Protein 4ES8 (pdb70)

Structure (mmCIF, N/CA/C/O backbone):
data_4ES8
#
_entry.id   4ES8
#
_cell.length_a   60.270
_cell.length_b   117.780
_cell.length_c   85.620
_cell.angle_alpha   90.00
_cell.angle_beta   90.00
_cell.angle_gamma   90.00
#
_symmetry.space_group_name_H-M   'P 21 21 21'
#
loop_
_entity.id
_entity.type
_entity.pdbx_description
1 polymer Epf
2 non-polymer GLYCEROL
3 non-polymer 'ACETATE ION'
4 non-polymer 'SODIUM ION'
5 non-polymer 'POTASSIUM ION'
6 water water
#
loop_
_atom_site.group_PDB
_atom_site.id
_atom_site.type_symbol
_atom_site.label_atom_id
_atom_site.label_alt_id
_atom_site.label_comp_id
_atom_site.label_asym_id
_atom_site.label_entity_id
_atom_site.label_seq_id
_atom_site.pdbx_PDB_ins_code
_atom_site.Cartn_x
_atom_site.Cartn_y
_atom_site.Cartn_z
_atom_site.occupancy
_atom_site.B_iso_or_equiv
_atom_site.auth_seq_id
_atom_site.auth_comp_id
_atom_site.auth_asym_id
_atom_site.auth_atom_id
_atom_site.pdbx_PDB_model_num
ATOM 1 N N . GLU A 1 19 ? -20.509 1.141 -20.960 1.00 46.23 56 GLU A N 1
ATOM 2 C CA . GLU A 1 19 ? -21.545 2.171 -20.957 1.00 45.76 56 GLU A CA 1
ATOM 3 C C . GLU A 1 19 ? -21.117 3.380 -20.116 1.00 47.09 56 GLU A C 1
ATOM 4 O O . GLU A 1 19 ? -20.502 3.213 -19.056 1.00 47.52 56 GLU A O 1
ATOM 6 N N . GLU A 1 20 ? -21.457 4.596 -20.591 1.00 39.73 57 GLU A N 1
ATOM 7 C CA . GLU A 1 20 ? -21.106 5.858 -19.933 1.00 36.94 57 GLU A CA 1
ATOM 8 C C . GLU A 1 20 ? -22.008 6.131 -18.732 1.00 34.16 57 GLU A C 1
ATOM 9 O O . GLU A 1 20 ? -23.240 6.132 -18.865 1.00 32.30 57 GLU A O 1
ATOM 15 N N . LEU A 1 21 ? -21.389 6.357 -17.558 1.00 25.77 58 LEU A N 1
ATOM 16 C CA . LEU A 1 21 ? -22.128 6.636 -16.325 1.00 24.02 58 LEU A CA 1
ATOM 17 C C . LEU A 1 21 ? -22.095 8.120 -16.002 1.00 21.07 58 LEU A C 1
ATOM 18 O O . LEU A 1 21 ? -21.071 8.770 -16.208 1.00 19.12 58 LEU A O 1
ATOM 23 N N . PRO A 1 22 ? -23.173 8.699 -15.445 1.00 13.69 59 PRO A N 1
ATOM 24 C CA . PRO A 1 22 ? -23.095 10.127 -15.100 1.00 11.71 59 PRO A CA 1
ATOM 25 C C . PRO A 1 22 ? -22.142 10.361 -13.938 1.00 12.78 59 PRO A C 1
ATOM 26 O O . PRO A 1 22 ? -22.000 9.499 -13.068 1.00 12.91 59 PRO A O 1
ATOM 30 N N . ASP A 1 23 ? -21.492 11.530 -13.940 1.00 11.07 60 ASP A N 1
ATOM 31 C CA . ASP A 1 23 ? -20.571 11.893 -12.856 1.00 10.22 60 ASP A CA 1
ATOM 32 C C . ASP A 1 23 ? -21.288 12.077 -11.530 1.00 13.28 60 ASP A C 1
ATOM 33 O O . ASP A 1 23 ? -22.425 12.596 -11.489 1.00 12.00 60 ASP A O 1
ATOM 38 N N . ASP A 1 24 ? -20.623 11.691 -10.433 1.00 11.06 61 ASP A N 1
ATOM 39 C CA A ASP A 1 24 ? -21.178 11.977 -9.102 0.50 10.36 61 ASP A CA 1
ATOM 40 C CA B ASP A 1 24 ? -21.164 11.978 -9.120 0.50 9.95 61 ASP A CA 1
ATOM 41 C C . ASP A 1 24 ? -20.881 13.448 -8.859 1.00 13.26 61 ASP A C 1
ATOM 42 O O . ASP A 1 24 ? -19.724 13.875 -9.039 1.00 14.22 61 ASP A O 1
ATOM 51 N N . LEU A 1 25 ? -21.889 14.219 -8.458 1.00 7.78 62 LEU A N 1
ATOM 52 C CA . LEU A 1 25 ? -21.684 15.652 -8.272 1.00 6.81 62 LEU A CA 1
ATOM 53 C C . LEU A 1 25 ? -21.683 16.105 -6.824 1.00 9.84 62 LEU A C 1
ATOM 54 O O . LEU A 1 25 ? -21.841 17.316 -6.560 1.00 9.69 62 LEU A O 1
ATOM 59 N N . MET A 1 26 ? -21.463 15.174 -5.873 1.00 7.68 63 MET A N 1
ATOM 60 C CA A MET A 1 26 ? -21.316 15.538 -4.467 0.50 7.11 63 MET A CA 1
ATOM 61 C CA B MET A 1 26 ? -21.425 15.640 -4.492 0.50 8.06 63 MET A CA 1
ATOM 62 C C . MET A 1 26 ? -20.033 16.282 -4.245 1.00 10.54 63 MET A C 1
ATOM 63 O O . MET A 1 26 ? -19.059 16.028 -4.983 1.00 10.52 63 MET A O 1
ATOM 72 N N . ASN A 1 27 ? -19.975 17.153 -3.246 1.00 7.22 64 ASN A N 1
ATOM 73 C CA . ASN A 1 27 ? -18.724 17.795 -2.863 1.00 6.68 64 ASN A CA 1
ATOM 74 C C . ASN A 1 27 ? -18.603 17.596 -1.355 1.00 9.55 64 ASN A C 1
ATOM 75 O O . ASN A 1 27 ? -18.846 18.533 -0.566 1.00 8.82 64 ASN A O 1
ATOM 80 N N . PHE A 1 28 ? -18.288 16.347 -0.948 1.00 8.77 65 PHE A N 1
ATOM 81 C CA . PHE A 1 28 ? -18.228 15.967 0.458 1.00 8.55 65 PHE A CA 1
ATOM 82 C C . PHE A 1 28 ? -16.845 15.396 0.773 1.00 10.98 65 PHE A C 1
ATOM 83 O O . PHE A 1 28 ? -16.587 14.228 0.453 1.00 9.99 65 PHE A O 1
ATOM 91 N N . LYS A 1 29 ? -15.953 16.226 1.362 1.00 8.83 66 LYS A N 1
ATOM 92 C CA . LYS A 1 29 ? -14.599 15.749 1.679 1.00 9.11 66 LYS A CA 1
ATOM 93 C C . LYS A 1 29 ? -14.448 15.304 3.145 1.00 12.19 66 LYS A C 1
ATOM 94 O O . LYS A 1 29 ? -13.353 14.921 3.558 1.00 14.42 66 LYS A O 1
ATOM 100 N N . GLY A 1 30 ? -15.532 15.350 3.927 1.00 7.56 67 GLY A N 1
ATOM 101 C CA . GLY A 1 30 ? -15.524 14.884 5.304 1.00 7.54 67 GLY A CA 1
ATOM 102 C C . GLY A 1 30 ? -14.762 15.789 6.245 1.00 9.98 67 GLY A C 1
ATOM 103 O O . GLY A 1 30 ? -13.938 15.324 7.044 1.00 11.31 67 GLY A O 1
ATOM 104 N N . THR A 1 31 ? -15.066 17.095 6.189 1.00 7.68 68 THR A N 1
ATOM 105 C CA . THR A 1 31 ? -14.378 18.029 7.072 1.00 8.41 68 THR A CA 1
ATOM 106 C C . THR A 1 31 ? -15.269 19.194 7.478 1.00 10.49 68 THR A C 1
ATOM 107 O O . THR A 1 31 ? -16.102 19.686 6.677 1.00 8.94 68 THR A O 1
ATOM 111 N N . TRP A 1 32 ? -15.012 19.687 8.706 1.00 8.92 69 TRP A N 1
ATOM 112 C CA . TRP A 1 32 ? -15.637 20.899 9.237 1.00 8.19 69 TRP A CA 1
ATOM 113 C C . TRP A 1 32 ? -14.821 22.181 8.914 1.00 12.00 69 TRP A C 1
ATOM 114 O O . TRP A 1 32 ? -15.332 23.282 9.132 1.00 9.46 69 TRP A O 1
ATOM 125 N N . GLU A 1 33 ? -13.550 22.026 8.488 1.00 10.83 70 GLU A N 1
ATOM 126 C CA . GLU A 1 33 ? -12.672 23.165 8.181 1.00 10.19 70 GLU A CA 1
ATOM 127 C C . GLU A 1 33 ? -13.391 24.052 7.165 1.00 12.66 70 GLU A C 1
ATOM 128 O O . GLU A 1 33 ? -13.604 23.657 6.025 1.00 10.79 70 GLU A O 1
ATOM 134 N N . VAL A 1 34 ? -13.827 25.215 7.619 1.00 11.17 71 VAL A N 1
ATOM 135 C CA . VAL A 1 34 ? -14.751 26.075 6.883 1.00 11.41 71 VAL A CA 1
ATOM 136 C C . VAL A 1 34 ? -14.253 26.398 5.456 1.00 15.16 71 VAL A C 1
ATOM 137 O O . VAL A 1 34 ? -15.028 26.245 4.517 1.00 14.92 71 VAL A O 1
ATOM 141 N N . SER A 1 35 ? -12.972 26.790 5.303 1.00 12.41 72 SER A N 1
ATOM 142 C CA A SER A 1 35 ? -12.349 27.177 4.028 0.50 12.49 72 SER A CA 1
ATOM 143 C CA B SER A 1 35 ? -12.454 27.176 3.987 0.50 13.23 72 SER A CA 1
ATOM 144 C C . SER A 1 35 ? -11.987 25.993 3.143 1.00 17.12 72 SER A C 1
ATOM 145 O O . SER A 1 35 ? -11.674 26.180 1.957 1.00 16.79 72 SER A O 1
ATOM 150 N N . ALA A 1 36 ? -11.962 24.784 3.712 1.00 14.62 73 ALA A N 1
ATOM 151 C CA . ALA A 1 36 ? -11.533 23.613 2.961 1.00 15.11 73 ALA A CA 1
ATOM 152 C C . ALA A 1 36 ? -12.513 23.244 1.860 1.00 17.25 73 ALA A C 1
ATOM 153 O O . ALA A 1 36 ? -13.738 23.308 2.049 1.00 15.13 73 ALA A O 1
ATOM 155 N N . ASP A 1 37 ? -11.968 22.840 0.706 1.00 16.29 74 ASP A N 1
ATOM 156 C CA A ASP A 1 37 ? -12.836 22.432 -0.388 0.50 15.04 74 ASP A CA 1
ATOM 157 C CA B ASP A 1 37 ? -12.771 22.367 -0.415 0.50 15.74 74 ASP A CA 1
ATOM 158 C C . ASP A 1 37 ? -13.598 21.180 0.066 1.00 15.67 74 ASP A C 1
ATOM 159 O O . ASP A 1 37 ? -13.060 20.313 0.765 1.00 15.29 74 ASP A O 1
ATOM 168 N N . GLY A 1 38 ? -14.881 21.170 -0.244 1.00 13.54 75 GLY A N 1
ATOM 169 C CA . GLY A 1 38 ? -15.726 20.047 0.147 1.00 12.19 75 GLY A CA 1
ATOM 170 C C . GLY A 1 38 ? -16.100 20.017 1.617 1.00 12.79 75 GLY A C 1
ATOM 171 O O . GLY A 1 38 ? -16.585 18.981 2.090 1.00 11.89 75 GLY A O 1
ATOM 172 N N . SER A 1 39 ? -15.883 21.124 2.364 1.00 9.47 76 SER A N 1
ATOM 173 C CA . SER A 1 39 ? -16.343 21.138 3.763 1.00 8.33 76 SER A CA 1
ATOM 174 C C . SER A 1 39 ? -17.882 21.143 3.809 1.00 9.81 76 SER A C 1
ATOM 175 O O . SER A 1 39 ? -18.529 21.500 2.814 1.00 8.38 76 SER A O 1
ATOM 178 N N . SER A 1 40 ? -18.446 20.719 4.957 1.00 7.87 77 SER A N 1
ATOM 179 C CA . SER A 1 40 ? -19.896 20.680 5.090 1.00 6.50 77 SER A CA 1
ATOM 180 C C . SER A 1 40 ? -20.366 21.715 6.099 1.00 7.20 77 SER A C 1
ATOM 181 O O . SER A 1 40 ? -19.624 22.035 7.030 1.00 7.43 77 SER A O 1
ATOM 184 N N . GLY A 1 41 ? -21.587 22.228 5.896 1.00 6.63 78 GLY A N 1
ATOM 185 C CA . GLY A 1 41 ? -22.203 23.184 6.810 1.00 6.08 78 GLY A CA 1
ATOM 186 C C . GLY A 1 41 ? -22.787 22.482 8.021 1.00 8.82 78 GLY A C 1
ATOM 187 O O . GLY A 1 41 ? -23.168 21.301 7.966 1.00 7.79 78 GLY A O 1
ATOM 188 N N . ARG A 1 42 ? -22.900 23.226 9.113 1.00 6.62 79 ARG A N 1
ATOM 189 C CA . ARG A 1 42 ? -23.361 22.708 10.391 1.00 5.30 79 ARG A CA 1
ATOM 190 C C . ARG A 1 42 ? -24.145 23.846 11.043 1.00 8.63 79 ARG A C 1
ATOM 191 O O . ARG A 1 42 ? -23.652 24.972 11.125 1.00 7.10 79 ARG A O 1
ATOM 199 N N . PHE A 1 43 ? -25.400 23.572 11.406 1.00 5.11 80 PHE A N 1
ATOM 200 C CA . PHE A 1 43 ? -26.296 24.632 11.879 1.00 4.20 80 PHE A CA 1
ATOM 201 C C . PHE A 1 43 ? -27.183 24.150 12.995 1.00 7.22 80 PHE A C 1
ATOM 202 O O . PHE A 1 43 ? -27.330 22.938 13.179 1.00 7.30 80 PHE A O 1
ATOM 210 N N . PHE A 1 44 ? -27.865 25.090 13.686 1.00 6.10 81 PHE A N 1
ATOM 211 C CA . PHE A 1 44 ? -28.814 24.678 14.699 1.00 5.34 81 PHE A CA 1
ATOM 212 C C . PHE A 1 44 ? -29.934 25.675 14.780 1.00 8.47 81 PHE A C 1
ATOM 213 O O . PHE A 1 44 ? -29.827 26.801 14.272 1.00 6.83 81 PHE A O 1
ATOM 221 N N . SER A 1 45 ? -31.008 25.259 15.445 1.00 5.97 82 SER A N 1
ATOM 222 C CA . SER A 1 45 ? -32.166 26.108 15.675 1.00 5.63 82 SER A CA 1
ATOM 223 C C . SER A 1 45 ? -32.757 25.843 17.043 1.00 9.12 82 SER A C 1
ATOM 224 O O . SER A 1 45 ? -33.368 24.791 17.259 1.00 7.80 82 SER A O 1
ATOM 227 N N . LYS A 1 46 ? -32.552 26.764 17.991 1.00 6.61 83 LYS A N 1
ATOM 228 C CA . LYS A 1 46 ? -33.170 26.587 19.309 1.00 6.42 83 LYS A CA 1
ATOM 229 C C . LYS A 1 46 ? -34.673 26.773 19.157 1.00 10.96 83 LYS A C 1
ATOM 230 O O . LYS A 1 46 ? -35.137 27.697 18.460 1.00 11.80 83 LYS A O 1
ATOM 236 N N . GLY A 1 47 ? -35.439 25.872 19.771 1.00 8.64 84 GLY A N 1
ATOM 237 C CA . GLY A 1 47 ? -36.893 25.886 19.607 1.00 8.64 84 GLY A CA 1
ATOM 238 C C . GLY A 1 47 ? -37.368 25.202 18.330 1.00 12.62 84 GLY A C 1
ATOM 239 O O . GLY A 1 47 ? -38.575 25.155 18.071 1.00 11.94 84 GLY A O 1
ATOM 240 N N . ALA A 1 48 ? -36.420 24.685 17.493 1.00 8.36 85 ALA A N 1
ATOM 241 C CA . ALA A 1 48 ? -36.682 24.029 16.205 1.00 8.52 85 ALA A CA 1
ATOM 242 C C . ALA A 1 48 ? -37.664 24.885 15.359 1.00 10.63 85 ALA A C 1
ATOM 243 O O . ALA A 1 48 ? -38.807 24.496 15.077 1.00 10.47 85 ALA A O 1
ATOM 245 N N . THR A 1 49 ? -37.204 26.098 15.007 1.00 7.31 86 THR A N 1
ATOM 246 C CA . THR A 1 49 ? -38.003 27.008 14.194 1.00 8.29 86 THR A CA 1
ATOM 247 C C . THR A 1 49 ? -37.630 26.803 12.699 1.00 11.22 86 THR A C 1
ATOM 248 O O . THR A 1 49 ? -36.869 25.904 12.342 1.00 10.91 86 THR A O 1
ATOM 252 N N . ASP A 1 50 ? -38.134 27.672 11.843 1.00 9.21 87 ASP A N 1
ATOM 253 C CA . ASP A 1 50 ? -37.776 27.589 10.430 1.00 8.28 87 ASP A CA 1
ATOM 254 C C . ASP A 1 50 ? -36.331 28.087 10.197 1.00 10.34 87 ASP A C 1
ATOM 255 O O . ASP A 1 50 ? -35.737 27.739 9.185 1.00 10.01 87 ASP A O 1
ATOM 260 N N . SER A 1 51 ? -35.782 28.898 11.140 1.00 8.69 88 SER A N 1
ATOM 261 C CA A SER A 1 51 ? -34.499 29.569 10.977 0.50 7.70 88 SER A CA 1
ATOM 262 C CA B SER A 1 51 ? -34.503 29.593 10.995 0.50 8.00 88 SER A CA 1
ATOM 263 C C . SER A 1 51 ? -33.337 28.892 11.680 1.00 8.63 88 SER A C 1
ATOM 264 O O . SER A 1 51 ? -33.430 28.528 12.860 1.00 9.81 88 SER A O 1
ATOM 269 N N . TYR A 1 52 ? -32.223 28.775 10.945 1.00 6.76 89 TYR A N 1
ATOM 270 C CA . TYR A 1 52 ? -31.005 28.123 11.434 1.00 5.79 89 TYR A CA 1
ATOM 271 C C . TYR A 1 52 ? -29.805 29.038 11.313 1.00 8.53 89 TYR A C 1
ATOM 272 O O . TYR A 1 52 ? -29.653 29.753 10.320 1.00 8.60 89 TYR A O 1
ATOM 281 N N . VAL A 1 53 ? -28.904 28.939 12.296 1.00 7.32 90 VAL A N 1
ATOM 282 C CA . VAL A 1 53 ? -27.650 29.666 12.289 1.00 6.02 90 VAL A CA 1
ATOM 283 C C . VAL A 1 53 ? -26.489 28.683 12.441 1.00 9.26 90 VAL A C 1
ATOM 284 O O . VAL A 1 53 ? -26.700 27.515 12.769 1.00 8.16 90 VAL A O 1
ATOM 288 N N . PHE A 1 54 ? -25.271 29.152 12.194 1.00 6.95 91 PHE A N 1
ATOM 289 C CA . PHE A 1 54 ? -24.097 28.292 12.159 1.00 6.64 91 PHE A CA 1
ATOM 290 C C . PHE A 1 54 ? -23.763 27.727 13.540 1.00 9.04 91 PHE A C 1
ATOM 291 O O . PHE A 1 54 ? -23.814 28.444 14.543 1.00 8.89 91 PHE A O 1
ATOM 299 N N . HIS A 1 55 ? -23.433 26.417 13.584 1.00 6.81 92 HIS A N 1
ATOM 300 C CA . HIS A 1 55 ? -23.146 25.660 14.798 1.00 6.71 92 HIS A CA 1
ATOM 301 C C . HIS A 1 55 ? -21.651 25.686 15.067 1.00 9.25 92 HIS A C 1
ATOM 302 O O . HIS A 1 55 ? -20.886 24.833 14.593 1.00 8.30 92 HIS A O 1
ATOM 309 N N . LEU A 1 56 ? -21.221 26.690 15.847 1.00 7.26 93 LEU A N 1
ATOM 310 C CA A LEU A 1 56 ? -19.798 26.838 16.156 0.50 6.31 93 LEU A CA 1
ATOM 311 C CA B LEU A 1 56 ? -19.798 26.843 16.146 0.50 7.80 93 LEU A CA 1
ATOM 312 C C . LEU A 1 56 ? -19.269 25.688 17.000 1.00 8.78 93 LEU A C 1
ATOM 313 O O . LEU A 1 56 ? -20.012 25.097 17.788 1.00 8.90 93 LEU A O 1
ATOM 322 N N . ILE A 1 57 ? -17.996 25.345 16.793 1.00 7.78 94 ILE A N 1
ATOM 323 C CA . ILE A 1 57 ? -17.315 24.323 17.578 1.00 7.72 94 ILE A CA 1
ATOM 324 C C . ILE A 1 57 ? -15.999 24.995 18.044 1.00 9.84 94 ILE A C 1
ATOM 325 O O . ILE A 1 57 ? -15.659 26.055 17.495 1.00 11.19 94 ILE A O 1
ATOM 330 N N . PRO A 1 58 ? -15.265 24.433 19.025 1.00 9.49 95 PRO A N 1
ATOM 331 C CA . PRO A 1 58 ? -14.044 25.122 19.495 1.00 9.77 95 PRO A CA 1
ATOM 332 C C . PRO A 1 58 ? -13.065 25.313 18.343 1.00 12.91 95 PRO A C 1
ATOM 333 O O . PRO A 1 58 ? -12.773 24.374 17.604 1.00 13.42 95 PRO A O 1
ATOM 337 N N . ALA A 1 59 ? -12.598 26.570 18.138 1.00 11.32 96 ALA A N 1
ATOM 338 C CA . ALA A 1 59 ? -11.762 26.875 16.978 1.00 11.53 96 ALA A CA 1
ATOM 339 C C . ALA A 1 59 ? -10.520 25.990 16.866 1.00 15.96 96 ALA A C 1
ATOM 340 O O . ALA A 1 59 ? -10.160 25.629 15.752 1.00 16.48 96 ALA A O 1
ATOM 342 N N . LYS A 1 60 ? -9.899 25.614 18.001 1.00 13.94 97 LYS A N 1
ATOM 343 C CA . LYS A 1 60 ? -8.681 24.789 17.976 1.00 14.15 97 LYS A CA 1
ATOM 344 C C . LYS A 1 60 ? -8.932 23.337 17.544 1.00 17.16 97 LYS A C 1
ATOM 345 O O . LYS A 1 60 ? -7.979 22.627 17.190 1.00 16.31 97 LYS A O 1
ATOM 351 N N . ASP A 1 61 ? -10.209 22.908 17.563 1.00 12.95 98 ASP A N 1
ATOM 352 C CA . ASP A 1 61 ? -10.558 21.514 17.311 1.00 11.84 98 ASP A CA 1
ATOM 353 C C . ASP A 1 61 ? -11.257 21.243 15.981 1.00 13.23 98 ASP A C 1
ATOM 354 O O . ASP A 1 61 ? -11.606 20.083 15.718 1.00 13.33 98 ASP A O 1
ATOM 359 N N . VAL A 1 62 ? -11.439 22.276 15.141 1.00 11.27 99 VAL A N 1
ATOM 360 C CA A VAL A 1 62 ? -12.197 22.163 13.888 0.50 11.22 99 VAL A CA 1
ATOM 361 C CA B VAL A 1 62 ? -12.153 22.175 13.854 0.50 12.05 99 VAL A CA 1
ATOM 362 C C . VAL A 1 62 ? -11.692 20.996 12.971 1.00 16.05 99 VAL A C 1
ATOM 363 O O . VAL A 1 62 ? -12.526 20.380 12.294 1.00 14.82 99 VAL A O 1
ATOM 370 N N . LYS A 1 63 ? -10.373 20.668 12.961 1.00 13.30 100 LYS A N 1
ATOM 371 C CA . LYS A 1 63 ? -9.875 19.589 12.095 1.00 13.06 100 LYS A CA 1
ATOM 372 C C . LYS A 1 63 ? -9.755 18.234 12.823 1.00 15.21 100 LYS A C 1
ATOM 373 O O . LYS A 1 63 ? -9.363 17.237 12.199 1.00 16.97 100 LYS A O 1
ATOM 379 N N . LYS A 1 64 ? -10.097 18.178 14.112 1.00 12.95 101 LYS A N 1
ATOM 380 C CA . LYS A 1 64 ? -9.919 16.957 14.899 1.00 13.16 101 LYS A CA 1
ATOM 381 C C . LYS A 1 64 ? -10.995 15.948 14.625 1.00 15.91 101 LYS A C 1
ATOM 382 O O . LYS A 1 64 ? -12.179 16.292 14.657 1.00 13.08 101 LYS A O 1
ATOM 388 N N . PRO A 1 65 ? -10.589 14.679 14.393 1.00 15.22 102 PRO A N 1
ATOM 389 C CA . PRO A 1 65 ? -11.589 13.618 14.212 1.00 14.54 102 PRO A CA 1
ATOM 390 C C . PRO A 1 65 ? -12.361 13.359 15.498 1.00 15.61 102 PRO A C 1
ATOM 391 O O . PRO A 1 65 ? -11.866 13.601 16.611 1.00 15.67 102 PRO A O 1
ATOM 395 N N . GLY A 1 66 ? -13.574 12.859 15.334 1.00 11.52 103 GLY A N 1
ATOM 396 C CA . GLY A 1 66 ? -14.442 12.521 16.458 1.00 10.64 103 GLY A CA 1
ATOM 397 C C . GLY A 1 66 ? -15.531 13.540 16.748 1.00 12.71 103 GLY A C 1
ATOM 398 O O . GLY A 1 66 ? -15.731 14.488 15.983 1.00 10.96 103 GLY A O 1
ATOM 399 N N . TRP A 1 67 ? -16.237 13.338 17.853 1.00 9.87 104 TRP A N 1
ATOM 400 C CA . TRP A 1 67 ? -17.339 14.202 18.266 1.00 9.06 104 TRP A CA 1
ATOM 401 C C . TRP A 1 67 ? -16.837 15.574 18.692 1.00 13.60 104 TRP A C 1
ATOM 402 O O . TRP A 1 67 ? -15.940 15.669 19.533 1.00 14.21 104 TRP A O 1
ATOM 413 N N . ARG A 1 68 ? -17.433 16.612 18.118 1.00 9.00 105 ARG A N 1
ATOM 414 C CA . ARG A 1 68 ? -17.074 18.015 18.383 1.00 7.95 105 ARG A CA 1
ATOM 415 C C . ARG A 1 68 ? -18.224 18.737 19.078 1.00 10.73 105 ARG A C 1
ATOM 416 O O . ARG A 1 68 ? -19.344 18.784 18.541 1.00 10.06 105 ARG A O 1
ATOM 424 N N . GLU A 1 69 ? -17.954 19.324 20.237 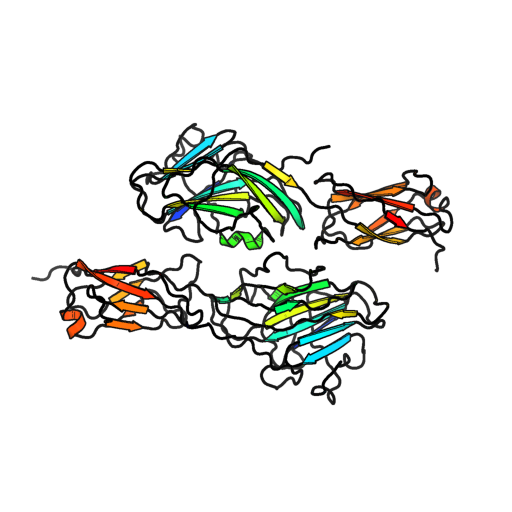1.00 8.61 106 GLU A N 1
ATOM 425 C CA . GLU A 1 69 ? -18.996 20.007 21.009 1.00 7.31 106 GLU A CA 1
ATOM 426 C C . GLU A 1 69 ? -19.471 21.311 20.365 1.00 10.64 106 GLU A C 1
ATOM 427 O O . GLU A 1 69 ? -18.669 22.055 19.769 1.00 10.03 106 GLU A O 1
ATOM 433 N N . HIS A 1 70 ? -20.767 21.608 20.548 1.00 8.34 107 HIS A N 1
ATOM 434 C CA . HIS A 1 70 ? -21.305 22.939 20.224 1.00 7.40 107 HIS A CA 1
ATOM 435 C C . HIS A 1 70 ? -20.558 23.912 21.156 1.00 10.02 107 HIS A C 1
ATOM 436 O O . HIS A 1 70 ? -20.576 23.710 22.385 1.00 10.57 107 HIS A O 1
ATOM 443 N N . ASN A 1 71 ? -19.827 24.891 20.587 1.00 8.04 108 ASN A N 1
ATOM 444 C CA . ASN A 1 71 ? -18.960 25.765 21.378 1.00 8.82 108 ASN A CA 1
ATOM 445 C C . ASN A 1 71 ? -19.678 26.326 22.602 1.00 12.50 108 ASN A C 1
ATOM 446 O O . ASN A 1 71 ? -20.774 26.857 22.473 1.00 12.04 108 ASN A O 1
ATOM 451 N N . GLU A 1 72 ? -19.028 26.199 23.790 1.00 12.13 109 GLU A N 1
ATOM 452 C CA . GLU A 1 72 ? -19.478 26.706 25.101 1.00 13.51 109 GLU A CA 1
ATOM 453 C C . GLU A 1 72 ? -20.690 25.948 25.693 1.00 16.71 109 GLU A C 1
ATOM 454 O O . GLU A 1 72 ? -20.598 25.411 26.802 1.00 16.53 109 GLU A O 1
ATOM 460 N N . VAL A 1 73 ? -21.794 25.871 24.939 1.00 12.64 110 VAL A N 1
ATOM 461 C CA A VAL A 1 73 ? -23.050 25.302 25.423 0.50 11.80 110 VAL A CA 1
ATOM 462 C CA B VAL A 1 73 ? -23.070 25.293 25.374 0.50 12.94 110 VAL A CA 1
ATOM 463 C C . VAL A 1 73 ? -23.000 23.754 25.500 1.00 15.02 110 VAL A C 1
ATOM 464 O O . VAL A 1 73 ? -23.569 23.204 26.449 1.00 14.37 110 VAL A O 1
ATOM 471 N N . LYS A 1 74 ? -22.327 23.060 24.547 1.00 11.21 111 LYS A N 1
ATOM 472 C CA . LYS A 1 74 ? -22.163 21.592 24.612 1.00 10.93 111 LYS A CA 1
ATOM 473 C C . LYS A 1 74 ? -23.515 20.825 24.715 1.00 14.26 111 LYS A C 1
ATOM 474 O O . LYS A 1 74 ? -23.573 19.733 25.320 1.00 13.46 111 LYS A O 1
ATOM 480 N N . ASP A 1 75 ? -24.577 21.348 24.077 1.00 10.32 112 ASP A N 1
ATOM 481 C CA . ASP A 1 75 ? -25.885 20.679 24.040 1.00 9.98 112 ASP A CA 1
ATOM 482 C C . ASP A 1 75 ? -25.877 19.613 22.940 1.00 13.95 112 ASP A C 1
ATOM 483 O O . ASP A 1 75 ? -26.347 18.494 23.158 1.00 15.30 112 ASP A O 1
ATOM 488 N N . SER A 1 76 ? -25.283 19.933 21.789 1.00 8.91 113 SER A N 1
ATOM 489 C CA . SER A 1 76 ? -25.142 18.985 20.703 1.00 7.84 113 SER A CA 1
ATOM 490 C C . SER A 1 76 ? -23.670 18.809 20.394 1.00 11.40 113 SER A C 1
ATOM 491 O O . SER A 1 76 ? -22.857 19.714 20.656 1.00 11.10 113 SER A O 1
ATOM 494 N N . TYR A 1 77 ? -23.311 17.616 19.912 1.00 6.83 114 TYR A N 1
ATOM 495 C CA . TYR A 1 77 ? -21.998 17.314 19.373 1.00 6.43 114 TYR A CA 1
ATOM 496 C C . TYR A 1 77 ? -22.213 16.877 17.954 1.00 9.98 114 TYR A C 1
ATOM 497 O O . TYR A 1 77 ? -23.280 16.340 17.635 1.00 9.24 114 TYR A O 1
ATOM 506 N N . ILE A 1 78 ? -21.208 17.064 17.104 1.00 7.60 115 ILE A N 1
ATOM 507 C CA . ILE A 1 78 ? -21.299 16.689 15.688 1.00 6.57 115 ILE A CA 1
ATOM 508 C C . ILE A 1 78 ? -20.049 15.913 15.291 1.00 10.03 115 ILE A C 1
ATOM 509 O O . ILE A 1 78 ? -18.981 16.108 15.890 1.00 9.98 115 ILE A O 1
ATOM 514 N N . LYS A 1 79 ? -20.167 15.050 14.272 1.00 6.97 116 LYS A N 1
ATOM 515 C CA . LYS A 1 79 ? -19.024 14.216 13.869 1.00 6.53 116 LYS A CA 1
ATOM 516 C C . LYS A 1 79 ? -19.066 13.972 12.388 1.00 9.31 116 LYS A C 1
ATOM 517 O O . LYS A 1 79 ? -20.134 13.662 11.833 1.00 8.62 116 LYS A O 1
ATOM 523 N N . ILE A 1 80 ? -17.908 14.132 11.741 1.00 6.94 117 ILE A N 1
ATOM 524 C CA . ILE A 1 80 ? -17.828 13.915 10.306 1.00 6.36 117 ILE A CA 1
ATOM 525 C C . ILE A 1 80 ? -16.602 13.087 9.981 1.00 10.89 117 ILE A C 1
ATOM 526 O O . ILE A 1 80 ? -15.572 13.132 10.701 1.00 9.87 117 ILE A O 1
ATOM 531 N N . ASP A 1 81 ? -16.732 12.294 8.934 1.00 7.80 118 ASP A N 1
ATOM 532 C CA . ASP A 1 81 ? -15.587 11.564 8.414 1.00 8.01 118 ASP A CA 1
ATOM 533 C C . ASP A 1 81 ? -15.782 11.407 6.907 1.00 11.46 118 ASP A C 1
ATOM 534 O O . ASP A 1 81 ? -16.710 11.998 6.324 1.00 11.85 118 ASP A O 1
ATOM 539 N N . LYS A 1 82 ? -14.909 10.626 6.254 1.00 10.21 119 LYS A N 1
ATOM 540 C CA . LYS A 1 82 ? -14.902 10.506 4.808 1.00 11.20 119 LYS A CA 1
ATOM 541 C C . LYS A 1 82 ? -16.240 10.059 4.213 1.00 11.81 119 LYS A C 1
ATOM 542 O O . LYS A 1 82 ? -16.513 10.381 3.065 1.00 12.12 119 LYS A O 1
ATOM 548 N N . GLN A 1 83 ? -17.055 9.308 4.979 1.00 9.89 120 GLN A N 1
ATOM 549 C CA . GLN A 1 83 ? -18.296 8.780 4.435 1.00 10.28 120 GLN A CA 1
ATOM 550 C C . GLN A 1 83 ? -19.534 9.204 5.177 1.00 11.60 120 GLN A C 1
ATOM 551 O O . GLN A 1 83 ? -20.616 8.975 4.638 1.00 11.95 120 GLN A O 1
ATOM 557 N N . SER A 1 84 ? -19.422 9.773 6.386 1.00 6.88 121 SER A N 1
ATOM 558 C CA . SER A 1 84 ? -20.624 9.997 7.193 1.00 7.29 121 SER A CA 1
ATOM 559 C C . SER A 1 84 ? -20.650 11.315 7.917 1.00 8.99 121 SER A C 1
ATOM 560 O O . SER A 1 84 ? -19.612 11.981 8.079 1.00 9.32 121 SER A O 1
ATOM 563 N N . ILE A 1 85 ? -21.843 11.690 8.386 1.00 5.90 122 ILE A N 1
ATOM 564 C CA . ILE A 1 85 ? -22.029 12.928 9.129 1.00 5.96 122 ILE A CA 1
ATOM 565 C C . ILE A 1 85 ? -23.102 12.644 10.175 1.00 8.32 122 ILE A C 1
ATOM 566 O O . ILE A 1 85 ? -24.080 11.944 9.879 1.00 6.47 122 ILE A O 1
ATOM 571 N N . ALA A 1 86 ? -22.857 13.064 11.421 1.00 6.69 123 ALA A N 1
ATOM 572 C CA . ALA A 1 86 ? -23.742 12.681 12.513 1.00 6.45 123 ALA A CA 1
ATOM 573 C C . ALA A 1 86 ? -23.899 13.758 13.561 1.00 8.57 123 ALA A C 1
ATOM 574 O O . ALA A 1 86 ? -22.994 14.584 13.748 1.00 7.15 123 ALA A O 1
ATOM 576 N N . ALA A 1 87 ? -25.053 13.708 14.263 1.00 6.82 124 ALA A N 1
ATOM 577 C CA . ALA A 1 87 ? -25.346 14.599 15.386 1.00 6.44 124 ALA A CA 1
ATOM 578 C C . ALA A 1 87 ? -25.640 13.788 16.624 1.00 10.09 124 ALA A C 1
ATOM 579 O O . ALA A 1 87 ? -26.195 12.679 16.528 1.00 8.35 124 ALA A O 1
ATOM 581 N N . ARG A 1 88 ? -25.282 14.347 17.781 1.00 6.47 125 ARG A N 1
ATOM 582 C CA . ARG A 1 88 ? -25.534 13.759 19.093 1.00 6.56 125 ARG A CA 1
ATOM 583 C C . ARG A 1 88 ? -26.204 14.814 19.933 1.00 10.94 125 ARG A C 1
ATOM 584 O O . ARG A 1 88 ? -25.683 15.934 20.030 1.00 10.08 125 ARG A O 1
ATOM 592 N N . TYR A 1 89 ? -27.360 14.489 20.504 1.00 7.27 126 TYR A N 1
ATOM 593 C CA . TYR A 1 89 ? -28.086 15.394 21.421 1.00 6.17 126 TYR A CA 1
ATOM 594 C C . TYR A 1 89 ? -27.817 14.946 22.864 1.00 11.41 126 TYR A C 1
ATOM 595 O O . TYR A 1 89 ? -27.984 13.760 23.191 1.00 9.26 126 TYR A O 1
ATOM 604 N N . LYS A 1 90 ? -27.335 15.866 23.703 1.00 9.79 127 LYS A N 1
ATOM 605 C CA . LYS A 1 90 ? -27.008 15.558 25.095 1.00 8.96 127 LYS A CA 1
ATOM 606 C C . LYS A 1 90 ? -28.183 15.840 26.006 1.00 11.30 127 LYS A C 1
ATOM 607 O O . LYS A 1 90 ? -29.082 16.590 25.649 1.00 10.63 127 LYS A O 1
ATOM 613 N N . THR A 1 91 ? -28.136 15.314 27.247 1.00 8.34 128 THR A N 1
ATOM 614 C CA . THR A 1 91 ? -29.206 15.544 28.209 1.00 7.33 128 THR A CA 1
ATOM 615 C C . THR A 1 91 ? -29.355 17.038 28.566 1.00 13.45 128 THR A C 1
ATOM 616 O O . THR A 1 91 ? -30.427 17.428 29.019 1.00 15.98 128 THR A O 1
ATOM 620 N N . SER A 1 92 ? -28.287 17.846 28.402 1.00 11.87 129 SER A N 1
ATOM 621 C CA . SER A 1 92 ? -28.362 19.278 28.737 1.00 12.40 129 SER A CA 1
ATOM 622 C C . SER A 1 92 ? -29.094 20.092 27.650 1.00 15.35 129 SER A C 1
ATOM 623 O O . SER A 1 92 ? -29.369 21.277 27.863 1.00 15.03 129 SER A O 1
ATOM 626 N N . THR A 1 93 ? -29.416 19.467 26.485 1.00 10.24 130 THR A N 1
ATOM 627 C CA . THR A 1 93 ? -30.155 20.130 25.402 1.00 9.32 130 THR A CA 1
ATOM 628 C C . THR A 1 93 ? -31.457 20.714 25.921 1.00 14.47 130 THR A C 1
ATOM 629 O O . THR A 1 93 ? -32.168 20.038 26.665 1.00 13.52 130 THR A O 1
ATOM 633 N N . THR A 1 94 ? -31.792 21.950 25.507 1.00 10.07 131 THR A N 1
ATOM 634 C CA . THR A 1 94 ? -33.088 22.540 25.801 1.00 10.39 131 THR A CA 1
ATOM 635 C C . THR A 1 94 ? -33.981 22.231 24.627 1.00 14.67 131 THR A C 1
ATOM 636 O O . THR A 1 94 ? -33.739 22.730 23.527 1.00 15.27 131 THR A O 1
ATOM 640 N N . ALA A 1 95 ? -35.010 21.430 24.848 1.00 12.42 132 ALA A N 1
ATOM 641 C CA . ALA A 1 95 ? -35.884 21.021 23.770 1.00 11.63 132 ALA A CA 1
ATOM 642 C C . ALA A 1 95 ? -37.115 21.912 23.649 1.00 14.49 132 ALA A C 1
ATOM 643 O O . ALA A 1 95 ? -37.554 22.463 24.668 1.00 16.65 132 ALA A O 1
ATOM 645 N N . PRO A 1 96 ? -37.722 22.036 22.444 1.00 10.80 133 PRO A N 1
ATOM 646 C CA . PRO A 1 96 ? -37.270 21.456 21.160 1.00 9.32 133 PRO A CA 1
ATOM 647 C C . PRO A 1 96 ? -35.989 22.120 20.655 1.00 10.15 133 PRO A C 1
ATOM 648 O O . PRO A 1 96 ? -35.725 23.298 20.930 1.00 8.84 133 PRO A O 1
ATOM 652 N N . TYR A 1 97 ? -35.182 21.335 19.939 1.00 7.29 134 TYR A N 1
ATOM 653 C CA . TYR A 1 97 ? -33.891 21.794 19.435 1.00 6.21 134 TYR A CA 1
ATOM 654 C C . TYR A 1 97 ? -33.543 21.000 18.195 1.00 9.19 134 TYR A C 1
ATOM 655 O O . TYR A 1 97 ? -33.795 19.793 18.156 1.00 8.74 134 TYR A O 1
ATOM 664 N N . SER A 1 98 ? -32.951 21.662 17.198 1.00 6.52 135 SER A N 1
ATOM 665 C CA . SER A 1 98 ? -32.617 20.974 15.968 1.00 5.66 135 SER A CA 1
ATOM 666 C C . SER A 1 98 ? -31.210 21.269 15.492 1.00 7.15 135 SER A C 1
ATOM 667 O O . SER A 1 98 ? -30.780 22.425 15.546 1.00 7.89 135 SER A O 1
ATOM 670 N N . VAL A 1 99 ? -30.526 20.227 14.981 1.00 6.09 136 VAL A N 1
ATOM 671 C CA . VAL A 1 99 ? -29.218 20.361 14.317 1.00 6.44 136 VAL A CA 1
ATOM 672 C C . VAL A 1 99 ? -29.434 20.025 12.836 1.00 9.20 136 VAL A C 1
ATOM 673 O O . VAL A 1 99 ? -30.120 19.049 12.518 1.00 9.07 136 VAL A O 1
ATOM 677 N N . ALA A 1 100 ? -28.834 20.806 11.932 1.00 6.59 137 ALA A N 1
ATOM 678 C CA . ALA A 1 100 ? -28.926 20.520 10.504 1.00 6.69 137 ALA A CA 1
ATOM 679 C C . ALA A 1 100 ? -27.554 20.568 9.900 1.00 7.96 137 ALA A C 1
ATOM 680 O O . ALA A 1 100 ? -26.737 21.422 10.280 1.00 8.33 137 ALA A O 1
ATOM 682 N N . PHE A 1 101 ? -27.321 19.697 8.923 1.00 4.39 138 PHE A N 1
ATOM 683 C CA . PHE A 1 101 ? -26.098 19.720 8.134 1.00 3.47 138 PHE A CA 1
ATOM 684 C C . PHE A 1 101 ? -26.396 20.101 6.693 1.00 6.97 138 PHE A C 1
ATOM 685 O O . PHE A 1 101 ? -27.466 19.780 6.169 1.00 6.80 138 PHE A O 1
ATOM 693 N N . LYS A 1 102 ? -25.439 20.750 6.026 1.00 5.36 139 LYS A N 1
ATOM 694 C CA . LYS A 1 102 ? -25.543 20.978 4.597 1.00 4.80 139 LYS A CA 1
ATOM 695 C C . LYS A 1 102 ? -24.383 20.273 3.945 1.00 7.79 139 LYS A C 1
ATOM 696 O O . LYS A 1 102 ? -23.216 20.571 4.255 1.00 8.01 139 LYS A O 1
ATOM 702 N N . VAL A 1 103 ? -24.686 19.315 3.075 1.00 6.40 140 VAL A N 1
ATOM 703 C CA . VAL A 1 103 ? -23.657 18.620 2.290 1.00 5.88 140 VAL A CA 1
ATOM 704 C C . VAL A 1 103 ? -23.756 19.171 0.884 1.00 8.42 140 VAL A C 1
ATOM 705 O O . VAL A 1 103 ? -24.807 19.084 0.222 1.00 7.29 140 VAL A O 1
ATOM 709 N N . ASN A 1 104 ? -22.690 19.861 0.469 1.00 6.77 141 ASN A N 1
ATOM 710 C CA . ASN A 1 104 ? -22.698 20.583 -0.788 1.00 5.93 141 ASN A CA 1
ATOM 711 C C . ASN A 1 104 ? -22.557 19.710 -2.027 1.00 8.24 141 ASN A C 1
ATOM 712 O O . ASN A 1 104 ? -21.981 18.620 -1.970 1.00 8.16 141 ASN A O 1
ATOM 717 N N . THR A 1 105 ? -23.121 20.191 -3.122 1.00 5.53 142 THR A N 1
ATOM 718 C CA . THR A 1 105 ? -22.914 19.617 -4.443 1.00 6.13 142 THR A CA 1
ATOM 719 C C . THR A 1 105 ? -21.900 20.468 -5.198 1.00 9.37 142 THR A C 1
ATOM 720 O O . THR A 1 105 ? -21.610 21.616 -4.806 1.00 10.48 142 THR A O 1
ATOM 724 N N . LYS A 1 106 ? -21.437 19.953 -6.336 1.00 7.27 143 LYS A N 1
ATOM 725 C CA . LYS A 1 106 ? -20.695 20.770 -7.274 1.00 7.76 143 LYS A CA 1
ATOM 726 C C . LYS A 1 106 ? -21.706 21.697 -7.982 1.00 10.28 143 LYS A C 1
ATOM 727 O O . LYS A 1 106 ? -22.928 21.631 -7.718 1.00 9.25 143 LYS A O 1
ATOM 733 N N . SER A 1 107 ? -21.222 22.533 -8.908 1.00 9.17 144 SER A N 1
ATOM 734 C CA A SER A 1 107 ? -22.099 23.455 -9.622 0.50 9.02 144 SER A CA 1
ATOM 735 C CA B SER A 1 107 ? -22.085 23.453 -9.643 0.50 9.64 144 SER A CA 1
ATOM 736 C C . SER A 1 107 ? -23.105 22.698 -10.479 1.00 11.35 144 SER A C 1
ATOM 737 O O . SER A 1 107 ? -22.717 21.882 -11.342 1.00 13.04 144 SER A O 1
ATOM 742 N N . LEU A 1 108 ? -24.404 22.971 -10.235 1.00 8.07 145 LEU A N 1
ATOM 743 C CA . LEU A 1 108 ? -25.465 22.309 -10.989 1.00 7.58 145 LEU A CA 1
ATOM 744 C C . LEU A 1 108 ? -25.930 23.210 -12.135 1.00 9.76 145 LEU A C 1
ATOM 745 O O . LEU A 1 108 ? -25.670 24.421 -12.118 1.00 10.72 145 LEU A O 1
ATOM 750 N N . ILE A 1 109 ? -26.586 22.616 -13.130 1.00 7.31 146 ILE A N 1
ATOM 751 C CA . ILE A 1 109 ? -27.127 23.354 -14.271 1.00 7.41 146 ILE A CA 1
ATOM 752 C C . ILE A 1 109 ? -28.559 23.740 -13.958 1.00 9.55 146 ILE A C 1
ATOM 753 O O . ILE A 1 109 ? -29.320 22.936 -13.419 1.00 9.50 146 ILE A O 1
ATOM 758 N N . LYS A 1 110 ? -28.938 24.976 -14.327 1.00 9.71 147 LYS A N 1
ATOM 759 C CA . LYS A 1 110 ? -30.310 25.452 -14.118 1.00 8.79 147 LYS A CA 1
ATOM 760 C C . LYS A 1 110 ? -31.284 24.594 -14.918 1.00 10.73 147 LYS A C 1
ATOM 761 O O . LYS A 1 110 ? -31.025 24.294 -16.090 1.00 9.95 147 LYS A O 1
ATOM 767 N N . ASP A 1 111 ? -32.398 24.198 -14.280 1.00 7.85 148 ASP A N 1
ATOM 768 C CA . ASP A 1 111 ? -33.495 23.491 -14.924 1.00 8.93 148 ASP A CA 1
ATOM 769 C C . ASP A 1 111 ? -33.122 22.059 -15.366 1.00 14.17 148 ASP A C 1
ATOM 770 O O . ASP A 1 111 ? -33.744 21.512 -16.262 1.00 17.02 148 ASP A O 1
ATOM 775 N N . HIS A 1 112 ? -32.130 21.446 -14.701 1.00 9.50 149 HIS A N 1
ATOM 776 C CA . HIS A 1 112 ? -31.795 20.043 -14.904 1.00 7.85 149 HIS A CA 1
ATOM 777 C C . HIS A 1 112 ? -32.411 19.262 -13.736 1.00 9.77 149 HIS A C 1
ATOM 778 O O . HIS A 1 112 ? -32.737 19.859 -12.696 1.00 10.26 149 HIS A O 1
ATOM 785 N N . ASP A 1 113 ? -32.580 17.950 -13.916 1.00 6.91 150 ASP A N 1
ATOM 786 C CA . ASP A 1 113 ? -33.137 17.045 -12.919 1.00 6.63 150 ASP A CA 1
ATOM 787 C C . ASP A 1 113 ? -32.017 16.258 -12.273 1.00 8.89 150 ASP A C 1
ATOM 788 O O . ASP A 1 113 ? -31.103 15.794 -12.984 1.00 9.51 150 ASP A O 1
ATOM 793 N N . TYR A 1 114 ? -32.081 16.099 -10.930 1.00 7.41 151 TYR A N 1
ATOM 794 C CA . TYR A 1 114 ? -31.035 15.402 -10.193 1.00 7.47 151 TYR A CA 1
ATOM 795 C C . TYR A 1 114 ? -31.621 14.342 -9.286 1.00 10.46 151 TYR A C 1
ATOM 796 O O . TYR A 1 114 ? -32.795 14.429 -8.885 1.00 9.12 151 TYR A O 1
ATOM 805 N N . LYS A 1 115 ? -30.797 13.331 -8.992 1.00 6.65 152 LYS A N 1
ATOM 806 C CA A LYS A 1 115 ? -31.159 12.222 -8.115 0.50 6.55 152 LYS A CA 1
ATOM 807 C CA B LYS A 1 115 ? -31.179 12.255 -8.100 0.50 6.62 152 LYS A CA 1
ATOM 808 C C . LYS A 1 115 ? -30.111 12.095 -7.029 1.00 8.58 152 LYS A C 1
ATOM 809 O O . LYS A 1 115 ? -28.959 11.780 -7.338 1.00 7.09 152 LYS A O 1
ATOM 820 N N . ILE A 1 116 ? -30.505 12.346 -5.785 1.00 7.33 153 ILE A N 1
ATOM 821 C CA . ILE A 1 116 ? -29.640 12.198 -4.618 1.00 6.48 153 ILE A CA 1
ATOM 822 C C . ILE A 1 116 ? -29.941 10.854 -3.992 1.00 9.89 153 ILE A C 1
ATOM 823 O O . ILE A 1 116 ? -31.119 10.477 -3.851 1.00 9.37 153 ILE A O 1
ATOM 828 N N . THR A 1 117 ? -28.884 10.131 -3.575 1.00 6.96 154 THR A N 1
ATOM 829 C CA . THR A 1 117 ? -29.052 8.878 -2.847 1.00 6.19 154 THR A CA 1
ATOM 830 C C . THR A 1 117 ? -28.147 8.926 -1.645 1.00 8.82 154 THR A C 1
ATOM 831 O O . THR A 1 117 ? -27.076 9.526 -1.699 1.00 8.02 154 THR A O 1
ATOM 835 N N . PHE A 1 118 ? -28.573 8.309 -0.543 1.00 6.18 155 PHE A N 1
ATOM 836 C CA . PHE A 1 118 ? -27.740 8.212 0.656 1.00 5.86 155 PHE A CA 1
ATOM 837 C C . PHE A 1 118 ? -28.309 7.159 1.542 1.00 9.59 155 PHE A C 1
ATOM 838 O O . PHE A 1 118 ? -29.395 6.654 1.261 1.00 8.48 155 PHE A O 1
ATOM 846 N N . GLU A 1 119 ? -27.595 6.845 2.623 1.00 8.26 156 GLU A N 1
ATOM 847 C CA . GLU A 1 119 ? -28.118 5.899 3.592 1.00 6.98 156 GLU A CA 1
ATOM 848 C C . GLU A 1 119 ? -28.510 6.646 4.844 1.00 8.78 156 GLU A C 1
ATOM 849 O O . GLU A 1 119 ? -27.696 7.396 5.394 1.00 7.25 156 GLU A O 1
ATOM 855 N N . GLN A 1 120 ? -29.730 6.432 5.305 1.00 6.32 157 GLN A N 1
ATOM 856 C CA . GLN A 1 120 ? -30.153 6.915 6.605 1.00 6.13 157 GLN A CA 1
ATOM 857 C C . GLN A 1 120 ? -29.644 5.883 7.593 1.00 8.52 157 GLN A C 1
ATOM 858 O O . GLN A 1 120 ? -30.112 4.726 7.572 1.00 8.38 157 GLN A O 1
ATOM 864 N N . GLY A 1 121 ? -28.641 6.259 8.375 1.00 6.60 158 GLY A N 1
ATOM 865 C CA . GLY A 1 121 ? -28.091 5.401 9.421 1.00 7.26 158 GLY A CA 1
ATOM 866 C C . GLY A 1 121 ? -28.960 5.481 10.667 1.00 8.78 158 GLY A C 1
ATOM 867 O O . GLY A 1 121 ? -30.139 5.884 10.610 1.00 8.60 158 GLY A O 1
ATOM 868 N N . GLN A 1 122 ? -28.381 5.101 11.814 1.00 7.55 159 GLN A N 1
ATOM 869 C CA . GLN A 1 122 ? -29.103 5.055 13.084 1.00 6.06 159 GLN A CA 1
ATOM 870 C C . GLN A 1 122 ? -29.867 6.334 13.371 1.00 8.45 159 GLN A C 1
ATOM 871 O O . GLN A 1 122 ? -29.372 7.427 13.106 1.00 7.69 159 GLN A O 1
ATOM 877 N N . ILE A 1 123 ? -31.080 6.177 13.887 1.00 6.46 160 ILE A N 1
ATOM 878 C CA . ILE A 1 123 ? -31.901 7.270 14.377 1.00 5.62 160 ILE A CA 1
ATOM 879 C C . ILE A 1 123 ? -32.261 6.915 15.801 1.00 8.00 160 ILE A C 1
ATOM 880 O O . ILE A 1 123 ? -33.086 6.007 16.027 1.00 7.73 160 ILE A O 1
ATOM 885 N N . ALA A 1 124 ? -31.708 7.645 16.768 1.00 6.08 161 ALA A N 1
ATOM 886 C CA . ALA A 1 124 ? -32.051 7.360 18.170 1.00 6.19 161 ALA A CA 1
ATOM 887 C C . ALA A 1 124 ? -33.545 7.560 18.451 1.00 8.49 161 ALA A C 1
ATOM 888 O O . ALA A 1 124 ? -34.206 8.393 17.814 1.00 8.70 161 ALA A O 1
ATOM 890 N N . SER A 1 125 ? -34.078 6.818 19.437 1.00 6.78 162 SER A N 1
ATOM 891 C CA A SER A 1 125 ? -35.437 7.046 19.877 0.50 6.43 162 SER A CA 1
ATOM 892 C CA B SER A 1 125 ? -35.449 7.064 19.884 0.50 7.30 162 SER A CA 1
ATOM 893 C C . SER A 1 125 ? -35.540 8.510 20.361 1.00 9.74 162 SER A C 1
ATOM 894 O O . SER A 1 125 ? -34.665 8.979 21.113 1.00 9.66 162 SER A O 1
ATOM 899 N N . GLY A 1 126 ? -36.553 9.222 19.883 1.00 8.51 163 GLY A N 1
ATOM 900 C CA . GLY A 1 126 ? -36.743 10.629 20.256 1.00 7.40 163 GLY A CA 1
ATOM 901 C C . GLY A 1 126 ? -36.284 11.590 19.180 1.00 10.70 163 GLY A C 1
ATOM 902 O O . GLY A 1 126 ? -36.581 12.780 19.256 1.00 9.88 163 GLY A O 1
ATOM 903 N N . ILE A 1 127 ? -35.529 11.097 18.186 1.00 7.05 164 ILE A N 1
ATOM 904 C CA . ILE A 1 127 ? -35.082 11.982 17.100 1.00 5.83 164 ILE A CA 1
ATOM 905 C C . ILE A 1 127 ? -36.018 11.846 15.902 1.00 8.40 164 ILE A C 1
ATOM 906 O O . ILE A 1 127 ? -36.390 10.721 15.503 1.00 8.84 164 ILE A O 1
ATOM 911 N N . THR A 1 128 ? -36.408 13.003 15.319 1.00 7.12 165 THR A N 1
ATOM 912 C CA . THR A 1 128 ? -37.182 13.009 14.080 1.00 6.18 165 THR A CA 1
ATOM 913 C C . THR A 1 128 ? -36.304 13.702 13.042 1.00 8.06 165 THR A C 1
ATOM 914 O O . THR A 1 128 ? -35.368 14.437 13.394 1.00 8.01 165 THR A O 1
ATOM 918 N N . VAL A 1 129 ? -36.514 13.360 1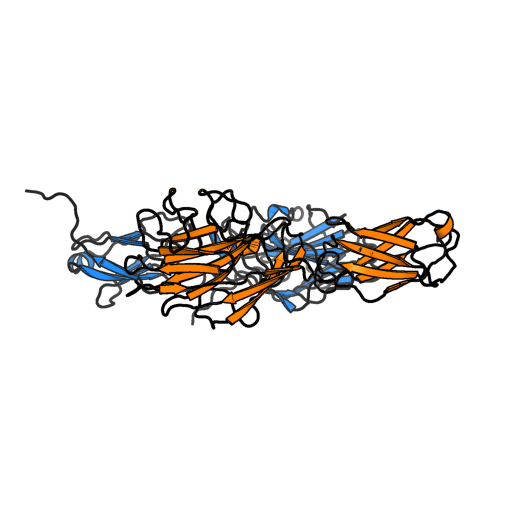1.776 1.00 6.27 166 VAL A N 1
ATOM 919 C CA . VAL A 1 129 ? -35.622 13.751 10.697 1.00 5.45 166 VAL A CA 1
ATOM 920 C C . VAL A 1 129 ? -36.385 14.353 9.532 1.00 7.52 166 VAL A C 1
ATOM 921 O O . VAL A 1 129 ? -37.500 13.919 9.203 1.00 7.38 166 VAL A O 1
ATOM 925 N N . ASP A 1 130 ? -35.731 15.306 8.859 1.00 5.21 167 ASP A N 1
ATOM 926 C CA . ASP A 1 130 ? -36.256 15.912 7.630 1.00 5.38 167 ASP A CA 1
ATOM 927 C C . ASP A 1 130 ? -35.119 15.985 6.615 1.00 8.79 167 ASP A C 1
ATOM 928 O O . ASP A 1 130 ? -33.943 16.043 7.007 1.00 7.42 167 ASP A O 1
ATOM 933 N N . TYR A 1 131 ? -35.470 15.965 5.334 1.00 6.20 168 TYR A N 1
ATOM 934 C CA . TYR A 1 131 ? -34.514 16.085 4.215 1.00 6.78 168 TYR A CA 1
ATOM 935 C C . TYR A 1 131 ? -34.989 17.215 3.323 1.00 9.83 168 TYR A C 1
ATOM 936 O O . TYR A 1 131 ? -36.142 17.203 2.887 1.00 9.50 168 TYR A O 1
ATOM 945 N N . ARG A 1 132 ? -34.118 18.176 3.054 1.00 6.32 169 ARG A N 1
ATOM 946 C CA . ARG A 1 132 ? -34.493 19.295 2.210 1.00 6.88 169 ARG A CA 1
ATOM 947 C C . ARG A 1 132 ? -33.415 19.613 1.222 1.00 10.32 169 ARG A C 1
ATOM 948 O O . ARG A 1 132 ? -32.286 19.172 1.398 1.00 9.14 169 ARG A O 1
ATOM 956 N N . ILE A 1 133 ? -33.750 20.423 0.208 1.00 7.50 170 ILE A N 1
ATOM 957 C CA . ILE A 1 133 ? -32.747 20.986 -0.696 1.00 6.01 170 ILE A CA 1
ATOM 958 C C . ILE A 1 133 ? -32.537 22.430 -0.249 1.00 8.39 170 ILE A C 1
ATOM 959 O O . ILE A 1 133 ? -33.498 23.101 0.155 1.00 8.83 170 ILE A O 1
ATOM 964 N N . GLY A 1 134 ? -31.304 22.912 -0.321 1.00 7.76 171 GLY A N 1
ATOM 965 C CA . GLY A 1 134 ? -31.068 24.297 0.039 1.00 7.23 171 GLY A CA 1
ATOM 966 C C . GLY A 1 134 ? -29.922 24.907 -0.741 1.00 10.09 171 GLY A C 1
ATOM 967 O O . GLY A 1 134 ? -29.318 24.260 -1.602 1.00 9.01 171 GLY A O 1
ATOM 968 N N . SER A 1 135 ? -29.611 26.172 -0.416 1.00 8.91 172 SER A N 1
ATOM 969 C CA . SER A 1 135 ? -28.422 26.797 -0.989 1.00 9.39 172 SER A CA 1
ATOM 970 C C . SER A 1 135 ? -27.172 26.052 -0.514 1.00 10.93 172 SER A C 1
ATOM 971 O O . SER A 1 135 ? -27.191 25.401 0.538 1.00 9.25 172 SER A O 1
ATOM 974 N N . ALA A 1 136 ? -26.057 26.167 -1.256 1.00 10.10 173 ALA A N 1
ATOM 975 C CA . ALA A 1 136 ? -24.830 25.562 -0.762 1.00 9.72 173 ALA A CA 1
ATOM 976 C C . ALA A 1 136 ? -24.370 26.263 0.496 1.00 11.03 173 ALA A C 1
ATOM 977 O O . ALA A 1 136 ? -24.606 27.468 0.652 1.00 10.62 173 ALA A O 1
ATOM 979 N N . PHE A 1 137 ? -23.711 25.522 1.389 1.00 7.38 174 PHE A N 1
ATOM 980 C CA . PHE A 1 137 ? -23.020 26.104 2.541 1.00 6.63 174 PHE A CA 1
ATOM 981 C C . PHE A 1 137 ? -21.978 27.046 1.933 1.00 9.28 174 PHE A C 1
ATOM 982 O O . PHE A 1 137 ? -21.250 26.649 1.012 1.00 9.19 174 PHE A O 1
ATOM 990 N N . ASN A 1 138 ? -21.987 28.301 2.374 1.00 9.47 175 ASN A N 1
ATOM 991 C CA . ASN A 1 138 ? -21.160 29.321 1.727 1.00 9.37 175 ASN A CA 1
ATOM 992 C C . ASN A 1 138 ? -19.745 29.481 2.333 1.00 11.52 175 ASN A C 1
ATOM 993 O O . ASN A 1 138 ? -19.070 30.450 1.997 1.00 10.84 175 ASN A O 1
ATOM 998 N N . LYS A 1 139 ? -19.270 28.513 3.155 1.00 8.63 176 LYS A N 1
ATOM 999 C CA . LYS A 1 139 ? -17.906 28.490 3.673 1.00 7.30 176 LYS A CA 1
ATOM 1000 C C . LYS A 1 139 ? -17.610 29.749 4.538 1.00 11.98 176 LYS A C 1
ATOM 1001 O O . LYS A 1 139 ? -16.511 30.332 4.473 1.00 13.14 176 LYS A O 1
ATOM 1007 N N . THR A 1 140 ? -18.593 30.128 5.372 1.00 9.02 177 THR A N 1
ATOM 1008 C CA . THR A 1 140 ? -18.433 31.197 6.355 1.00 7.97 177 THR A CA 1
ATOM 1009 C C . THR A 1 140 ? -19.016 30.737 7.678 1.00 11.59 177 THR A C 1
ATOM 1010 O O . THR A 1 140 ? -19.965 29.938 7.678 1.00 12.22 177 THR A O 1
ATOM 1014 N N . THR A 1 141 ? -18.506 31.283 8.800 1.00 9.62 178 THR A N 1
ATOM 1015 C CA . THR A 1 141 ? -19.011 30.902 10.120 1.00 9.50 178 THR A CA 1
ATOM 1016 C C . THR A 1 141 ? -20.267 31.696 10.506 1.00 12.36 178 THR A C 1
ATOM 1017 O O . THR A 1 141 ? -20.749 31.555 11.643 1.00 12.22 178 THR A O 1
ATOM 1021 N N . ASP A 1 142 ? -20.814 32.508 9.580 1.00 11.40 179 ASP A N 1
ATOM 1022 C CA . ASP A 1 142 ? -22.059 33.213 9.873 1.00 10.93 179 ASP A CA 1
ATOM 1023 C C . ASP A 1 142 ? -23.110 32.859 8.799 1.00 12.63 179 ASP A C 1
ATOM 1024 O O . ASP A 1 142 ? -24.141 33.531 8.652 1.00 11.58 179 ASP A O 1
ATOM 1029 N N . ASP A 1 143 ? -22.886 31.723 8.081 1.00 10.19 180 ASP A N 1
ATOM 1030 C CA . ASP A 1 143 ? -23.894 31.266 7.140 1.00 8.00 180 ASP A CA 1
ATOM 1031 C C . ASP A 1 143 ? -25.170 30.930 7.908 1.00 8.28 180 ASP A C 1
ATOM 1032 O O . ASP A 1 143 ? -25.127 30.629 9.108 1.00 8.88 180 ASP A O 1
ATOM 1037 N N . SER A 1 144 ? -26.297 31.036 7.226 1.00 7.12 181 SER A N 1
ATOM 1038 C CA A SER A 1 144 ? -27.598 30.793 7.837 0.50 5.94 181 SER A CA 1
ATOM 1039 C CA B SER A 1 144 ? -27.590 30.809 7.843 0.50 6.73 181 SER A CA 1
ATOM 1040 C C . SER A 1 144 ? -28.565 30.363 6.770 1.00 10.82 181 SER A C 1
ATOM 1041 O O . SER A 1 144 ? -28.262 30.502 5.572 1.00 11.46 181 SER A O 1
ATOM 1046 N N . PHE A 1 145 ? -29.705 29.811 7.182 1.00 7.87 182 PHE A N 1
ATOM 1047 C CA . PHE A 1 145 ? -30.722 29.427 6.217 1.00 7.77 182 PHE A CA 1
ATOM 1048 C C . PHE A 1 145 ? -32.046 29.218 6.909 1.00 9.90 182 PHE A C 1
ATOM 1049 O O . PHE A 1 145 ? -32.095 29.096 8.145 1.00 9.78 182 PHE A O 1
ATOM 1057 N N . LYS A 1 146 ? -33.107 29.163 6.081 1.00 9.68 183 LYS A N 1
ATOM 1058 C CA A LYS A 1 146 ? -34.469 28.879 6.521 0.25 8.94 183 LYS A CA 1
ATOM 1059 C CA B LYS A 1 146 ? -34.446 28.845 6.555 0.25 8.68 183 LYS A CA 1
ATOM 1060 C CA C LYS A 1 146 ? -34.472 28.864 6.520 0.50 9.06 183 LYS A CA 1
ATOM 1061 C C . LYS A 1 146 ? -34.945 27.638 5.777 1.00 11.46 183 LYS A C 1
ATOM 1062 O O . LYS A 1 146 ? -34.682 27.529 4.585 1.00 10.00 183 LYS A O 1
ATOM 1078 N N . ILE A 1 147 ? -35.623 26.701 6.459 1.00 8.23 184 ILE A N 1
ATOM 1079 C CA . ILE A 1 147 ? -36.097 25.500 5.756 1.00 7.29 184 ILE A CA 1
ATOM 1080 C C . ILE A 1 147 ? -36.957 25.930 4.561 1.00 10.61 184 ILE A C 1
ATOM 1081 O O . ILE A 1 147 ? -36.821 25.377 3.463 1.00 10.62 184 ILE A O 1
ATOM 1086 N N . SER A 1 148 ? -37.823 26.927 4.800 1.00 10.87 185 SER A N 1
ATOM 1087 C CA . SER A 1 148 ? -38.785 27.434 3.810 1.00 12.08 185 SER A CA 1
ATOM 1088 C C . SER A 1 148 ? -38.106 28.091 2.585 1.00 16.71 185 SER A C 1
ATOM 1089 O O . SER A 1 148 ? -38.809 28.375 1.611 1.00 19.16 185 SER A O 1
ATOM 1092 N N . ASP A 1 149 ? -36.761 28.279 2.586 1.00 12.14 186 ASP A N 1
ATOM 1093 C CA . ASP A 1 149 ? -36.048 28.811 1.403 1.00 11.40 186 ASP A CA 1
ATOM 1094 C C . ASP A 1 149 ? -35.946 27.732 0.293 1.00 11.85 186 ASP A C 1
ATOM 1095 O O . ASP A 1 149 ? -35.501 28.043 -0.809 1.00 11.98 186 ASP A O 1
ATOM 1100 N N . GLU A 1 150 ? -36.288 26.460 0.590 1.00 7.96 187 GLU A N 1
ATOM 1101 C CA . GLU A 1 150 ? -36.153 25.378 -0.394 1.00 7.74 187 GLU A CA 1
ATOM 1102 C C . GLU A 1 150 ? -36.758 25.738 -1.744 1.00 9.93 187 GLU A C 1
ATOM 1103 O O . GLU A 1 150 ? -36.147 25.445 -2.776 1.00 9.87 187 GLU A O 1
ATOM 1109 N N . SER A 1 151 ? -37.952 26.364 -1.745 1.00 9.83 188 SER A N 1
ATOM 1110 C CA . SER A 1 151 ? -38.637 26.647 -2.996 1.00 9.56 188 SER A CA 1
ATOM 1111 C C . SER A 1 151 ? -37.945 27.724 -3.848 1.00 12.71 188 SER A C 1
ATOM 1112 O O . SER A 1 151 ? -38.383 27.955 -4.977 1.00 12.80 188 SER A O 1
ATOM 1115 N N . LYS A 1 152 ? -36.893 28.370 -3.331 1.00 9.59 189 LYS A N 1
ATOM 1116 C CA . LYS A 1 152 ? -36.092 29.303 -4.125 1.00 10.76 189 LYS A CA 1
ATOM 1117 C C . LYS A 1 152 ? -35.052 28.555 -4.954 1.00 13.75 189 LYS A C 1
ATOM 1118 O O . LYS A 1 152 ? -34.558 29.103 -5.952 1.00 14.98 189 LYS A O 1
ATOM 1124 N N A TYR A 1 153 ? -34.744 27.306 -4.563 0.50 9.21 190 TYR A N 1
ATOM 1125 N N C TYR A 1 153 ? -34.696 27.305 -4.548 0.50 9.46 190 TYR A N 1
ATOM 1126 C CA A TYR A 1 153 ? -33.651 26.562 -5.171 0.38 9.25 190 TYR A CA 1
ATOM 1127 C CA C TYR A 1 153 ? -33.602 26.558 -5.193 0.62 9.47 190 TYR A CA 1
ATOM 1128 C C A TYR A 1 153 ? -34.066 25.347 -5.960 0.50 12.39 190 TYR A C 1
ATOM 1129 C C C TYR A 1 153 ? -34.042 25.324 -5.958 0.50 12.42 190 TYR A C 1
ATOM 1130 O O A TYR A 1 153 ? -33.401 25.003 -6.940 0.50 12.19 190 TYR A O 1
ATOM 1131 O O C TYR A 1 153 ? -33.363 24.935 -6.912 0.50 12.07 190 TYR A O 1
ATOM 1148 N N . ALA A 1 154 ? -35.140 24.685 -5.540 1.00 9.71 191 ALA A N 1
ATOM 1149 C CA . ALA A 1 154 ? -35.569 23.465 -6.168 1.00 9.65 191 ALA A CA 1
ATOM 1150 C C . ALA A 1 154 ? -37.060 23.405 -6.303 1.00 12.68 191 ALA A C 1
ATOM 1151 O O . ALA A 1 154 ? -37.801 23.926 -5.451 1.00 11.49 191 ALA A O 1
ATOM 1153 N N . SER A 1 155 ? -37.490 22.758 -7.384 1.00 9.29 192 SER A N 1
ATOM 1154 C CA . SER A 1 155 ? -38.882 22.413 -7.586 1.00 9.29 192 SER A CA 1
ATOM 1155 C C . SER A 1 155 ? -39.031 20.893 -7.666 1.00 11.47 192 SER A C 1
ATOM 1156 O O . SER A 1 155 ? -38.039 20.144 -7.844 1.00 9.46 192 SER A O 1
ATOM 1159 N N . ASN A 1 156 ? -40.284 20.421 -7.512 1.00 10.88 193 ASN A N 1
ATOM 1160 C CA . ASN A 1 156 ? -40.621 19.006 -7.697 1.00 9.87 193 ASN A CA 1
ATOM 1161 C C . ASN A 1 156 ? -39.806 18.087 -6.776 1.00 10.50 193 ASN A C 1
ATOM 1162 O O . ASN A 1 156 ? -39.429 16.978 -7.190 1.00 12.62 193 ASN A O 1
ATOM 1167 N N . VAL A 1 157 ? -39.535 18.525 -5.530 1.00 8.09 194 VAL A N 1
ATOM 1168 C CA . VAL A 1 157 ? -38.758 17.672 -4.603 1.00 8.29 194 VAL A CA 1
ATOM 1169 C C . VAL A 1 157 ? -39.587 16.467 -4.226 1.00 12.44 194 VAL A C 1
ATOM 1170 O O . VAL A 1 157 ? -40.777 16.607 -3.886 1.00 11.56 194 VAL A O 1
ATOM 1174 N N . LYS A 1 158 ? -38.977 15.274 -4.294 1.00 10.07 195 LYS A N 1
ATOM 1175 C CA . LYS A 1 158 ? -39.702 14.051 -3.973 1.00 9.48 195 LYS A CA 1
ATOM 1176 C C . LYS A 1 158 ? -38.779 13.045 -3.320 1.00 10.93 195 LYS A C 1
ATOM 1177 O O . LYS A 1 158 ? -37.746 12.692 -3.898 1.00 11.25 195 LYS A O 1
ATOM 1183 N N . ILE A 1 159 ? -39.181 12.544 -2.152 1.00 8.98 196 ILE A N 1
ATOM 1184 C CA . ILE A 1 159 ? -38.478 11.442 -1.494 1.00 8.70 196 ILE A CA 1
ATOM 1185 C C . ILE A 1 159 ? -39.227 10.178 -1.872 1.00 12.74 196 ILE A C 1
ATOM 1186 O O . ILE A 1 159 ? -40.449 10.109 -1.619 1.00 11.70 196 ILE A O 1
ATOM 1191 N N . GLU A 1 160 ? -38.540 9.174 -2.452 1.00 8.48 197 GLU A N 1
ATOM 1192 C CA . GLU A 1 160 ? -39.269 7.944 -2.772 1.00 8.34 197 GLU A CA 1
ATOM 1193 C C . GLU A 1 160 ? -39.829 7.335 -1.500 1.00 11.25 197 GLU A C 1
ATOM 1194 O O . GLU A 1 160 ? -39.091 7.125 -0.524 1.00 9.88 197 GLU A O 1
ATOM 1200 N N . GLY A 1 161 ? -41.144 7.069 -1.518 1.00 8.60 198 GLY A N 1
ATOM 1201 C CA . GLY A 1 161 ? -41.815 6.373 -0.418 1.00 8.84 198 GLY A CA 1
ATOM 1202 C C . GLY A 1 161 ? -42.043 7.122 0.880 1.00 11.18 198 GLY A C 1
ATOM 1203 O O . GLY A 1 161 ? -42.545 6.535 1.841 1.00 11.91 198 GLY A O 1
ATOM 1204 N N . GLU A 1 162 ? -41.623 8.395 0.955 1.00 10.61 199 GLU A N 1
ATOM 1205 C CA . GLU A 1 162 ? -41.736 9.187 2.197 1.00 11.47 199 GLU A CA 1
ATOM 1206 C C . GLU A 1 162 ? -42.125 10.616 1.950 1.00 11.85 199 GLU A C 1
ATOM 1207 O O . GLU A 1 162 ? -42.087 11.107 0.814 1.00 11.63 199 GLU A O 1
ATOM 1213 N N . GLU A 1 163 ? -42.414 11.307 3.052 1.00 8.88 200 GLU A N 1
ATOM 1214 C CA . GLU A 1 163 ? -42.778 12.721 3.044 1.00 8.82 200 GLU A CA 1
ATOM 1215 C C . GLU A 1 163 ? -41.707 13.577 3.650 1.00 8.90 200 GLU A C 1
ATOM 1216 O O . GLU A 1 163 ? -41.015 13.139 4.572 1.00 8.86 200 GLU A O 1
ATOM 1222 N N . GLN A 1 164 ? -41.664 14.852 3.232 1.00 8.52 201 GLN A N 1
ATOM 1223 C CA . GLN A 1 164 ? -40.794 15.828 3.887 1.00 7.69 201 GLN A CA 1
ATOM 1224 C C . GLN A 1 164 ? -41.502 16.310 5.173 1.00 10.80 201 GLN A C 1
ATOM 1225 O O . GLN A 1 164 ? -42.666 15.993 5.421 1.00 11.23 201 GLN A O 1
ATOM 1231 N N . GLY A 1 165 ? -40.770 17.046 5.988 1.00 8.37 202 GLY A N 1
ATOM 1232 C CA . GLY A 1 165 ? -41.215 17.444 7.312 1.00 7.81 202 GLY A CA 1
ATOM 1233 C C . GLY A 1 165 ? -40.584 16.490 8.310 1.00 9.86 202 GLY A C 1
ATOM 1234 O O . GLY A 1 165 ? -40.203 15.366 7.948 1.00 9.17 202 GLY A O 1
ATOM 1235 N N . PHE A 1 166 ? -40.454 16.925 9.562 1.00 7.38 203 PHE A N 1
ATOM 1236 C CA . PHE A 1 166 ? -39.829 16.077 10.576 1.00 6.70 203 PHE A CA 1
ATOM 1237 C C . PHE A 1 166 ? -40.711 14.901 10.919 1.00 8.74 203 PHE A C 1
ATOM 1238 O O . PHE A 1 166 ? -41.858 15.075 11.358 1.00 9.11 203 PHE A O 1
ATOM 1246 N N . LYS A 1 167 ? -40.154 13.705 10.761 1.00 8.59 204 LYS A N 1
ATOM 1247 C CA . LYS A 1 167 ? -40.866 12.451 11.004 1.00 9.10 204 LYS A CA 1
ATOM 1248 C C . LYS A 1 167 ? -39.913 11.387 11.478 1.00 11.58 204 LYS A C 1
ATOM 1249 O O . LYS A 1 167 ? -38.706 11.473 11.247 1.00 9.95 204 LYS A O 1
ATOM 1255 N N . GLN A 1 168 ? -40.460 10.322 12.083 1.00 9.09 205 GLN A N 1
ATOM 1256 C CA . GLN A 1 168 ? -39.677 9.118 12.291 1.00 8.72 205 GLN A CA 1
ATOM 1257 C C . GLN A 1 168 ? -39.531 8.457 10.906 1.00 11.63 205 GLN A C 1
ATOM 1258 O O . GLN A 1 168 ? -40.475 8.521 10.100 1.00 11.34 205 GLN A O 1
ATOM 1264 N N . ARG A 1 169 ? -38.370 7.880 10.591 1.00 8.87 206 ARG A N 1
ATOM 1265 C CA . ARG A 1 169 ? -38.164 7.255 9.293 1.00 7.55 206 ARG A CA 1
ATOM 1266 C C . ARG A 1 169 ? -37.536 5.890 9.443 1.00 10.12 206 ARG A C 1
ATOM 1267 O O . ARG A 1 169 ? -36.788 5.660 10.404 1.00 9.98 206 ARG A O 1
ATOM 1275 N N . GLU A 1 170 ? -37.765 5.021 8.468 1.00 9.11 207 GLU A N 1
ATOM 1276 C CA . GLU A 1 170 ? -37.029 3.765 8.427 1.00 9.81 207 GLU A CA 1
ATOM 1277 C C . GLU A 1 170 ? -35.556 4.069 8.174 1.00 10.76 207 GLU A C 1
ATOM 1278 O O . GLU A 1 170 ? -35.223 5.038 7.469 1.00 9.97 207 GLU A O 1
ATOM 1284 N N . GLN A 1 171 ? -34.685 3.228 8.684 1.00 7.28 208 GLN A N 1
ATOM 1285 C CA . GLN A 1 171 ? -33.264 3.313 8.362 1.00 6.86 208 GLN A CA 1
ATOM 1286 C C . GLN A 1 171 ? -33.028 2.522 7.083 1.00 12.82 208 GLN A C 1
ATOM 1287 O O . GLN A 1 171 ? -33.640 1.475 6.886 1.00 14.12 208 GLN A O 1
ATOM 1293 N N . GLY A 1 172 ? -32.163 3.023 6.230 1.00 8.66 209 GLY A N 1
ATOM 1294 C CA . GLY A 1 172 ? -31.868 2.362 4.969 1.00 9.14 209 GLY A CA 1
ATOM 1295 C C . GLY A 1 172 ? -31.626 3.352 3.855 1.00 9.43 209 GLY A C 1
ATOM 1296 O O . GLY A 1 172 ? -31.445 4.549 4.097 1.00 8.36 209 GLY A O 1
ATOM 1297 N N . ASP A 1 173 ? -31.601 2.843 2.627 1.00 6.89 210 ASP A N 1
ATOM 1298 C CA . ASP A 1 173 ? -31.330 3.662 1.456 1.00 6.62 210 ASP A CA 1
ATOM 1299 C C . ASP A 1 173 ? -32.457 4.646 1.190 1.00 9.39 210 ASP A C 1
ATOM 1300 O O . ASP A 1 173 ? -33.642 4.273 1.211 1.00 10.01 210 ASP A O 1
ATOM 1305 N N . LYS A 1 174 ? -32.081 5.888 0.879 1.00 6.28 211 LYS A N 1
ATOM 1306 C CA . LYS A 1 174 ? -33.027 6.933 0.518 1.00 6.12 211 LYS A CA 1
ATOM 1307 C C . LYS A 1 174 ? -32.738 7.458 -0.878 1.00 8.01 211 LYS A C 1
ATOM 1308 O O . LYS A 1 174 ? -31.569 7.495 -1.308 1.00 7.30 211 LYS A O 1
ATOM 1314 N N . THR A 1 175 ? -33.785 7.921 -1.556 1.00 6.73 212 THR A N 1
ATOM 1315 C CA . THR A 1 175 ? -33.671 8.536 -2.878 1.00 7.33 212 THR A CA 1
ATOM 1316 C C . THR A 1 175 ? -34.481 9.802 -2.878 1.00 10.61 212 THR A C 1
ATOM 1317 O O . THR A 1 175 ? -35.652 9.779 -2.476 1.00 10.51 212 THR A O 1
ATOM 1321 N N . ILE A 1 176 ? -33.865 10.922 -3.328 1.00 6.67 213 ILE A N 1
ATOM 1322 C CA A ILE A 1 176 ? -34.539 12.217 -3.418 0.50 5.43 213 ILE A CA 1
ATOM 1323 C CA B ILE A 1 176 ? -34.589 12.180 -3.417 0.50 7.89 213 ILE A CA 1
ATOM 1324 C C . ILE A 1 176 ? -34.298 12.772 -4.791 1.00 11.42 213 ILE A C 1
ATOM 1325 O O . ILE A 1 176 ? -33.144 12.829 -5.214 1.00 12.28 213 ILE A O 1
ATOM 1334 N N . SER A 1 177 ? -35.369 13.157 -5.504 1.00 9.21 214 SER A N 1
ATOM 1335 C CA A SER A 1 177 ? -35.186 13.741 -6.828 0.50 8.25 214 SER A CA 1
ATOM 1336 C CA B SER A 1 177 ? -35.232 13.741 -6.838 0.50 9.02 214 SER A CA 1
ATOM 1337 C C . SER A 1 177 ? -35.718 15.171 -6.800 1.00 11.65 214 SER A C 1
ATOM 1338 O O . SER A 1 177 ? -36.594 15.484 -5.990 1.00 11.29 214 SER A O 1
ATOM 1343 N N . PHE A 1 178 ? -35.155 16.042 -7.646 1.00 8.09 215 PHE A N 1
ATOM 1344 C CA . PHE A 1 178 ? -35.595 17.427 -7.701 1.00 7.86 215 PHE A CA 1
ATOM 1345 C C . PHE A 1 178 ? -35.118 18.044 -8.989 1.00 10.60 215 PHE A C 1
ATOM 1346 O O . PHE A 1 178 ? -34.211 17.518 -9.641 1.00 10.67 215 PHE A O 1
ATOM 1354 N N . ARG A 1 179 ? -35.697 19.190 -9.314 1.00 6.69 216 ARG A N 1
ATOM 1355 C CA . ARG A 1 179 ? -35.277 19.996 -10.466 1.00 6.55 216 ARG A CA 1
ATOM 1356 C C . ARG A 1 179 ? -34.706 21.312 -9.959 1.00 10.20 216 ARG A C 1
ATOM 1357 O O . ARG A 1 179 ? -35.306 21.947 -9.078 1.00 10.08 216 ARG A O 1
ATOM 1365 N N . THR A 1 180 ? -33.559 21.760 -10.509 1.00 6.93 217 THR A N 1
ATOM 1366 C CA . THR A 1 180 ? -33.012 23.044 -10.056 1.00 6.49 217 THR A CA 1
ATOM 1367 C C . THR A 1 180 ? -33.733 24.268 -10.656 1.00 9.59 217 THR A C 1
ATOM 1368 O O . THR A 1 180 ? -34.170 24.251 -11.825 1.00 8.94 217 THR A O 1
ATOM 1372 N N . LEU A 1 181 ? -33.794 25.344 -9.862 1.00 8.76 218 LEU A N 1
ATOM 1373 C CA . LEU A 1 181 ? -34.350 26.635 -10.301 1.00 9.64 218 LEU A CA 1
ATOM 1374 C C . LEU A 1 181 ? -33.226 27.618 -10.640 1.00 14.30 218 LEU A C 1
ATOM 1375 O O . LEU A 1 181 ? -33.484 28.681 -11.232 1.00 15.90 218 LEU A O 1
ATOM 1380 N N . LYS A 1 182 ? -31.992 27.308 -10.207 1.00 11.04 219 LYS A N 1
ATOM 1381 C CA . LYS A 1 182 ? -30.815 28.148 -10.418 1.00 11.69 219 LYS A CA 1
ATOM 1382 C C . LYS A 1 182 ? -29.635 27.328 -10.908 1.00 13.70 219 LYS A C 1
ATOM 1383 O O . LYS A 1 182 ? -29.647 26.110 -10.768 1.00 12.91 219 LYS A O 1
ATOM 1389 N N . GLU A 1 183 ? -28.610 28.011 -11.420 1.00 11.75 220 GLU A N 1
ATOM 1390 C CA . GLU A 1 183 ? -27.298 27.447 -11.734 1.00 11.78 220 GLU A CA 1
ATOM 1391 C C . GLU A 1 183 ? -26.417 27.609 -10.498 1.00 16.41 220 GLU A C 1
ATOM 1392 O O . GLU A 1 183 ? -26.486 28.650 -9.829 1.00 20.36 220 GLU A O 1
ATOM 1398 N N . GLY A 1 184 ? -25.533 26.657 -10.254 1.00 11.37 221 GLY A N 1
ATOM 1399 C CA . GLY A 1 184 ? -24.591 26.785 -9.152 1.00 10.01 221 GLY A CA 1
ATOM 1400 C C . GLY A 1 184 ? -24.699 25.673 -8.135 1.00 10.27 221 GLY A C 1
ATOM 1401 O O . GLY A 1 184 ? -25.628 24.853 -8.184 1.00 10.16 221 GLY A O 1
ATOM 1402 N N . PRO A 1 185 ? -23.751 25.651 -7.188 1.00 8.51 222 PRO A N 1
ATOM 1403 C CA . PRO A 1 185 ? -23.781 24.605 -6.151 1.00 8.32 222 PRO A CA 1
ATOM 1404 C C . PRO A 1 185 ? -24.991 24.762 -5.240 1.00 9.97 222 PRO A C 1
ATOM 1405 O O . PRO A 1 185 ? -25.449 25.885 -4.985 1.00 10.92 222 PRO A O 1
ATOM 1409 N N . MET A 1 186 ? -25.498 23.626 -4.774 1.00 6.91 223 MET A N 1
ATOM 1410 C CA A MET A 1 186 ? -26.601 23.575 -3.818 0.50 6.40 223 MET A CA 1
ATOM 1411 C CA B MET A 1 186 ? -26.621 23.542 -3.844 0.50 7.45 223 MET A CA 1
ATOM 1412 C C . MET A 1 186 ? -26.218 22.638 -2.690 1.00 9.28 223 MET A C 1
ATOM 1413 O O . MET A 1 186 ? -25.058 22.243 -2.601 1.00 8.17 223 MET A O 1
ATOM 1422 N N . SER A 1 187 ? -27.151 22.320 -1.802 1.00 6.77 224 SER A N 1
ATOM 1423 C CA . SER A 1 187 ? -26.842 21.371 -0.744 1.00 6.84 224 SER A CA 1
ATOM 1424 C C . SER A 1 187 ? -28.024 20.448 -0.503 1.00 8.85 224 SER A C 1
ATOM 1425 O O . SER A 1 187 ? -29.188 20.799 -0.754 1.00 7.51 224 SER A O 1
ATOM 1428 N N . LEU A 1 188 ? -27.699 19.265 -0.020 1.00 6.99 225 LEU A N 1
ATOM 1429 C CA . LEU A 1 188 ? -28.646 18.375 0.616 1.00 5.99 225 LEU A CA 1
ATOM 1430 C C . LEU A 1 188 ? -28.652 18.794 2.073 1.00 8.86 225 LEU A C 1
ATOM 1431 O O . LEU A 1 188 ? -27.579 18.824 2.700 1.00 7.96 225 LEU A O 1
ATOM 1436 N N . VAL A 1 189 ? -29.819 19.157 2.606 1.00 5.79 226 VAL A N 1
ATOM 1437 C CA . VAL A 1 189 ? -29.949 19.554 4.005 1.00 4.80 226 VAL A CA 1
ATOM 1438 C C . VAL A 1 189 ? -30.460 18.370 4.808 1.00 8.60 226 VAL A C 1
ATOM 1439 O O . VAL A 1 189 ? -31.538 17.839 4.521 1.00 7.53 226 VAL A O 1
ATOM 1443 N N . LEU A 1 190 ? -29.654 17.939 5.779 1.00 6.45 227 LEU A N 1
ATOM 1444 C CA . LEU A 1 190 ? -29.972 16.767 6.620 1.00 6.42 227 LEU A CA 1
ATOM 1445 C C . LEU A 1 190 ? -30.346 17.274 7.998 1.00 9.39 227 LEU A C 1
ATOM 1446 O O . LEU A 1 190 ? -29.463 17.720 8.751 1.00 8.03 227 LEU A O 1
ATOM 1451 N N . LEU A 1 191 ? -31.655 17.304 8.301 1.00 6.90 228 LEU A N 1
ATOM 1452 C CA . LEU A 1 191 ? -32.136 17.894 9.540 1.00 6.35 228 LEU A CA 1
ATOM 1453 C C . LEU A 1 191 ? -32.618 16.877 10.521 1.00 8.46 228 LEU A C 1
ATOM 1454 O O . LEU A 1 191 ? -33.245 15.886 10.145 1.00 8.16 228 LEU A O 1
ATOM 1459 N N . SER A 1 192 ? -32.356 17.144 11.808 1.00 5.89 229 SER A N 1
ATOM 1460 C CA . SER A 1 192 ? -32.901 16.283 12.864 1.00 5.44 229 SER A CA 1
ATOM 1461 C C . SER A 1 192 ? -33.318 17.145 14.029 1.00 7.95 229 SER A C 1
ATOM 1462 O O . SER A 1 192 ? -32.909 18.308 14.129 1.00 6.30 229 SER A O 1
ATOM 1465 N N . LYS A 1 193 ? -34.158 16.594 14.907 1.00 6.84 230 LYS A N 1
ATOM 1466 C CA . LYS A 1 193 ? -34.562 17.363 16.062 1.00 7.17 230 LYS A CA 1
ATOM 1467 C C . LYS A 1 193 ? -35.009 16.465 17.189 1.00 9.63 230 LYS A C 1
ATOM 1468 O O . LYS A 1 193 ? -35.344 15.296 16.966 1.00 9.04 230 LYS A O 1
ATOM 1474 N N . VAL A 1 194 ? -35.008 17.039 18.402 1.00 7.52 231 VAL A N 1
ATOM 1475 C CA . VAL A 1 194 ? -35.582 16.413 19.593 1.00 7.29 231 VAL A CA 1
ATOM 1476 C C . VAL A 1 194 ? -36.723 17.316 20.039 1.00 10.94 231 VAL A C 1
ATOM 1477 O O . VAL A 1 194 ? -36.582 18.543 19.997 1.00 9.31 231 VAL A O 1
ATOM 1481 N N . GLU A 1 195 ? -37.838 16.719 20.483 1.00 9.64 232 GLU A N 1
ATOM 1482 C CA . GLU A 1 195 ? -39.002 17.456 20.993 1.00 10.71 232 GLU A CA 1
ATOM 1483 C C . GLU A 1 195 ? -38.978 17.544 22.492 1.00 16.41 232 GLU A C 1
ATOM 1484 O O . GLU A 1 195 ? -39.621 18.429 23.054 1.00 16.30 232 GLU A O 1
ATOM 1490 N N . LYS A 1 196 ? -38.314 16.584 23.160 1.00 13.91 233 LYS A N 1
ATOM 1491 C CA . LYS A 1 196 ? -38.261 16.599 24.608 1.00 15.11 233 LYS A CA 1
ATOM 1492 C C . LYS A 1 196 ? -36.816 16.423 25.043 1.00 14.55 233 LYS A C 1
ATOM 1493 O O . LYS A 1 196 ? -35.974 15.986 24.259 1.00 12.75 233 LYS A O 1
ATOM 1499 N N . LYS A 1 197 ? -36.516 16.842 26.265 1.00 11.74 234 LYS A N 1
ATOM 1500 C CA . LYS A 1 197 ? -35.171 16.778 26.792 1.00 9.57 234 LYS A CA 1
ATOM 1501 C C . LYS A 1 197 ? -34.658 15.324 26.787 1.00 11.62 234 LYS A C 1
ATOM 1502 O O . LYS A 1 197 ? -35.318 14.440 27.339 1.00 11.35 234 LYS A O 1
ATOM 1508 N N . PRO A 1 198 ? -33.503 15.067 26.159 1.00 9.27 235 PRO A N 1
ATOM 1509 C CA . PRO A 1 198 ? -32.933 13.696 26.191 1.00 8.88 235 PRO A CA 1
ATOM 1510 C C . PRO A 1 198 ? -32.609 13.224 27.607 1.00 11.56 235 PRO A C 1
ATOM 1511 O O . PRO A 1 198 ? -32.245 14.017 28.490 1.00 10.57 235 PRO A O 1
ATOM 1515 N N . GLN A 1 199 ? -32.690 11.899 27.804 1.00 9.55 236 GLN A N 1
ATOM 1516 C CA . GLN A 1 199 ? -32.329 11.267 29.075 1.00 9.58 236 GLN A CA 1
ATOM 1517 C C . GLN A 1 199 ? -31.004 10.497 28.931 1.00 11.45 236 GLN A C 1
ATOM 1518 O O . GLN A 1 199 ? -30.476 9.937 29.904 1.00 10.90 236 GLN A O 1
ATOM 1524 N N . GLY A 1 200 ? -30.450 10.511 27.713 1.00 9.76 237 GLY A N 1
ATOM 1525 C CA . GLY A 1 200 ? -29.127 9.964 27.414 1.00 9.19 237 GLY A CA 1
ATOM 1526 C C . GLY A 1 200 ? -28.666 10.490 26.069 1.00 10.52 237 GLY A C 1
ATOM 1527 O O . GLY A 1 200 ? -29.422 11.203 25.407 1.00 10.98 237 GLY A O 1
ATOM 1528 N N . ASP A 1 201 ? -27.440 10.150 25.654 1.00 7.59 238 ASP A N 1
ATOM 1529 C CA . ASP A 1 201 ? -26.942 10.582 24.339 1.00 7.13 238 ASP A CA 1
ATOM 1530 C C . ASP A 1 201 ? -27.837 10.046 23.237 1.00 9.90 238 ASP A C 1
ATOM 1531 O O . ASP A 1 201 ? -28.089 8.836 23.191 1.00 10.30 238 ASP A O 1
ATOM 1536 N N . LEU A 1 202 ? -28.320 10.937 22.359 1.00 7.37 239 LEU A N 1
ATOM 1537 C CA . LEU A 1 202 ? -29.162 10.498 21.244 1.00 6.21 239 LEU A CA 1
ATOM 1538 C C . LEU A 1 202 ? -28.426 10.783 19.945 1.00 8.36 239 LEU A C 1
ATOM 1539 O O . LEU A 1 202 ? -28.211 11.958 19.617 1.00 7.69 239 LEU A O 1
ATOM 1544 N N . ASP A 1 203 ? -28.064 9.724 19.189 1.00 6.83 240 ASP A N 1
ATOM 1545 C CA . ASP A 1 203 ? -27.312 9.892 17.955 1.00 5.42 240 ASP A CA 1
ATOM 1546 C C . ASP A 1 203 ? -28.107 9.646 16.687 1.00 8.02 240 ASP A C 1
ATOM 1547 O O . ASP A 1 203 ? -28.962 8.780 16.648 1.00 7.82 240 ASP A O 1
ATOM 1552 N N . VAL A 1 204 ? -27.778 10.396 15.628 1.00 7.03 241 VAL A N 1
ATOM 1553 C CA . VAL A 1 204 ? -28.392 10.225 14.301 1.00 6.03 241 VAL A CA 1
ATOM 1554 C C . VAL A 1 204 ? -27.264 10.320 13.288 1.00 8.07 241 VAL A C 1
ATOM 1555 O O . VAL A 1 204 ? -26.428 11.222 13.408 1.00 6.63 241 VAL A O 1
ATOM 1559 N N . GLU A 1 205 ? -27.222 9.400 12.317 1.00 6.26 242 GLU A N 1
ATOM 1560 C CA A GLU A 1 205 ? -26.142 9.349 11.335 0.50 5.71 242 GLU A CA 1
ATOM 1561 C CA B GLU A 1 205 ? -26.142 9.348 11.333 0.50 6.01 242 GLU A CA 1
ATOM 1562 C C . GLU A 1 205 ? -26.676 9.246 9.914 1.00 8.53 242 GLU A C 1
ATOM 1563 O O . GLU A 1 205 ? -27.661 8.540 9.679 1.00 8.74 242 GLU A O 1
ATOM 1574 N N . PHE A 1 206 ? -25.986 9.913 8.975 1.00 5.62 243 PHE A N 1
ATOM 1575 C CA . PHE A 1 206 ? -26.284 9.882 7.551 1.00 5.49 243 PHE A CA 1
ATOM 1576 C C . PHE A 1 206 ? -25.012 9.533 6.820 1.00 8.31 243 PHE A C 1
ATOM 1577 O O . PHE A 1 206 ? -23.944 10.002 7.234 1.00 7.90 243 PHE A O 1
ATOM 1585 N N . LYS A 1 207 ? -25.076 8.723 5.768 1.00 6.97 244 LYS A N 1
ATOM 1586 C CA . LYS A 1 207 ? -23.803 8.383 5.127 1.00 6.54 244 LYS A CA 1
ATOM 1587 C C . LYS A 1 207 ? -23.926 8.032 3.663 1.00 9.04 244 LYS A C 1
ATOM 1588 O O . LYS A 1 207 ? -25.032 7.832 3.157 1.00 8.35 244 LYS A O 1
ATOM 1594 N N . ASN A 1 208 ? -22.770 7.981 2.984 1.00 8.11 245 ASN A N 1
ATOM 1595 C CA . ASN A 1 208 ? -22.619 7.527 1.582 1.00 7.85 245 ASN A CA 1
ATOM 1596 C C . ASN A 1 208 ? -23.540 8.317 0.640 1.00 11.12 245 ASN A C 1
ATOM 1597 O O . ASN A 1 208 ? -24.411 7.767 -0.050 1.00 10.66 245 ASN A O 1
ATOM 1602 N N . LEU A 1 209 ? -23.289 9.623 0.632 1.00 9.23 246 LEU A N 1
ATOM 1603 C CA A LEU A 1 209 ? -24.064 10.591 -0.141 0.50 9.87 246 LEU A CA 1
ATOM 1604 C CA B LEU A 1 209 ? -24.063 10.586 -0.147 0.50 9.71 246 LEU A CA 1
ATOM 1605 C C . LEU A 1 209 ? -23.591 10.637 -1.591 1.00 13.03 246 LEU A C 1
ATOM 1606 O O . LEU A 1 209 ? -22.383 10.666 -1.859 1.00 14.13 246 LEU A O 1
ATOM 1615 N N . LYS A 1 210 ? -24.540 10.624 -2.526 1.00 8.33 247 LYS A N 1
ATOM 1616 C CA . LYS A 1 210 ? -24.251 10.689 -3.970 1.00 7.68 247 LYS A CA 1
ATOM 1617 C C . LYS A 1 210 ? -25.301 11.549 -4.636 1.00 10.83 247 LYS A C 1
ATOM 1618 O O . LYS A 1 210 ? -26.429 11.610 -4.144 1.00 9.30 247 LYS A O 1
ATOM 1624 N N . ILE A 1 211 ? -24.959 12.185 -5.774 1.00 6.67 248 ILE A N 1
ATOM 1625 C CA . ILE A 1 211 ? -25.948 12.915 -6.567 1.00 6.23 248 ILE A CA 1
ATOM 1626 C C . ILE A 1 211 ? -25.552 12.789 -8.024 1.00 9.85 248 ILE A C 1
ATOM 1627 O O . ILE A 1 211 ? -24.379 12.971 -8.356 1.00 9.01 248 ILE A O 1
ATOM 1632 N N . ILE A 1 212 ? -26.518 12.529 -8.904 1.00 6.93 249 ILE A N 1
ATOM 1633 C CA . ILE A 1 212 ? -26.240 12.449 -10.340 1.00 6.55 249 ILE A CA 1
ATOM 1634 C C . ILE A 1 212 ? -27.283 13.218 -11.100 1.00 9.36 249 ILE A C 1
ATOM 1635 O O . ILE A 1 212 ? -28.421 13.376 -10.625 1.00 8.31 249 ILE A O 1
ATOM 1640 N N . ASP A 1 213 ? -26.893 13.706 -12.272 1.00 6.74 250 ASP A N 1
ATOM 1641 C CA . ASP A 1 213 ? -27.818 14.360 -13.181 1.00 5.83 250 ASP A CA 1
ATOM 1642 C C . ASP A 1 213 ? -28.655 13.268 -13.858 1.00 9.95 250 ASP A C 1
ATOM 1643 O O . ASP A 1 213 ? -28.090 12.288 -14.346 1.00 9.88 250 ASP A O 1
ATOM 1648 N N . VAL A 1 214 ? -29.999 13.409 -13.844 1.00 7.43 251 VAL A N 1
ATOM 1649 C CA . VAL A 1 214 ? -30.880 12.408 -14.484 1.00 7.67 251 VAL A CA 1
ATOM 1650 C C . VAL A 1 214 ? -31.795 13.085 -15.515 1.00 9.72 251 VAL A C 1
ATOM 1651 O O . VAL A 1 214 ? -32.843 12.539 -15.883 1.00 10.13 251 VAL A O 1
ATOM 1655 N N . THR A 1 215 ? -31.367 14.246 -16.026 1.00 7.24 252 THR A N 1
ATOM 1656 C CA . THR A 1 215 ? -32.139 14.992 -17.005 1.00 7.14 252 THR A CA 1
ATOM 1657 C C . THR A 1 215 ? -32.394 14.176 -18.275 1.00 10.20 252 THR A C 1
ATOM 1658 O O . THR A 1 215 ? -31.468 13.631 -18.857 1.00 9.46 252 THR A O 1
ATOM 1662 N N . ASN A 1 216 ? -33.642 14.177 -18.748 1.00 9.86 253 ASN A N 1
ATOM 1663 C CA . ASN A 1 216 ? -33.951 13.551 -20.029 1.00 10.24 253 ASN A CA 1
ATOM 1664 C C . ASN A 1 216 ? -33.534 14.471 -21.149 1.00 12.87 253 ASN A C 1
ATOM 1665 O O . ASN A 1 216 ? -33.762 15.685 -21.071 1.00 11.64 253 ASN A O 1
ATOM 1670 N N . PRO A 1 217 ? -32.968 13.918 -22.234 1.00 10.81 254 PRO A N 1
ATOM 1671 C CA . PRO A 1 217 ? -32.633 14.776 -23.374 1.00 10.40 254 PRO A CA 1
ATOM 1672 C C . PRO A 1 217 ? -33.896 15.373 -23.979 1.00 12.17 254 PRO A C 1
ATOM 1673 O O . PRO A 1 217 ? -34.978 14.770 -23.891 1.00 12.66 254 PRO A O 1
ATOM 1677 N N . SER A 1 218 ? -33.755 16.542 -24.596 1.00 9.75 255 SER A N 1
ATOM 1678 C CA . SER A 1 218 ? -34.845 17.184 -25.320 1.00 9.47 255 SER A CA 1
ATOM 1679 C C . SER A 1 218 ? -35.230 16.300 -26.535 1.00 13.03 255 SER A C 1
ATOM 1680 O O . SER A 1 218 ? -34.553 15.298 -26.859 1.00 11.25 255 SER A O 1
ATOM 1683 N N . GLN A 1 219 ? -36.304 16.702 -27.205 1.00 11.45 256 GLN A N 1
ATOM 1684 C CA A GLN A 1 219 ? -36.810 15.998 -28.380 0.50 11.63 256 GLN A CA 1
ATOM 1685 C CA B GLN A 1 219 ? -36.833 16.007 -28.374 0.50 11.80 256 GLN A CA 1
ATOM 1686 C C . GLN A 1 219 ? -36.884 16.932 -29.554 1.00 13.64 256 GLN A C 1
ATOM 1687 O O . GLN A 1 219 ? -37.007 18.139 -29.363 1.00 12.73 256 GLN A O 1
ATOM 1698 N N . LEU A 1 220 ? -36.839 16.376 -30.774 1.00 10.96 257 LEU A N 1
ATOM 1699 C CA . LEU A 1 220 ? -36.972 17.238 -31.944 1.00 12.19 257 LEU A CA 1
ATOM 1700 C C . LEU A 1 220 ? -38.469 17.514 -32.170 1.00 16.06 257 LEU A C 1
ATOM 1701 O O . LEU A 1 220 ? -39.248 16.574 -32.332 1.00 15.33 257 LEU A O 1
ATOM 1706 N N . ASP A 1 221 ? -38.852 18.792 -32.155 1.00 14.33 258 ASP A N 1
ATOM 1707 C CA . ASP A 1 221 ? -40.222 19.229 -32.420 1.00 15.14 258 ASP A CA 1
ATOM 1708 C C . ASP A 1 221 ? -40.396 19.323 -33.922 1.00 19.63 258 ASP A C 1
ATOM 1709 O O . ASP A 1 221 ? -41.351 18.775 -34.462 1.00 19.37 258 ASP A O 1
ATOM 1714 N N . LYS A 1 222 ? -39.443 19.989 -34.602 1.00 16.44 259 LYS A N 1
ATOM 1715 C CA . LYS A 1 222 ? -39.446 20.118 -36.063 1.00 16.52 259 LYS A CA 1
ATOM 1716 C C . LYS A 1 222 ? -38.062 20.461 -36.558 1.00 18.64 259 LYS A C 1
ATOM 1717 O O . LYS A 1 222 ? -37.257 21.067 -35.845 1.00 16.98 259 LYS A O 1
ATOM 1723 N N . GLY A 1 223 ? -37.773 20.032 -37.779 1.00 15.52 260 GLY A N 1
ATOM 1724 C CA . GLY A 1 223 ? -36.502 20.329 -38.408 1.00 15.86 260 GLY A CA 1
ATOM 1725 C C . GLY A 1 223 ? -36.754 21.015 -39.730 1.00 20.41 260 GLY A C 1
ATOM 1726 O O . GLY A 1 223 ? -37.718 20.667 -40.423 1.00 21.35 260 GLY A O 1
ATOM 1727 N N . VAL A 1 224 ? -35.926 22.019 -40.064 1.00 17.95 261 VAL A N 1
ATOM 1728 C CA . VAL A 1 224 ? -36.056 22.733 -41.341 1.00 18.64 261 VAL A CA 1
ATOM 1729 C C . VAL A 1 224 ? -34.716 22.676 -42.057 1.00 21.28 261 VAL A C 1
ATOM 1730 O O . VAL A 1 224 ? -33.700 23.145 -41.535 1.00 20.95 261 VAL A O 1
ATOM 1734 N N . ALA A 1 225 ? -34.713 22.051 -43.249 1.00 18.37 262 ALA A N 1
ATOM 1735 C CA . ALA A 1 225 ? -33.547 21.926 -44.101 1.00 18.04 262 ALA A CA 1
ATOM 1736 C C . ALA A 1 225 ? -33.993 22.032 -45.540 1.00 20.43 262 ALA A C 1
ATOM 1737 O O . ALA A 1 225 ? -35.006 21.432 -45.908 1.00 19.40 262 ALA A O 1
ATOM 1739 N N . TYR A 1 226 ? -33.242 22.787 -46.337 1.00 19.32 263 TYR A N 1
ATOM 1740 C CA . TYR A 1 226 ? -33.537 22.944 -47.762 1.00 19.30 263 TYR A CA 1
ATOM 1741 C C . TYR A 1 226 ? -32.324 22.550 -48.582 1.00 22.09 263 TYR A C 1
ATOM 1742 O O . TYR A 1 226 ? -31.188 22.814 -48.180 1.00 21.42 263 TYR A O 1
ATOM 1751 N N . VAL A 1 227 ? -32.557 21.910 -49.747 1.00 20.61 264 VAL A N 1
ATOM 1752 C CA . VAL A 1 227 ? -31.477 21.500 -50.667 1.00 21.67 264 VAL A CA 1
ATOM 1753 C C . VAL A 1 227 ? -30.561 22.710 -51.003 1.00 25.68 264 VAL A C 1
ATOM 1754 O O . VAL A 1 227 ? -31.062 23.816 -51.197 1.00 25.49 264 VAL A O 1
ATOM 1758 N N . GLY A 1 228 ? -29.247 22.496 -50.979 1.00 23.36 265 GLY A N 1
ATOM 1759 C CA . GLY A 1 228 ? -28.251 23.529 -51.266 1.00 24.21 265 GLY A CA 1
ATOM 1760 C C . GLY A 1 228 ? -28.082 24.634 -50.235 1.00 30.59 265 GLY A C 1
ATOM 1761 O O . GLY A 1 228 ? -27.288 25.558 -50.453 1.00 32.16 265 GLY A O 1
ATOM 1762 N N . ASN A 1 229 ? -28.797 24.536 -49.087 1.00 25.50 266 ASN A N 1
ATOM 1763 C CA . ASN A 1 229 ? -28.755 25.523 -48.011 1.00 24.24 266 ASN A CA 1
ATOM 1764 C C . ASN A 1 229 ? -27.964 24.972 -46.814 1.00 27.60 266 ASN A C 1
ATOM 1765 O O . ASN A 1 229 ? -28.269 23.885 -46.310 1.00 26.92 266 ASN A O 1
ATOM 1770 N N . LYS A 1 230 ? -26.927 25.709 -46.385 1.00 22.48 267 LYS A N 1
ATOM 1771 C CA . LYS A 1 230 ? -26.054 25.306 -45.276 1.00 21.68 267 LYS A CA 1
ATOM 1772 C C . LYS A 1 230 ? -26.731 25.405 -43.909 1.00 24.13 267 LYS A C 1
ATOM 1773 O O . LYS A 1 230 ? -26.306 24.710 -42.976 1.00 23.28 267 LYS A O 1
ATOM 1779 N N . ASN A 1 231 ? -27.749 26.283 -43.778 1.00 21.22 268 ASN A N 1
ATOM 1780 C CA A ASN A 1 231 ? -28.429 26.546 -42.517 0.50 20.76 268 ASN A CA 1
ATOM 1781 C CA B ASN A 1 231 ? -28.399 26.500 -42.485 0.50 20.68 268 ASN A CA 1
ATOM 1782 C C . ASN A 1 231 ? -29.560 25.547 -42.250 1.00 23.43 268 ASN A C 1
ATOM 1783 O O . ASN A 1 231 ? -30.551 25.533 -42.985 1.00 23.43 268 ASN A O 1
ATOM 1792 N N . VAL A 1 232 ? -29.423 24.744 -41.179 1.00 18.17 269 VAL A N 1
ATOM 1793 C CA . VAL A 1 232 ? -30.433 23.790 -40.747 1.00 17.47 269 VAL A CA 1
ATOM 1794 C C . VAL A 1 232 ? -30.985 24.344 -39.440 1.00 22.23 269 VAL A C 1
ATOM 1795 O O . VAL A 1 232 ? -30.195 24.747 -38.582 1.00 23.26 269 VAL A O 1
ATOM 1799 N N . GLN A 1 233 ? -32.307 24.393 -39.299 1.00 17.11 270 GLN A N 1
ATOM 1800 C CA . GLN A 1 233 ? -32.914 24.932 -38.082 1.00 17.13 270 GLN A CA 1
ATOM 1801 C C . GLN A 1 233 ? -33.658 23.830 -37.361 1.00 19.31 270 GLN A C 1
ATOM 1802 O O . GLN A 1 233 ? -34.592 23.245 -37.915 1.00 17.57 270 GLN A O 1
ATOM 1808 N N . LEU A 1 234 ? -33.261 23.549 -36.110 1.00 15.37 271 LEU A N 1
ATOM 1809 C CA . LEU A 1 234 ? -33.929 22.508 -35.332 1.00 14.40 271 LEU A CA 1
ATOM 1810 C C . LEU A 1 234 ? -34.674 23.104 -34.157 1.00 17.98 271 LEU A C 1
ATOM 1811 O O . LEU A 1 234 ? -34.063 23.798 -33.337 1.00 19.20 271 LEU A O 1
ATOM 1816 N N . THR A 1 235 ? -35.984 22.845 -34.078 1.00 13.43 272 THR A N 1
ATOM 1817 C CA . THR A 1 235 ? -36.794 23.316 -32.954 1.00 12.81 272 THR A CA 1
ATOM 1818 C C . THR A 1 235 ? -36.870 22.197 -31.918 1.00 15.90 272 THR A C 1
ATOM 1819 O O . THR A 1 235 ? -37.364 21.108 -32.213 1.00 15.63 272 THR A O 1
ATOM 1823 N N . LEU A 1 236 ? -36.393 22.468 -30.702 1.00 11.50 273 LEU A N 1
ATOM 1824 C CA . LEU A 1 236 ? -36.431 21.468 -29.636 1.00 11.51 273 LEU A CA 1
ATOM 1825 C C . LEU A 1 236 ? -37.643 21.643 -28.720 1.00 14.38 273 LEU A C 1
ATOM 1826 O O . LEU A 1 236 ? -38.158 22.762 -28.554 1.00 15.93 273 LEU A O 1
ATOM 1831 N N . LYS A 1 237 ? -38.070 20.535 -28.126 1.00 11.91 274 LYS A N 1
ATOM 1832 C CA A LYS A 1 237 ? -39.168 20.498 -27.156 0.50 11.63 274 LYS A CA 1
ATOM 1833 C CA B LYS A 1 237 ? -39.153 20.525 -27.142 0.50 12.07 274 LYS A CA 1
ATOM 1834 C C . LYS A 1 237 ? -38.799 19.530 -26.036 1.00 15.73 274 LYS A C 1
ATOM 1835 O O . LYS A 1 237 ? -37.870 18.732 -26.205 1.00 14.31 274 LYS A O 1
ATOM 1846 N N . SER A 1 238 ? -39.530 19.568 -24.911 1.00 12.76 275 SER A N 1
ATOM 1847 C CA A SER A 1 238 ? -39.313 18.640 -23.818 0.50 11.77 275 SER A CA 1
ATOM 1848 C CA B SER A 1 238 ? -39.307 18.643 -23.805 0.50 12.73 275 SER A CA 1
ATOM 1849 C C . SER A 1 238 ? -40.636 18.207 -23.236 1.00 17.19 275 SER A C 1
ATOM 1850 O O . SER A 1 238 ? -41.376 19.057 -22.707 1.00 18.61 275 SER A O 1
ATOM 1855 N N . ASP A 1 239 ? -40.928 16.905 -23.296 1.00 11.93 276 ASP A N 1
ATOM 1856 C CA A ASP A 1 239 ? -42.164 16.355 -22.743 0.50 11.26 276 ASP A CA 1
ATOM 1857 C CA B ASP A 1 239 ? -42.223 16.485 -22.780 0.50 12.76 276 ASP A CA 1
ATOM 1858 C C . ASP A 1 239 ? -42.288 16.623 -21.244 1.00 16.25 276 ASP A C 1
ATOM 1859 O O . ASP A 1 239 ? -43.393 16.779 -20.729 1.00 16.45 276 ASP A O 1
ATOM 1868 N N . ASP A 1 240 ? -41.133 16.682 -20.511 1.00 12.07 277 ASP A N 1
ATOM 1869 C CA . ASP A 1 240 ? -41.249 16.868 -19.051 1.00 11.75 277 ASP A CA 1
ATOM 1870 C C . ASP A 1 240 ? -41.056 18.348 -18.581 1.00 15.61 277 ASP A C 1
ATOM 1871 O O . ASP A 1 240 ? -40.819 18.606 -17.392 1.00 15.00 277 ASP A O 1
ATOM 1876 N N . GLY A 1 241 ? -41.236 19.293 -19.492 1.00 14.02 278 GLY A N 1
ATOM 1877 C CA . GLY A 1 241 ? -41.264 20.700 -19.120 1.00 13.43 278 GLY A CA 1
ATOM 1878 C C . GLY A 1 241 ? -39.951 21.440 -19.023 1.00 13.57 278 GLY A C 1
ATOM 1879 O O . GLY A 1 241 ? -39.962 22.609 -18.630 1.00 13.14 278 GLY A O 1
ATOM 1880 N N . ARG A 1 242 ? -38.820 20.792 -19.390 1.00 11.59 279 ARG A N 1
ATOM 1881 C CA A ARG A 1 242 ? -37.512 21.466 -19.445 0.50 11.49 279 ARG A CA 1
ATOM 1882 C CA B ARG A 1 242 ? -37.567 21.520 -19.329 0.50 10.36 279 ARG A CA 1
ATOM 1883 C C . ARG A 1 242 ? -37.576 22.633 -20.406 1.00 13.61 279 ARG A C 1
ATOM 1884 O O . ARG A 1 242 ? -38.124 22.461 -21.511 1.00 14.64 279 ARG A O 1
ATOM 1899 N N . THR A 1 243 ? -36.969 23.764 -20.078 1.00 12.34 280 THR A N 1
ATOM 1900 C CA . THR A 1 243 ? -36.892 24.904 -20.993 1.00 11.74 280 THR A CA 1
ATOM 1901 C C . THR A 1 243 ? -35.422 25.282 -21.207 1.00 14.53 280 THR A C 1
ATOM 1902 O O . THR A 1 243 ? -35.121 25.952 -22.206 1.00 16.71 280 THR A O 1
ATOM 1906 N N . ASN A 1 244 ? -34.505 24.847 -20.318 1.00 10.29 281 ASN A N 1
ATOM 1907 C CA . ASN A 1 244 ? -33.081 25.102 -20.546 1.00 10.24 281 ASN A CA 1
ATOM 1908 C C . ASN A 1 244 ? -32.492 23.854 -21.170 1.00 10.59 281 ASN A C 1
ATOM 1909 O O . ASN A 1 244 ? -32.281 22.867 -20.461 1.00 10.61 281 ASN A O 1
ATOM 1914 N N . PHE A 1 245 ? -32.217 23.890 -22.484 1.00 9.39 282 PHE A N 1
ATOM 1915 C CA . PHE A 1 245 ? -31.715 22.701 -23.162 1.00 9.53 282 PHE A CA 1
ATOM 1916 C C . PHE A 1 245 ? -30.198 22.571 -23.090 1.00 11.27 282 PHE A C 1
ATOM 1917 O O . PHE A 1 245 ? -29.637 21.672 -23.712 1.00 12.02 282 PHE A O 1
ATOM 1925 N N . GLU A 1 246 ? -29.554 23.421 -22.256 1.00 9.14 283 GLU A N 1
ATOM 1926 C CA . GLU A 1 246 ? -28.112 23.387 -22.015 1.00 9.09 283 GLU A CA 1
ATOM 1927 C C . GLU A 1 246 ? -27.601 21.969 -21.789 1.00 11.00 283 GLU A C 1
ATOM 1928 O O . GLU A 1 246 ? -28.174 21.211 -20.982 1.00 10.58 283 GLU A O 1
ATOM 1934 N N . GLY A 1 247 ? -26.508 21.637 -22.464 1.00 8.98 284 GLY A N 1
ATOM 1935 C CA . GLY A 1 247 ? -25.861 20.340 -22.276 1.00 8.65 284 GLY A CA 1
ATOM 1936 C C . GLY A 1 247 ? -26.307 19.255 -23.232 1.00 11.63 284 GLY A C 1
ATOM 1937 O O . GLY A 1 247 ? -25.683 18.193 -23.276 1.00 10.86 284 GLY A O 1
ATOM 1938 N N . ASP A 1 248 ? -27.400 19.472 -23.976 1.00 9.96 285 ASP A N 1
ATOM 1939 C CA . ASP A 1 248 ? -27.833 18.466 -24.941 1.00 9.97 285 ASP A CA 1
ATOM 1940 C C . ASP A 1 248 ? -26.934 18.519 -26.167 1.00 12.65 285 ASP A C 1
ATOM 1941 O O . ASP A 1 248 ? -26.670 19.600 -26.710 1.00 13.16 285 ASP A O 1
ATOM 1946 N N . GLU A 1 249 ? -26.469 17.344 -26.592 1.00 8.92 286 GLU A N 1
ATOM 1947 C CA A GLU A 1 249 ? -25.616 17.184 -27.759 0.50 8.81 286 GLU A CA 1
ATOM 1948 C CA B GLU A 1 249 ? -25.626 17.246 -27.768 0.50 8.94 286 GLU A CA 1
ATOM 1949 C C . GLU A 1 249 ? -26.473 16.716 -28.922 1.00 10.67 286 GLU A C 1
ATOM 1950 O O . GLU A 1 249 ? -27.000 15.599 -28.869 1.00 10.13 286 GLU A O 1
ATOM 1961 N N . ILE A 1 250 ? -26.634 17.560 -29.943 1.00 10.28 287 ILE A N 1
ATOM 1962 C CA . ILE A 1 250 ? -27.448 17.218 -31.116 1.00 10.44 287 ILE A CA 1
ATOM 1963 C C . ILE A 1 250 ? -26.559 16.670 -32.236 1.00 14.73 287 ILE A C 1
ATOM 1964 O O . ILE A 1 250 ? -25.659 17.381 -32.681 1.00 14.08 287 ILE A O 1
ATOM 1969 N N . SER A 1 251 ? -26.844 15.454 -32.719 1.00 11.87 288 SER A N 1
ATOM 1970 C CA . SER A 1 251 ? -26.133 14.875 -33.866 1.00 11.47 288 SER A CA 1
ATOM 1971 C C . SER A 1 251 ? -27.095 14.809 -35.039 1.00 13.56 288 SER A C 1
ATOM 1972 O O . SER A 1 251 ? -28.219 14.325 -34.875 1.00 13.31 288 SER A O 1
ATOM 1975 N N . LEU A 1 252 ? -26.688 15.362 -36.195 1.00 11.11 289 LEU A N 1
ATOM 1976 C CA . LEU A 1 252 ? -27.524 15.382 -37.413 1.00 11.48 289 LEU A CA 1
ATOM 1977 C C . LEU A 1 252 ? -26.895 14.482 -38.449 1.00 13.22 289 LEU A C 1
ATOM 1978 O O . LEU A 1 252 ? -25.699 14.606 -38.706 1.00 11.77 289 LEU A O 1
ATOM 1983 N N . PHE A 1 253 ? -27.688 13.570 -39.026 1.00 11.27 290 PHE A N 1
ATOM 1984 C CA . PHE A 1 253 ? -27.180 12.599 -40.014 1.00 10.48 290 PHE A CA 1
ATOM 1985 C C . PHE A 1 253 ? -27.984 12.658 -41.278 1.00 12.70 290 PHE A C 1
ATOM 1986 O O . PHE A 1 253 ? -29.171 12.992 -41.230 1.00 13.04 290 PHE A O 1
ATOM 1994 N N . ASN A 1 254 ? -27.377 12.258 -42.402 1.00 11.65 291 ASN A N 1
ATOM 1995 C CA . ASN A 1 254 ? -28.144 12.185 -43.649 1.00 11.16 291 ASN A CA 1
ATOM 1996 C C . ASN A 1 254 ? -28.882 10.835 -43.708 1.00 13.58 291 ASN A C 1
ATOM 1997 O O . ASN A 1 254 ? -28.749 10.017 -42.788 1.00 13.37 291 ASN A O 1
ATOM 2002 N N . SER A 1 255 ? -29.645 10.586 -44.789 1.00 11.47 292 SER A N 1
ATOM 2003 C CA . SER A 1 255 ? -30.446 9.338 -44.878 1.00 11.11 292 SER A CA 1
ATOM 2004 C C . SER A 1 255 ? -29.587 8.074 -44.982 1.00 15.77 292 SER A C 1
ATOM 2005 O O . SER A 1 255 ? -30.096 6.982 -44.723 1.00 15.37 292 SER A O 1
ATOM 2008 N N . ARG A 1 256 ? -28.300 8.215 -45.334 1.00 12.77 293 ARG A N 1
ATOM 2009 C CA . ARG A 1 256 ? -27.371 7.076 -45.400 1.00 13.02 293 ARG A CA 1
ATOM 2010 C C . ARG A 1 256 ? -26.744 6.794 -44.014 1.00 17.83 293 ARG A C 1
ATOM 2011 O O . ARG A 1 256 ? -25.891 5.907 -43.889 1.00 16.54 293 ARG A O 1
ATOM 2019 N N . GLY A 1 257 ? -27.149 7.571 -43.003 1.00 15.87 294 GLY A N 1
ATOM 2020 C CA . GLY A 1 257 ? -26.644 7.395 -41.645 1.00 16.06 294 GLY A CA 1
ATOM 2021 C C . GLY A 1 257 ? -25.284 8.009 -41.399 1.00 20.42 294 GLY A C 1
ATOM 2022 O O . GLY A 1 257 ? -24.664 7.741 -40.367 1.00 21.76 294 GLY A O 1
ATOM 2023 N N . GLU A 1 258 ? -24.819 8.859 -42.325 1.00 15.15 295 GLU A N 1
ATOM 2024 C CA . GLU A 1 258 ? -23.530 9.527 -42.223 1.00 14.20 295 GLU A CA 1
ATOM 2025 C C . GLU A 1 258 ? -23.670 10.771 -41.354 1.00 16.36 295 GLU A C 1
ATOM 2026 O O . GLU A 1 258 ? -24.578 11.578 -41.566 1.00 14.99 295 GLU A O 1
ATOM 2032 N N . LEU A 1 259 ? -22.779 10.910 -40.363 1.00 14.38 296 LEU A N 1
ATOM 2033 C CA . LEU A 1 259 ? -22.823 12.076 -39.488 1.00 13.70 296 LEU A CA 1
ATOM 2034 C C . LEU A 1 259 ? -22.458 13.327 -40.266 1.00 17.48 296 LEU A C 1
ATOM 2035 O O . LEU A 1 259 ? -21.392 13.374 -40.896 1.00 18.43 296 LEU A O 1
ATOM 2040 N N . LEU A 1 260 ? -23.328 14.342 -40.208 1.00 12.94 297 LEU A N 1
ATOM 2041 C CA . LEU A 1 260 ? -23.093 15.619 -40.872 1.00 13.25 297 LEU A CA 1
ATOM 2042 C C . LEU A 1 260 ? -22.466 16.623 -39.903 1.00 18.63 297 LEU A C 1
ATOM 2043 O O . LEU A 1 260 ? -21.397 17.176 -40.179 1.00 18.11 297 LEU A O 1
ATOM 2048 N N . GLN A 1 261 ? -23.141 16.882 -38.772 1.00 15.04 298 GLN A N 1
ATOM 2049 C CA . GLN A 1 261 ? -22.662 17.858 -37.793 1.00 14.89 298 GLN A CA 1
ATOM 2050 C C . GLN A 1 261 ? -23.154 17.493 -36.428 1.00 16.58 298 GLN A C 1
ATOM 2051 O O . GLN A 1 261 ? -24.179 16.828 -36.304 1.00 14.13 298 GLN A O 1
ATOM 2057 N N . THR A 1 262 ? -22.413 17.938 -35.400 1.00 15.90 299 THR A N 1
ATOM 2058 C CA . THR A 1 262 ? -22.752 17.770 -33.991 1.00 14.78 299 THR A CA 1
ATOM 2059 C C . THR A 1 262 ? -22.665 19.153 -33.356 1.00 18.38 299 THR A C 1
ATOM 2060 O O . THR A 1 262 ? -21.720 19.898 -33.656 1.00 18.52 299 THR A O 1
ATOM 2064 N N . VAL A 1 263 ? -23.651 19.505 -32.505 1.00 13.96 300 VAL A N 1
ATOM 2065 C CA . VAL A 1 263 ? -23.625 20.783 -31.781 1.00 13.57 300 VAL A CA 1
ATOM 2066 C C . VAL A 1 263 ? -24.028 20.521 -30.342 1.00 15.20 300 VAL A C 1
ATOM 2067 O O . VAL A 1 263 ? -24.854 19.639 -30.098 1.00 14.08 300 VAL A O 1
ATOM 2071 N N . THR A 1 264 ? -23.474 21.293 -29.397 1.00 11.77 301 THR A N 1
ATOM 2072 C CA . THR A 1 264 ? -23.884 21.211 -27.996 1.00 10.88 301 THR A CA 1
ATOM 2073 C C . THR A 1 264 ? -24.675 22.483 -27.690 1.00 13.55 301 THR A C 1
ATOM 2074 O O . THR A 1 264 ? -24.195 23.591 -27.969 1.00 13.10 301 THR A O 1
ATOM 2078 N N . VAL A 1 265 ? -25.886 22.329 -27.125 1.00 10.49 302 VAL A N 1
ATOM 2079 C CA . VAL A 1 265 ? -26.741 23.464 -26.786 1.00 10.37 302 VAL A CA 1
ATOM 2080 C C . VAL A 1 265 ? -26.157 24.205 -25.568 1.00 12.68 302 VAL A C 1
AT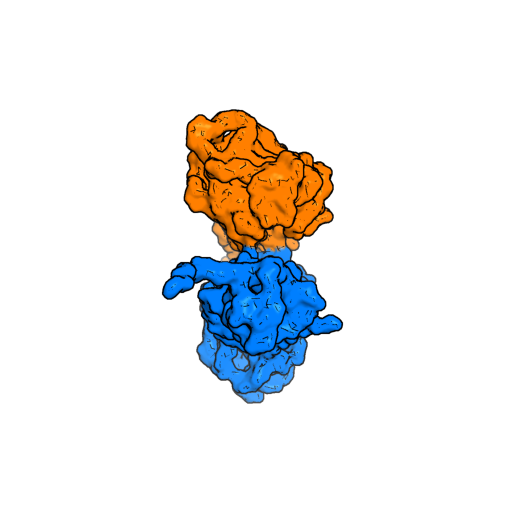OM 2081 O O . VAL A 1 265 ? -25.723 23.572 -24.593 1.00 11.12 302 VAL A O 1
ATOM 2085 N N . THR A 1 266 ? -26.146 25.551 -25.645 1.00 11.03 303 THR A N 1
ATOM 2086 C CA . THR A 1 266 ? -25.590 26.378 -24.592 1.00 10.82 303 THR A CA 1
ATOM 2087 C C . THR A 1 266 ? -26.701 26.841 -23.636 1.00 13.43 303 THR A C 1
ATOM 2088 O O . THR A 1 266 ? -27.888 26.563 -23.853 1.00 13.20 303 THR A O 1
ATOM 2092 N N . LYS A 1 267 ? -26.305 27.569 -22.574 1.00 11.66 304 LYS A N 1
ATOM 2093 C CA . LYS A 1 267 ? -27.233 27.991 -21.523 1.00 11.02 304 LYS A CA 1
ATOM 2094 C C . LYS A 1 267 ? -28.368 28.837 -22.072 1.00 15.52 304 LYS A C 1
ATOM 2095 O O . LYS A 1 267 ? -28.130 29.902 -22.665 1.00 14.37 304 LYS A O 1
ATOM 2101 N N . ASP A 1 268 ? -29.608 28.370 -21.835 1.00 13.41 305 ASP A N 1
ATOM 2102 C CA . ASP A 1 268 ? -30.857 29.033 -22.246 1.00 12.58 305 ASP A CA 1
ATOM 2103 C C . ASP A 1 268 ? -30.902 29.377 -23.758 1.00 16.16 305 ASP A C 1
ATOM 2104 O O . ASP A 1 268 ? -31.511 30.378 -24.158 1.00 16.49 305 ASP A O 1
ATOM 2109 N N . GLN A 1 269 ? -30.239 28.562 -24.582 1.00 13.57 306 GLN A N 1
ATOM 2110 C CA . GLN A 1 269 ? -30.220 28.782 -26.027 1.00 13.10 306 GLN A CA 1
ATOM 2111 C C . GLN A 1 269 ? -31.622 28.644 -26.552 1.00 17.29 306 GLN A C 1
ATOM 2112 O O . GLN A 1 269 ? -32.310 27.650 -26.279 1.00 16.71 306 GLN A O 1
ATOM 2118 N N . GLN A 1 270 ? -32.060 29.650 -27.299 1.00 14.30 307 GLN A N 1
ATOM 2119 C CA . GLN A 1 270 ? -33.422 29.680 -27.795 1.00 13.69 307 GLN A CA 1
ATOM 2120 C C . GLN A 1 270 ? -33.608 29.016 -29.140 1.00 17.34 307 GLN A C 1
ATOM 2121 O O . GLN A 1 270 ? -32.684 28.944 -29.952 1.00 17.29 307 GLN A O 1
ATOM 2127 N N . ASN A 1 271 ? -34.828 28.508 -29.341 1.00 15.14 308 ASN A N 1
ATOM 2128 C CA . ASN A 1 271 ? -35.232 27.912 -30.603 1.00 15.62 308 ASN A CA 1
ATOM 2129 C C . ASN A 1 271 ? -35.300 28.993 -31.701 1.00 21.22 308 ASN A C 1
ATOM 2130 O O . ASN A 1 271 ? -35.700 30.127 -31.419 1.00 21.81 308 ASN A O 1
ATOM 2135 N N . PRO A 1 272 ? -34.903 28.674 -32.949 1.00 18.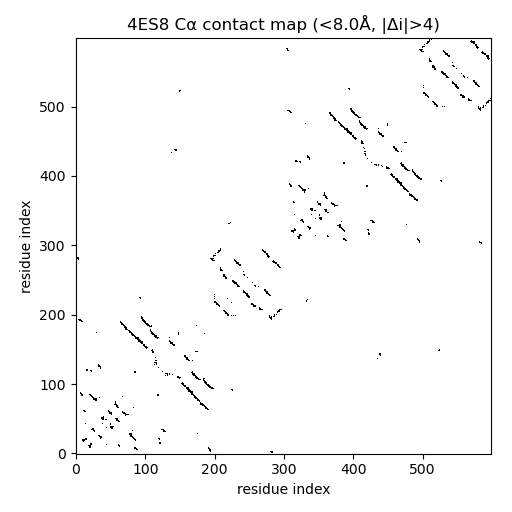85 309 PRO A N 1
ATOM 2136 C CA . PRO A 1 272 ? -34.377 27.374 -33.398 1.00 18.64 309 PRO A CA 1
ATOM 2137 C C . PRO A 1 272 ? -32.874 27.251 -33.161 1.00 19.98 309 PRO A C 1
ATOM 2138 O O . PRO A 1 272 ? -32.128 28.250 -33.170 1.00 20.95 309 PRO A O 1
ATOM 2142 N N . ILE A 1 273 ? -32.431 26.015 -32.938 1.00 15.78 310 ILE A N 1
ATOM 2143 C CA . ILE A 1 273 ? -31.017 25.710 -32.791 1.00 15.36 310 ILE A CA 1
ATOM 2144 C C . ILE A 1 273 ? -30.473 25.608 -34.198 1.00 20.79 310 ILE A C 1
ATOM 2145 O O . ILE A 1 273 ? -30.985 24.812 -34.988 1.00 19.17 310 ILE A O 1
ATOM 2150 N N . SER A 1 274 ? -29.460 26.400 -34.515 1.00 19.36 311 SER A N 1
ATOM 2151 C CA . SER A 1 274 ? -28.897 26.375 -35.859 1.00 19.66 311 SER A CA 1
ATOM 2152 C C . SER A 1 274 ? -27.737 25.416 -35.949 1.00 22.44 311 SER A C 1
ATOM 2153 O O . SER A 1 274 ? -26.892 25.337 -35.053 1.00 22.17 311 SER A O 1
ATOM 2156 N N . ILE A 1 275 ? -27.724 24.657 -37.042 1.00 19.18 312 ILE A N 1
ATOM 2157 C CA . ILE A 1 275 ? -26.645 23.766 -37.416 1.00 19.07 312 ILE A CA 1
ATOM 2158 C C . ILE A 1 275 ? -26.187 24.248 -38.798 1.00 22.46 312 ILE A C 1
ATOM 2159 O O . ILE A 1 275 ? -27.028 24.455 -39.679 1.00 23.12 312 ILE A O 1
ATOM 2164 N N . THR A 1 276 ? -24.880 24.482 -38.958 1.00 17.97 313 THR A N 1
ATOM 2165 C CA . THR A 1 276 ? -24.326 24.918 -40.236 1.00 18.51 313 THR A CA 1
ATOM 2166 C C . THR A 1 276 ? -23.618 23.744 -40.894 1.00 22.09 313 THR A C 1
ATOM 2167 O O . THR A 1 276 ? -22.645 23.228 -40.352 1.00 21.01 313 THR A O 1
ATOM 2171 N N . LEU A 1 277 ? -24.093 23.338 -42.080 1.00 19.28 314 LEU A N 1
ATOM 2172 C CA . LEU A 1 277 ? -23.454 22.261 -42.829 1.00 18.86 314 LEU A CA 1
ATOM 2173 C C . LEU A 1 277 ? -22.268 22.805 -43.605 1.00 24.20 314 LEU A C 1
ATOM 2174 O O . LEU A 1 277 ? -22.186 24.017 -43.813 1.00 25.06 314 LEU A O 1
ATOM 2179 N N . SER A 1 278 ? -21.394 21.916 -44.102 1.00 21.95 315 SER A N 1
ATOM 2180 C CA . SER A 1 278 ? -20.330 22.351 -45.007 1.00 22.05 315 SER A CA 1
ATOM 2181 C C . SER A 1 278 ? -20.987 22.614 -46.383 1.00 27.28 315 SER A C 1
ATOM 2182 O O . SER A 1 278 ? -22.136 22.198 -46.595 1.00 25.30 315 SER A O 1
ATOM 2185 N N . GLU A 1 279 ? -20.291 23.310 -47.305 1.00 24.75 316 GLU A N 1
ATOM 2186 C CA . GLU A 1 279 ? -20.858 23.607 -48.626 1.00 25.12 316 GLU A CA 1
ATOM 2187 C C . GLU A 1 279 ? -21.190 22.314 -49.383 1.00 26.86 316 GLU A C 1
ATOM 2188 O O . GLU A 1 279 ? -22.270 22.229 -49.964 1.00 25.51 316 GLU A O 1
ATOM 2194 N N . ASP A 1 280 ? -20.289 21.304 -49.324 1.00 23.46 317 ASP A N 1
ATOM 2195 C CA . ASP A 1 280 ? -20.455 19.994 -49.954 1.00 23.36 317 ASP A CA 1
ATOM 2196 C C . ASP A 1 280 ? -21.657 19.255 -49.362 1.00 25.65 317 ASP A C 1
ATOM 2197 O O . ASP A 1 280 ? -22.463 18.700 -50.111 1.00 25.97 317 ASP A O 1
ATOM 2202 N N . GLN A 1 281 ? -21.796 19.280 -48.016 1.00 20.91 318 GLN A N 1
ATOM 2203 C CA . GLN A 1 281 ? -22.934 18.641 -47.349 1.00 18.96 318 GLN A CA 1
ATOM 2204 C C . GLN A 1 281 ? -24.259 19.244 -47.811 1.00 20.02 318 GLN A C 1
ATOM 2205 O O . GLN A 1 281 ? -25.168 18.484 -48.163 1.00 19.70 318 GLN A O 1
ATOM 2211 N N . ALA A 1 282 ? -24.367 20.600 -47.859 1.00 18.12 319 ALA A N 1
ATOM 2212 C CA . ALA A 1 282 ? -25.584 21.301 -48.292 1.00 18.33 319 ALA A CA 1
ATOM 2213 C C . ALA A 1 282 ? -25.926 20.969 -49.748 1.00 22.28 319 ALA A C 1
ATOM 2214 O O . ALA A 1 282 ? -27.086 20.722 -50.075 1.00 21.18 319 ALA A O 1
ATOM 2216 N N . LYS A 1 283 ? -24.902 20.967 -50.614 1.00 20.01 320 LYS A N 1
ATOM 2217 C CA . LYS A 1 283 ? -25.068 20.650 -52.032 1.00 20.95 320 LYS A CA 1
ATOM 2218 C C . LYS A 1 283 ? -25.531 19.200 -52.217 1.00 23.69 320 LYS A C 1
ATOM 2219 O O . LYS A 1 283 ? -26.255 18.922 -53.176 1.00 23.13 320 LYS A O 1
ATOM 2225 N N . SER A 1 284 ? -25.115 18.286 -51.297 1.00 21.02 321 SER A N 1
ATOM 2226 C CA . SER A 1 284 ? -25.428 16.852 -51.347 1.00 19.72 321 SER A CA 1
ATOM 2227 C C . SER A 1 284 ? -26.842 16.497 -50.838 1.00 21.01 321 SER A C 1
ATOM 2228 O O . SER A 1 284 ? -27.296 15.385 -51.112 1.00 17.34 321 SER A O 1
ATOM 2231 N N . LEU A 1 285 ? -27.541 17.409 -50.114 1.00 18.16 322 LEU A N 1
ATOM 2232 C CA . LEU A 1 285 ? -28.906 17.115 -49.640 1.00 17.76 322 LEU A CA 1
ATOM 2233 C C . LEU A 1 285 ? -29.837 16.819 -50.803 1.00 20.66 322 LEU A C 1
ATOM 2234 O O . LEU A 1 285 ? -29.765 17.499 -51.835 1.00 20.69 322 LEU A O 1
ATOM 2239 N N . LYS A 1 286 ? -30.688 15.796 -50.653 1.00 15.24 323 LYS A N 1
ATOM 2240 C CA . LYS A 1 286 ? -31.636 15.424 -51.689 1.00 14.03 323 LYS A CA 1
ATOM 2241 C C . LYS A 1 286 ? -33.046 15.865 -51.332 1.00 17.55 323 LYS A C 1
ATOM 2242 O O . LYS A 1 286 ? -33.406 15.942 -50.156 1.00 16.14 323 LYS A O 1
ATOM 2248 N N . ASN A 1 287 ? -33.861 16.157 -52.355 1.00 16.28 324 ASN A N 1
ATOM 2249 C CA . ASN A 1 287 ? -35.245 16.544 -52.126 1.00 15.92 324 ASN A CA 1
ATOM 2250 C C . ASN A 1 287 ? -35.983 15.427 -51.371 1.00 19.36 324 ASN A C 1
ATOM 2251 O O . ASN A 1 287 ? -35.793 14.243 -51.675 1.00 17.58 324 ASN A O 1
ATOM 2256 N N . LYS A 1 288 ? -36.724 15.798 -50.308 1.00 18.65 325 LYS A N 1
ATOM 2257 C CA . LYS A 1 288 ? -37.498 14.856 -49.480 1.00 18.19 325 LYS A CA 1
ATOM 2258 C C . LYS A 1 288 ? -36.603 13.855 -48.688 1.00 20.26 325 LYS A C 1
ATOM 2259 O O . LYS A 1 288 ? -37.132 12.920 -48.091 1.00 20.93 325 LYS A O 1
ATOM 2265 N N . GLU A 1 289 ? -35.268 14.082 -48.646 1.00 16.72 326 GLU A N 1
ATOM 2266 C CA . GLU A 1 289 ? -34.349 13.213 -47.894 1.00 15.60 326 GLU A CA 1
ATOM 2267 C C . GLU A 1 289 ? -34.705 13.196 -46.410 1.00 16.14 326 GLU A C 1
ATOM 2268 O O . GLU A 1 289 ? -34.929 14.261 -45.842 1.00 16.02 326 GLU A O 1
ATOM 2274 N N . LYS A 1 290 ? -34.754 11.995 -45.805 1.00 13.23 327 LYS A N 1
ATOM 2275 C CA . LYS A 1 290 ? -35.047 11.850 -44.390 1.00 13.50 327 LYS A CA 1
ATOM 2276 C C . LYS A 1 290 ? -33.763 11.985 -43.594 1.00 15.99 327 LYS A C 1
ATOM 2277 O O . LYS A 1 290 ? -32.949 11.065 -43.546 1.00 15.61 327 LYS A O 1
ATOM 2283 N N . LEU A 1 291 ? -33.578 13.136 -42.964 1.00 13.18 328 LEU A N 1
ATOM 2284 C CA . LEU A 1 291 ? -32.425 13.342 -42.098 1.00 11.47 328 LEU A CA 1
ATOM 2285 C C . LEU A 1 291 ? -32.753 12.799 -40.720 1.00 13.36 328 LEU A C 1
ATOM 2286 O O . LEU A 1 291 ? -33.925 12.758 -40.341 1.00 13.16 328 LEU A O 1
ATOM 2291 N N . LYS A 1 292 ? -31.725 12.404 -39.963 1.00 9.79 329 LYS A N 1
ATOM 2292 C CA . LYS A 1 292 ? -31.910 11.852 -38.624 1.00 10.03 329 LYS A CA 1
ATOM 2293 C C . LYS A 1 292 ? -31.275 12.754 -37.591 1.00 12.02 329 LYS A C 1
ATOM 2294 O O . LYS A 1 292 ? -30.165 13.276 -37.798 1.00 12.46 329 LYS A O 1
ATOM 2300 N N . VAL A 1 293 ? -31.970 12.908 -36.462 1.00 10.13 330 VAL A N 1
ATOM 2301 C CA . VAL A 1 293 ? -31.463 13.665 -35.322 1.00 10.49 330 VAL A CA 1
ATOM 2302 C C . VAL A 1 293 ? -31.435 12.735 -34.111 1.00 11.38 330 VAL A C 1
ATOM 2303 O O . VAL A 1 293 ? -32.445 12.099 -33.807 1.00 11.19 330 VAL A O 1
ATOM 2307 N N . SER A 1 294 ? -30.290 12.690 -33.416 1.00 10.17 331 SER A N 1
ATOM 2308 C CA . SER A 1 294 ? -30.123 11.958 -32.155 1.00 9.85 331 SER A CA 1
ATOM 2309 C C . SER A 1 294 ? -29.644 12.957 -31.107 1.00 12.66 331 SER A C 1
ATOM 2310 O O . SER A 1 294 ? -28.722 13.714 -31.385 1.00 11.60 331 SER A O 1
ATOM 2313 N N . ILE A 1 295 ? -30.275 12.973 -29.909 1.00 8.38 332 ILE A N 1
ATOM 2314 C CA . ILE A 1 295 ? -29.899 13.950 -28.887 1.00 8.69 332 ILE A CA 1
ATOM 2315 C C . ILE A 1 295 ? -29.388 13.212 -27.657 1.00 11.37 332 ILE A C 1
ATOM 2316 O O . ILE A 1 295 ? -30.098 12.371 -27.091 1.00 12.44 332 ILE A O 1
ATOM 2321 N N . LYS A 1 296 ? -28.167 13.556 -27.226 1.00 9.51 333 LYS A N 1
ATOM 2322 C CA . LYS A 1 296 ? -27.575 12.935 -26.045 1.00 8.98 333 LYS A CA 1
ATOM 2323 C C . LYS A 1 296 ? -27.477 13.973 -24.959 1.00 10.79 333 LYS A C 1
ATOM 2324 O O . LYS A 1 296 ? -26.931 15.041 -25.207 1.00 10.51 333 LYS A O 1
ATOM 2330 N N . GLN A 1 297 ? -28.043 13.693 -23.767 1.00 9.15 334 GLN A N 1
ATOM 2331 C CA . GLN A 1 297 ? -27.896 14.628 -22.653 1.00 8.63 334 GLN A CA 1
ATOM 2332 C C . GLN A 1 297 ? -26.478 14.402 -22.103 1.00 9.81 334 GLN A C 1
ATOM 2333 O O . GLN A 1 297 ? -26.225 13.335 -21.546 1.00 10.32 334 GLN A O 1
ATOM 2339 N N . LYS A 1 298 ? -25.552 15.359 -22.294 1.00 8.06 335 LYS A N 1
ATOM 2340 C CA . LYS A 1 298 ? -24.147 15.089 -21.940 1.00 9.51 335 LYS A CA 1
ATOM 2341 C C . LYS A 1 298 ? -23.908 14.851 -20.469 1.00 11.16 335 LYS A C 1
ATOM 2342 O O . LYS A 1 298 ? -22.970 14.131 -20.128 1.00 13.80 335 LYS A O 1
ATOM 2348 N N . GLN A 1 299 ? -24.726 15.445 -19.589 1.00 8.01 336 GLN A N 1
ATOM 2349 C CA . GLN A 1 299 ? -24.482 15.266 -18.161 1.00 6.74 336 GLN A CA 1
ATOM 2350 C C . GLN A 1 299 ? -25.114 13.975 -17.641 1.00 10.14 336 GLN A C 1
ATOM 2351 O O . GLN A 1 299 ? -24.470 13.260 -16.873 1.00 11.08 336 GLN A O 1
ATOM 2357 N N . SER A 1 300 ? -26.385 13.692 -18.003 1.00 8.16 337 SER A N 1
ATOM 2358 C CA . SER A 1 300 ? -27.043 12.494 -17.485 1.00 7.57 337 SER A CA 1
ATOM 2359 C C . SER A 1 300 ? -26.648 11.233 -18.265 1.00 9.56 337 SER A C 1
ATOM 2360 O O . SER A 1 300 ? -26.894 10.121 -17.795 1.00 10.54 337 SER A O 1
ATOM 2363 N N . LYS A 1 301 ? -26.122 11.435 -19.495 1.00 8.79 338 LYS A N 1
ATOM 2364 C CA . LYS A 1 301 ? -25.704 10.402 -20.451 1.00 9.45 338 LYS A CA 1
ATOM 2365 C C . LYS A 1 301 ? -26.890 9.695 -21.109 1.00 13.46 338 LYS A C 1
ATOM 2366 O O . LYS A 1 301 ? -26.696 8.695 -21.810 1.00 14.69 338 LYS A O 1
ATOM 2372 N N . LYS A 1 302 ? -28.116 10.204 -20.892 1.00 10.17 339 LYS A N 1
ATOM 2373 C CA . LYS A 1 302 ? -29.314 9.637 -21.506 1.00 9.52 339 LYS A CA 1
ATOM 2374 C C . LYS A 1 302 ? -29.421 10.068 -22.962 1.00 12.70 339 LYS A C 1
ATOM 2375 O O . LYS A 1 302 ? -29.209 11.238 -23.267 1.00 10.96 339 LYS A O 1
ATOM 2381 N N . THR A 1 303 ? -29.759 9.104 -23.862 1.00 10.74 340 THR A N 1
ATOM 2382 C CA A THR A 1 303 ? -29.903 9.372 -25.293 0.50 10.23 340 THR A CA 1
ATOM 2383 C CA B THR A 1 303 ? -29.921 9.396 -25.282 0.50 10.56 340 THR A CA 1
ATOM 2384 C C . THR A 1 303 ? -31.369 9.251 -25.696 1.00 13.93 340 THR A C 1
ATOM 2385 O O . THR A 1 303 ? -32.075 8.354 -25.220 1.00 12.99 340 THR A O 1
ATOM 2392 N N . SER A 1 304 ? -31.813 10.168 -26.552 1.00 9.87 341 SER A N 1
ATOM 2393 C CA . SER A 1 304 ? -33.171 10.214 -27.082 1.00 9.76 341 SER A CA 1
ATOM 2394 C C . SER A 1 304 ? -33.405 9.099 -28.077 1.00 13.66 341 SER A C 1
ATOM 2395 O O . SER A 1 304 ? -32.461 8.426 -28.522 1.00 12.72 341 SER A O 1
ATOM 2398 N N . LYS A 1 305 ? -34.671 8.963 -28.485 1.00 13.49 342 LYS A N 1
ATOM 2399 C CA A LYS A 1 305 ? -35.040 8.094 -29.599 0.50 13.35 342 LYS A CA 1
ATOM 2400 C CA B LYS A 1 305 ? -34.979 8.057 -29.585 0.50 13.42 342 LYS A CA 1
ATOM 2401 C C . LYS A 1 305 ? -34.483 8.760 -30.851 1.00 16.49 342 LYS A C 1
ATOM 2402 O O . LYS A 1 305 ? -34.148 9.954 -30.794 1.00 13.31 342 LYS A O 1
ATOM 2413 N N . ASP A 1 306 ? -34.432 8.055 -31.985 1.00 13.36 343 ASP A N 1
ATOM 2414 C CA . ASP A 1 306 ? -34.003 8.709 -33.213 1.00 12.73 343 ASP A CA 1
ATOM 2415 C C . ASP A 1 306 ? -35.165 9.526 -33.734 1.00 14.79 343 ASP A C 1
ATOM 2416 O O . ASP A 1 306 ? -36.291 9.031 -33.739 1.00 15.15 343 ASP A O 1
ATOM 2421 N N . PHE A 1 307 ? -34.908 10.775 -34.147 1.00 10.00 344 PHE A N 1
ATOM 2422 C CA . PHE A 1 307 ? -35.944 11.630 -34.754 1.00 10.22 344 PHE A CA 1
ATOM 2423 C C . PHE A 1 307 ? -35.638 11.788 -36.231 1.00 13.77 344 PHE A C 1
ATOM 2424 O O . PHE A 1 307 ? -34.468 11.776 -36.616 1.00 13.77 344 PHE A O 1
ATOM 2432 N N . PHE A 1 308 ? -36.671 11.971 -37.053 1.00 13.34 345 PHE A N 1
ATOM 2433 C CA . PHE A 1 308 ? -36.490 12.127 -38.499 1.00 12.89 345 PHE A CA 1
ATOM 2434 C C . PHE A 1 308 ? -37.317 13.270 -39.020 1.00 17.14 345 PHE A C 1
ATOM 2435 O O . PHE A 1 308 ? -38.434 13.519 -38.543 1.00 17.39 345 PHE A O 1
ATOM 2443 N N . PHE A 1 309 ? -36.797 13.938 -40.056 1.00 12.15 346 PHE A N 1
ATOM 2444 C CA . PHE A 1 309 ? -37.529 14.986 -40.737 1.00 12.10 346 PHE A CA 1
ATOM 2445 C C . PHE A 1 309 ? -37.043 15.026 -42.168 1.00 17.08 346 PHE A C 1
ATOM 2446 O O . PHE A 1 309 ? -35.905 14.633 -42.449 1.00 14.87 346 PHE A O 1
ATOM 2454 N N . GLU A 1 310 ? -37.900 15.518 -43.067 1.00 15.66 347 GLU A N 1
ATOM 2455 C CA . GLU A 1 310 ? -37.525 15.605 -44.473 1.00 15.27 347 GLU A CA 1
ATOM 2456 C C . GLU A 1 310 ? -36.930 16.929 -44.857 1.00 18.08 347 GLU A C 1
ATOM 2457 O O . GLU A 1 310 ? -37.398 17.979 -44.422 1.00 17.29 347 GLU A O 1
ATOM 2463 N N . VAL A 1 311 ? -35.964 16.877 -45.773 1.00 15.68 348 VAL A N 1
ATOM 2464 C CA . VAL A 1 311 ? -35.429 18.047 -46.471 1.00 17.24 348 VAL A CA 1
ATOM 2465 C C . VAL A 1 311 ? -36.561 18.512 -47.399 1.00 25.24 348 VAL A C 1
ATOM 2466 O O . VAL A 1 311 ? -37.249 17.681 -47.987 1.00 24.13 348 VAL A O 1
ATOM 2470 N N . GLY A 1 312 ? -36.755 19.805 -47.529 1.00 25.71 349 GLY A N 1
ATOM 2471 C CA . GLY A 1 312 ? -37.782 20.300 -48.438 1.00 27.00 349 GLY A CA 1
ATOM 2472 C C . GLY A 1 312 ? -37.220 21.257 -49.465 1.00 32.90 349 GLY A C 1
ATOM 2473 O O . GLY A 1 312 ? -36.003 21.390 -49.613 1.00 30.22 349 GLY A O 1
ATOM 2474 N N . ILE A 1 313 ? -38.124 21.877 -50.217 1.00 35.27 350 ILE A N 1
ATOM 2475 C CA . ILE A 1 313 ? -37.843 22.928 -51.194 1.00 36.36 350 ILE A CA 1
ATOM 2476 C C . ILE A 1 313 ? -38.191 24.233 -50.478 1.00 41.44 350 ILE A C 1
ATOM 2477 O O . ILE A 1 313 ? -39.284 24.332 -49.918 1.00 42.40 350 ILE A O 1
ATOM 2482 N N . ASP A 1 314 ? -37.256 25.198 -50.447 1.00 38.32 351 ASP A N 1
ATOM 2483 C CA . ASP A 1 314 ? -37.434 26.498 -49.791 1.00 39.05 351 ASP A CA 1
ATOM 2484 C C . ASP A 1 314 ? -38.728 27.179 -50.295 1.00 47.11 351 ASP A C 1
ATOM 2485 O O . ASP A 1 314 ? -38.821 27.480 -51.489 1.00 47.03 351 ASP A O 1
ATOM 2490 N N . PRO A 1 315 ? -39.746 27.394 -49.415 1.00 46.30 352 PRO A N 1
ATOM 2491 C CA . PRO A 1 315 ? -41.013 27.988 -49.886 1.00 46.57 352 PRO A CA 1
ATOM 2492 C C . PRO A 1 315 ? -40.920 29.485 -50.224 1.00 50.48 352 PRO A C 1
ATOM 2493 O O . PRO A 1 315 ? -41.963 30.086 -50.511 1.00 50.47 352 PRO A O 1
ATOM 2497 N N . LYS A 1 316 ? -39.687 30.077 -50.228 1.00 45.96 353 LYS A N 1
ATOM 2498 C CA . LYS A 1 316 ? -39.443 31.484 -50.590 1.00 45.28 353 LYS A CA 1
ATOM 2499 C C . LYS A 1 316 ? -40.048 31.785 -51.978 1.00 47.30 353 LYS A C 1
ATOM 2500 O O . LYS A 1 316 ? -40.154 30.878 -52.812 1.00 46.47 353 LYS A O 1
ATOM 2506 N N . VAL A 1 317 ? -40.483 33.041 -52.197 1.00 43.08 354 VAL A N 1
ATOM 2507 C CA . VAL A 1 317 ? -41.134 33.466 -53.443 1.00 41.96 354 VAL A CA 1
ATOM 2508 C C . VAL A 1 317 ? -40.239 33.230 -54.655 1.00 42.19 354 VAL A C 1
ATOM 2509 O O . VAL A 1 317 ? -39.015 33.385 -54.587 1.00 43.05 354 VAL A O 1
ATOM 2513 N N . GLU A 1 318 ? -40.875 32.842 -55.762 1.00 34.44 355 GLU A N 1
ATOM 2514 C CA . GLU A 1 318 ? -40.215 32.602 -57.033 1.00 31.88 355 GLU A CA 1
ATOM 2515 C C . GLU A 1 318 ? -39.643 33.936 -57.567 1.00 29.13 355 GLU A C 1
ATOM 2516 O O . GLU A 1 318 ? -40.134 35.021 -57.232 1.00 25.36 355 GLU A O 1
ATOM 2522 N N . ALA A 1 319 ? -38.565 33.833 -58.340 1.00 23.47 356 ALA A N 1
ATOM 2523 C CA . ALA A 1 319 ? -37.919 34.971 -58.977 1.00 21.12 356 ALA A CA 1
ATOM 2524 C C . ALA A 1 319 ? -37.873 34.736 -60.452 1.00 22.54 356 ALA A C 1
ATOM 2525 O O . ALA A 1 319 ? -37.665 33.590 -60.888 1.00 23.50 356 ALA A O 1
ATOM 2527 N N . LYS A 1 320 ? -38.073 35.808 -61.224 1.00 16.00 357 LYS A N 1
ATOM 2528 C CA A LYS A 1 320 ? -38.033 35.743 -62.671 0.50 15.43 357 LYS A CA 1
ATOM 2529 C CA B LYS A 1 320 ? -38.046 35.750 -62.690 0.50 14.32 357 LYS A CA 1
ATOM 2530 C C . LYS A 1 320 ? -37.450 37.041 -63.243 1.00 11.72 357 LYS A C 1
ATOM 2531 O O . LYS A 1 320 ? -36.770 37.783 -62.485 1.00 11.47 357 LYS A O 1
ATOM 2544 N N . GLU B 1 20 ? -70.044 0.976 10.852 1.00 39.93 57 GLU B N 1
ATOM 2545 C CA . GLU B 1 20 ? -68.983 -0.007 11.082 1.00 39.32 57 GLU B CA 1
ATOM 2546 C C . GLU B 1 20 ? -67.924 0.015 9.957 1.00 38.99 57 GLU B C 1
ATOM 2547 O O . GLU B 1 20 ? -66.739 -0.178 10.242 1.00 38.61 57 GLU B O 1
ATOM 2553 N N . LEU B 1 21 ? -68.354 0.225 8.695 1.00 31.96 58 LEU B N 1
ATOM 2554 C CA . LEU B 1 21 ? -67.454 0.285 7.536 1.00 29.85 58 LEU B CA 1
ATOM 2555 C C . LEU B 1 21 ? -67.028 1.727 7.239 1.00 25.53 58 LEU B C 1
ATOM 2556 O O . LEU B 1 21 ? -67.839 2.648 7.398 1.00 24.02 58 LEU B O 1
ATOM 2561 N N . PRO B 1 22 ? -65.782 1.961 6.762 1.00 17.22 59 PRO B N 1
ATOM 2562 C CA . PRO B 1 22 ? -65.400 3.340 6.421 1.00 14.90 59 PRO B CA 1
ATOM 2563 C C . PRO B 1 22 ? -66.222 3.843 5.236 1.00 15.94 59 PRO B C 1
ATOM 2564 O O . PRO B 1 22 ? -66.607 3.065 4.352 1.00 15.68 59 PRO B O 1
ATOM 2568 N N . ASP B 1 23 ? -66.508 5.137 5.236 1.00 12.00 60 ASP B N 1
ATOM 2569 C CA . ASP B 1 23 ? -67.287 5.719 4.148 1.00 11.78 60 ASP B CA 1
ATOM 2570 C C . ASP B 1 23 ? -66.513 5.758 2.859 1.00 16.09 60 ASP B C 1
ATOM 2571 O O . ASP B 1 23 ? -65.290 5.977 2.877 1.00 13.72 60 ASP B O 1
ATOM 2576 N N . ASP B 1 24 ? -67.229 5.566 1.736 1.00 12.51 61 ASP B N 1
ATOM 2577 C CA A ASP B 1 24 ? -66.631 5.740 0.414 0.50 11.46 61 ASP B CA 1
ATOM 2578 C CA B ASP B 1 24 ? -66.627 5.751 0.431 0.50 11.91 61 ASP B CA 1
ATOM 2579 C C . ASP B 1 24 ? -66.461 7.249 0.224 1.00 14.45 61 ASP B C 1
ATOM 2580 O O . ASP B 1 24 ? -67.440 8.018 0.361 1.00 14.11 61 ASP B O 1
ATOM 2589 N N . LEU B 1 25 ? -65.243 7.685 -0.058 1.00 9.14 62 LEU B N 1
ATOM 2590 C CA . LEU B 1 25 ? -64.980 9.104 -0.215 1.00 9.14 62 LEU B CA 1
ATOM 2591 C C . LEU B 1 25 ? -64.845 9.544 -1.691 1.00 12.29 62 LEU B C 1
ATOM 2592 O O . LEU B 1 25 ? -64.359 10.643 -1.944 1.00 14.29 62 LEU B O 1
ATOM 2597 N N . MET B 1 26 ? -65.282 8.714 -2.645 1.00 9.52 63 MET B N 1
ATOM 2598 C CA . MET B 1 26 ? -65.211 9.130 -4.041 1.00 9.39 63 MET B CA 1
ATOM 2599 C C . MET B 1 26 ? -66.376 10.056 -4.336 1.00 12.11 63 MET B C 1
ATOM 2600 O O . MET B 1 26 ? -67.436 9.939 -3.703 1.00 12.72 63 MET B O 1
ATOM 2605 N N . ASN B 1 27 ? -66.180 10.996 -5.257 1.00 9.28 64 ASN B N 1
ATOM 2606 C CA . ASN B 1 27 ? -67.270 11.871 -5.698 1.00 8.71 64 ASN B CA 1
ATOM 2607 C C . ASN B 1 27 ? -67.418 11.721 -7.220 1.00 9.61 64 ASN B C 1
ATOM 2608 O O . ASN B 1 27 ? -66.964 12.573 -7.991 1.00 9.39 64 ASN B O 1
ATOM 2613 N N . PHE B 1 28 ? -67.992 10.596 -7.631 1.00 9.54 65 PHE B N 1
ATOM 2614 C CA . PHE B 1 28 ? -68.212 10.265 -9.035 1.00 9.19 65 PHE B CA 1
ATOM 2615 C C . PHE B 1 28 ? -69.717 10.169 -9.294 1.00 13.44 65 PHE B C 1
ATOM 2616 O O . PHE B 1 28 ? -70.332 9.153 -8.930 1.00 13.21 65 PHE B O 1
ATOM 2624 N N . LYS B 1 29 ? -70.309 11.234 -9.883 1.00 10.82 66 LYS B N 1
ATOM 2625 C CA . LYS B 1 29 ? -71.755 11.248 -10.160 1.00 10.02 66 LYS B CA 1
ATOM 2626 C C . LYS B 1 29 ? -72.071 10.890 -11.632 1.00 12.76 66 LYS B C 1
ATOM 2627 O O . LYS B 1 29 ? -73.242 10.870 -12.002 1.00 14.39 66 LYS B O 1
ATOM 2633 N N . GLY B 1 30 ? -71.047 10.589 -12.450 1.00 7.80 67 GLY B N 1
ATOM 2634 C CA . GLY B 1 30 ? -71.235 10.175 -13.828 1.00 7.18 67 GLY B CA 1
ATOM 2635 C C . GLY B 1 30 ? -71.702 11.291 -14.739 1.00 10.12 67 GLY B C 1
ATOM 2636 O O . GLY B 1 30 ? -72.637 11.105 -15.523 1.00 10.43 67 GLY B O 1
ATOM 2637 N N . THR B 1 31 ? -71.034 12.451 -14.676 1.00 8.12 68 THR B N 1
ATOM 2638 C CA . THR B 1 31 ? -71.421 13.552 -15.554 1.00 8.01 68 THR B CA 1
ATOM 2639 C C . THR B 1 31 ? -70.213 14.396 -15.998 1.00 10.56 68 THR B C 1
ATOM 2640 O O . THR B 1 31 ? -69.226 14.592 -15.232 1.00 9.00 68 THR B O 1
ATOM 2644 N N . TRP B 1 32 ? -70.326 14.904 -17.230 1.00 7.84 69 TRP B N 1
ATOM 2645 C CA . TRP B 1 32 ? -69.341 15.844 -17.790 1.00 8.04 69 TRP B CA 1
ATOM 2646 C C . TRP B 1 32 ? -69.656 17.318 -17.436 1.00 10.00 69 TRP B C 1
ATOM 2647 O O . TRP B 1 32 ? -68.833 18.189 -17.721 1.00 9.28 69 TRP B O 1
ATOM 2658 N N . GLU B 1 33 ? -70.893 17.628 -16.960 1.00 8.57 70 GLU B N 1
ATOM 2659 C CA . GLU B 1 33 ? -71.295 19.013 -16.686 1.00 8.85 70 GLU B CA 1
ATOM 2660 C C . GLU B 1 33 ? -70.326 19.567 -15.667 1.00 9.19 70 GLU B C 1
ATOM 2661 O O . GLU B 1 33 ? -70.321 19.110 -14.523 1.00 9.07 70 GLU B O 1
ATOM 2667 N N . VAL B 1 34 ? -69.480 20.533 -16.085 1.00 8.49 71 VAL B N 1
ATOM 2668 C CA . VAL B 1 34 ? -68.351 20.918 -15.238 1.00 8.83 71 VAL B CA 1
ATOM 2669 C C . VAL B 1 34 ? -68.749 21.380 -13.834 1.00 12.96 71 VAL B C 1
ATOM 2670 O O . VAL B 1 34 ? -68.079 20.983 -12.878 1.00 13.00 71 VAL B O 1
ATOM 2674 N N . SER B 1 35 ? -69.824 22.183 -13.696 1.00 10.10 72 SER B N 1
ATOM 2675 C CA . SER B 1 35 ? -70.170 22.711 -12.366 1.00 10.16 72 SER B CA 1
ATOM 2676 C C . SER B 1 35 ? -70.995 21.727 -11.504 1.00 13.52 72 SER B C 1
ATOM 2677 O O . SER B 1 35 ? -71.205 21.995 -10.304 1.00 13.62 72 SER B O 1
ATOM 2680 N N . ALA B 1 36 ? -71.436 20.604 -12.094 1.00 10.03 73 ALA B N 1
ATOM 2681 C CA . ALA B 1 36 ? -72.266 19.638 -11.384 1.00 9.42 73 ALA B CA 1
ATOM 2682 C C . ALA B 1 36 ? -71.498 18.944 -10.273 1.00 11.30 73 ALA B C 1
ATOM 2683 O O . ALA B 1 36 ? -70.315 18.635 -10.429 1.00 11.10 73 ALA B O 1
ATOM 2685 N N . ASP B 1 37 ? -72.173 18.715 -9.134 1.00 10.28 74 ASP B N 1
ATOM 2686 C CA . ASP B 1 37 ? -71.531 17.973 -8.056 1.00 10.34 74 ASP B CA 1
ATOM 2687 C C . ASP B 1 37 ? -71.068 16.610 -8.579 1.00 10.77 74 ASP B C 1
ATOM 2688 O O . ASP B 1 37 ? -71.784 15.932 -9.303 1.00 11.43 74 ASP B O 1
ATOM 2693 N N . GLY B 1 38 ? -69.838 16.244 -8.258 1.00 9.34 75 GLY B N 1
ATOM 2694 C CA . GLY B 1 38 ? -69.331 14.951 -8.692 1.00 8.83 75 GLY B CA 1
ATOM 2695 C C . GLY B 1 38 ? -69.025 14.800 -10.170 1.00 10.36 75 GLY B C 1
ATOM 2696 O O . GLY B 1 38 ? -68.889 13.662 -10.643 1.00 10.85 75 GLY B O 1
ATOM 2697 N N . SER B 1 39 ? -68.881 15.926 -10.913 1.00 7.82 76 SER B N 1
ATOM 2698 C CA . SER B 1 39 ? -68.485 15.829 -12.315 1.00 7.96 76 SER B CA 1
ATOM 2699 C C . SER B 1 39 ? -67.058 15.313 -12.378 1.00 10.70 76 SER B C 1
ATOM 2700 O O . SER B 1 39 ? -66.302 15.437 -11.386 1.00 9.36 76 SER B O 1
ATOM 2703 N N . SER B 1 40 ? -66.680 14.789 -13.549 1.00 8.19 77 SER B N 1
ATOM 2704 C CA . SER B 1 40 ? -65.314 14.307 -13.736 1.00 6.63 77 SER B CA 1
ATOM 2705 C C . SER B 1 40 ? -64.588 15.167 -14.746 1.00 9.71 77 SER B C 1
ATOM 2706 O O . SER B 1 40 ? -65.192 15.678 -15.698 1.00 8.97 77 SER B O 1
ATOM 2709 N N . GLY B 1 41 ? -63.302 15.360 -14.500 1.00 6.43 78 GLY B N 1
ATOM 2710 C CA . GLY B 1 41 ? -62.440 16.106 -15.393 1.00 7.06 78 GLY B CA 1
ATOM 2711 C C . GLY B 1 41 ? -62.109 15.280 -16.621 1.00 8.90 78 GLY B C 1
ATOM 2712 O O . GLY B 1 41 ? -62.096 14.045 -16.585 1.00 8.01 78 GLY B O 1
ATOM 2713 N N . ARG B 1 42 ? -61.822 15.977 -17.706 1.00 6.25 79 ARG B N 1
ATOM 2714 C CA . ARG B 1 42 ? -61.534 15.373 -19.014 1.00 6.21 79 ARG B CA 1
ATOM 2715 C C . ARG B 1 42 ? -60.485 16.240 -19.670 1.00 7.52 79 ARG B C 1
ATOM 2716 O O . ARG B 1 42 ? -60.684 17.444 -19.806 1.00 6.40 79 ARG B O 1
ATOM 2724 N N . PHE B 1 43 ? -59.375 15.630 -20.054 1.00 5.26 80 PHE B N 1
ATOM 2725 C CA . PHE B 1 43 ? -58.220 16.378 -20.555 1.00 4.25 80 PHE B CA 1
ATOM 2726 C C . PHE B 1 43 ? -57.520 15.664 -21.681 1.00 6.99 80 PHE B C 1
ATOM 2727 O O . PHE B 1 43 ? -57.678 14.447 -21.832 1.00 6.07 80 PHE B O 1
ATOM 2735 N N . PHE B 1 44 ? -56.667 16.399 -22.399 1.00 5.36 81 PHE B N 1
ATOM 2736 C CA . PHE B 1 44 ? -55.845 15.762 -23.413 1.00 5.20 81 PHE B CA 1
ATOM 2737 C C . PHE B 1 44 ? -54.466 16.395 -23.433 1.00 7.59 81 PHE B C 1
ATOM 2738 O O . PHE B 1 44 ? -54.295 17.559 -23.034 1.00 7.45 81 PHE B O 1
ATOM 2746 N N . SER B 1 45 ? -53.482 15.614 -23.897 1.00 5.99 82 SER B N 1
ATOM 2747 C CA . SER B 1 45 ? -52.127 16.117 -24.068 1.00 5.34 82 SER B CA 1
ATOM 2748 C C . SER B 1 45 ? -51.668 15.864 -25.491 1.00 7.32 82 SER B C 1
ATOM 2749 O O . SER B 1 45 ? -51.397 14.718 -25.883 1.00 7.47 82 SER B O 1
ATOM 2752 N N . LYS B 1 46 ? -51.581 16.945 -26.277 1.00 6.10 83 LYS B N 1
ATOM 2753 C CA . LYS B 1 46 ? -51.002 16.902 -27.632 1.00 6.96 83 LYS B CA 1
ATOM 2754 C C . LYS B 1 46 ? -49.540 16.435 -27.514 1.00 8.91 83 LYS B C 1
ATOM 2755 O O . LYS B 1 46 ? -48.737 17.033 -26.771 1.00 10.55 83 LYS B O 1
ATOM 2761 N N . GLY B 1 47 ? -49.197 15.377 -28.231 1.00 8.30 84 GLY B N 1
ATOM 2762 C CA . GLY B 1 47 ? -47.837 14.858 -28.173 1.00 8.46 84 GLY B CA 1
ATOM 2763 C C . GLY B 1 47 ? -47.551 14.019 -26.943 1.00 10.84 84 GLY B C 1
ATOM 2764 O O . GLY B 1 47 ? -46.421 13.530 -26.769 1.00 11.94 84 GLY B O 1
ATOM 2765 N N . ALA B 1 48 ? -48.579 13.786 -26.086 1.00 7.74 85 ALA B N 1
ATOM 2766 C CA . ALA B 1 48 ? -48.472 12.979 -24.864 1.00 7.54 85 ALA B CA 1
ATOM 2767 C C . ALA B 1 48 ? -47.285 13.435 -24.007 1.00 10.48 85 ALA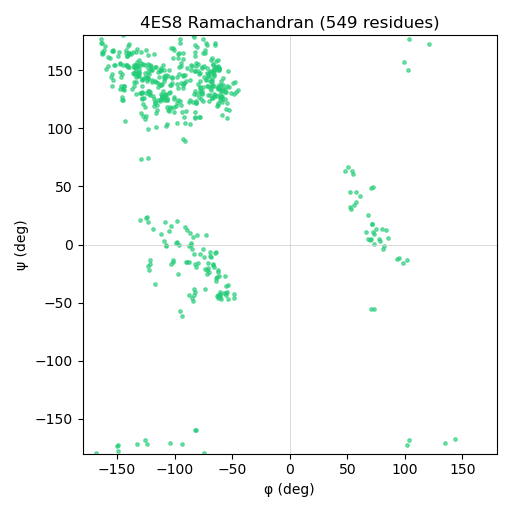 B C 1
ATOM 2768 O O . ALA B 1 48 ? -46.275 12.717 -23.865 1.00 11.24 85 ALA B O 1
ATOM 2770 N N . THR B 1 49 ? -47.393 14.666 -23.483 1.00 6.65 86 THR B N 1
ATOM 2771 C CA . THR B 1 49 ? -46.359 15.266 -22.634 1.00 6.65 86 THR B CA 1
ATOM 2772 C C . THR B 1 49 ? -46.812 15.218 -21.180 1.00 9.45 86 THR B C 1
ATOM 2773 O O . THR B 1 49 ? -47.883 14.673 -20.873 1.00 9.37 86 THR B O 1
ATOM 2777 N N . ASP B 1 50 ? -46.075 15.895 -20.308 1.00 7.30 87 ASP B N 1
ATOM 2778 C CA . ASP B 1 50 ? -46.478 15.999 -18.923 1.00 6.26 87 ASP B CA 1
ATOM 2779 C C . ASP B 1 50 ? -47.711 16.884 -18.743 1.00 7.89 87 ASP B C 1
ATOM 2780 O O . ASP B 1 50 ? -48.400 16.753 -17.728 1.00 7.16 87 ASP B O 1
ATOM 2785 N N . SER B 1 51 ? -47.956 17.806 -19.710 1.00 5.71 88 SER B N 1
ATOM 2786 C CA A SER B 1 51 ? -49.003 18.826 -19.591 0.50 5.45 88 SER B CA 1
ATOM 2787 C CA B SER B 1 51 ? -48.982 18.849 -19.631 0.50 6.28 88 SER B CA 1
ATOM 2788 C C . SER B 1 51 ? -50.290 18.464 -20.322 1.00 7.81 88 SER B C 1
ATOM 2789 O O . SER B 1 51 ? -50.276 18.086 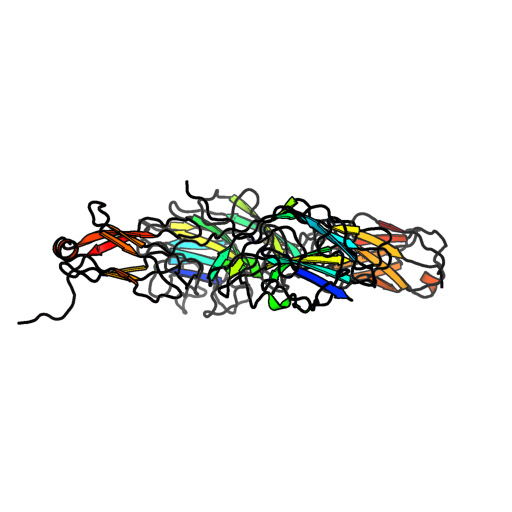-21.504 1.00 7.84 88 SER B O 1
ATOM 2794 N N . TYR B 1 52 ? -51.414 18.656 -19.609 1.00 5.99 89 TYR B N 1
ATOM 2795 C CA . TYR B 1 52 ? -52.753 18.356 -20.116 1.00 5.83 89 TYR B CA 1
ATOM 2796 C C . TYR B 1 52 ? -53.650 19.583 -20.071 1.00 8.28 89 TYR B C 1
ATOM 2797 O O . TYR B 1 52 ? -53.583 20.376 -19.108 1.00 7.81 89 TYR B O 1
ATOM 2806 N N . VAL B 1 53 ? -54.506 19.711 -21.094 1.00 6.36 90 VAL B N 1
ATOM 2807 C CA . VAL B 1 53 ? -55.468 20.821 -21.157 1.00 6.84 90 VAL B CA 1
ATOM 2808 C C . VAL B 1 53 ? -56.882 20.243 -21.271 1.00 8.32 90 VAL B C 1
ATOM 2809 O O . VAL B 1 53 ? -57.050 19.052 -21.551 1.00 7.32 90 VAL B O 1
ATOM 2813 N N . PHE B 1 54 ? -57.886 21.049 -20.990 1.00 6.17 91 PHE B N 1
ATOM 2814 C CA . PHE B 1 54 ? -59.255 20.550 -20.930 1.00 6.07 91 PHE B CA 1
ATOM 2815 C C . PHE B 1 54 ? -59.772 20.072 -22.282 1.00 7.28 91 PHE B C 1
ATOM 2816 O O . PHE B 1 54 ? -59.551 20.715 -23.315 1.00 7.48 91 PHE B O 1
ATOM 2824 N N . HIS B 1 55 ? -60.452 18.895 -22.264 1.00 6.07 92 HIS B N 1
ATOM 2825 C CA . HIS B 1 55 ? -61.006 18.231 -23.463 1.00 6.01 92 HIS B CA 1
ATOM 2826 C C . HIS B 1 55 ? -62.440 18.687 -23.705 1.00 9.57 92 HIS B C 1
ATOM 2827 O O . HIS B 1 55 ? -63.374 18.082 -23.161 1.00 8.93 92 HIS B O 1
ATOM 2834 N N . LEU B 1 56 ? -62.603 19.777 -24.471 1.00 6.68 93 LEU B N 1
ATOM 2835 C CA . LEU B 1 56 ? -63.954 20.306 -24.747 1.00 6.90 93 LEU B CA 1
ATOM 2836 C C . LEU B 1 56 ? -64.775 19.350 -25.571 1.00 11.05 93 LEU B C 1
ATOM 2837 O O . LEU B 1 56 ? -64.224 18.586 -26.380 1.00 9.02 93 LEU B O 1
ATOM 2842 N N . ILE B 1 57 ? -66.105 19.412 -25.374 1.00 8.11 94 ILE B N 1
ATOM 2843 C CA . ILE B 1 57 ? -67.062 18.631 -26.167 1.00 7.36 94 ILE B CA 1
ATOM 2844 C C . ILE B 1 57 ? -68.173 19.605 -26.612 1.00 11.38 94 ILE B C 1
ATOM 2845 O O . ILE B 1 57 ? -68.226 20.712 -26.090 1.00 11.20 94 ILE B O 1
ATOM 2850 N N . PRO B 1 58 ? -69.071 19.231 -27.552 1.00 9.91 95 PRO B N 1
ATOM 2851 C CA . PRO B 1 58 ? -70.106 20.204 -27.966 1.00 10.21 95 PRO B CA 1
ATOM 2852 C C . PRO B 1 58 ? -70.984 20.603 -26.782 1.00 12.87 95 PRO B C 1
ATOM 2853 O O . PRO B 1 58 ? -71.467 19.744 -26.034 1.00 12.79 95 PRO B O 1
ATOM 2857 N N . ALA B 1 59 ? -71.148 21.923 -26.574 1.00 11.61 96 ALA B N 1
ATOM 2858 C CA . ALA B 1 59 ? -71.893 22.438 -25.421 1.00 13.18 96 ALA B CA 1
ATOM 2859 C C . ALA B 1 59 ? -73.301 21.862 -25.324 1.00 17.00 96 ALA B C 1
ATOM 2860 O O . ALA B 1 59 ? -73.739 21.496 -24.233 1.00 17.55 96 ALA B O 1
ATOM 2862 N N . LYS B 1 60 ? -73.982 21.727 -26.464 1.00 14.92 97 LYS B N 1
ATOM 2863 C CA . LYS B 1 60 ? -75.351 21.208 -26.509 1.00 14.68 97 LYS B CA 1
ATOM 2864 C C . LYS B 1 60 ? -75.478 19.721 -26.107 1.00 17.67 97 LYS B C 1
ATOM 2865 O O . LYS B 1 60 ? -76.584 19.264 -25.835 1.00 16.23 97 LYS B O 1
ATOM 2871 N N . ASP B 1 61 ? -74.356 18.971 -26.092 1.00 13.65 98 ASP B N 1
ATOM 2872 C CA . ASP B 1 61 ? -74.372 17.529 -25.821 1.00 12.75 98 ASP B CA 1
ATOM 2873 C C . ASP B 1 61 ? -73.716 17.161 -24.483 1.00 13.48 98 ASP B C 1
ATOM 2874 O O . ASP B 1 61 ? -73.528 15.978 -24.215 1.00 12.93 98 ASP B O 1
ATOM 2879 N N . VAL B 1 62 ? -73.384 18.151 -23.651 1.00 10.56 99 VAL B N 1
ATOM 2880 C CA . VAL B 1 62 ? -72.651 17.917 -22.394 1.00 11.53 99 VAL B CA 1
ATOM 2881 C C . VAL B 1 62 ? -73.324 16.851 -21.488 1.00 16.05 99 VAL B C 1
ATOM 2882 O O . VAL B 1 62 ? -72.608 16.040 -20.896 1.00 14.39 99 VAL B O 1
ATOM 2886 N N . LYS B 1 63 ? -74.660 16.778 -21.467 1.00 12.76 100 LYS B N 1
ATOM 2887 C CA . LYS B 1 63 ? -75.377 15.788 -20.643 1.00 13.18 100 LYS B CA 1
ATOM 2888 C C . LYS B 1 63 ? -75.950 14.615 -21.472 1.00 15.70 100 LYS B C 1
ATOM 2889 O O . LYS B 1 63 ? -76.722 13.793 -20.949 1.00 17.50 100 LYS B O 1
ATOM 2895 N N . LYS B 1 64 ? -75.549 14.502 -22.735 1.00 12.38 101 LYS B N 1
ATOM 2896 C CA . LYS B 1 64 ? -76.043 13.449 -23.589 1.00 12.84 101 LYS B CA 1
ATOM 2897 C C . LYS B 1 64 ? -75.321 12.129 -23.288 1.00 16.37 101 LYS B C 1
ATOM 2898 O O . LYS B 1 64 ? -74.092 12.087 -23.349 1.00 12.74 101 LYS B O 1
ATOM 2904 N N . PRO B 1 65 ? -76.050 11.029 -23.021 1.00 15.98 102 PRO B N 1
ATOM 2905 C CA . PRO B 1 65 ? -75.382 9.733 -22.839 1.00 15.94 102 PRO B CA 1
ATOM 2906 C C . PRO B 1 65 ? -74.679 9.263 -24.128 1.00 16.33 102 PRO B C 1
ATOM 2907 O O . PRO B 1 65 ? -75.069 9.633 -25.243 1.00 15.95 102 PRO B O 1
ATOM 2911 N N . GLY B 1 66 ? -73.627 8.472 -23.974 1.00 12.57 103 GLY B N 1
ATOM 2912 C CA . GLY B 1 66 ? -72.889 7.903 -25.096 1.00 11.27 103 GLY B CA 1
ATOM 2913 C C . GLY B 1 66 ? -71.563 8.587 -25.363 1.00 11.97 103 GLY B C 1
ATOM 2914 O O . GLY B 1 66 ? -71.096 9.405 -24.558 1.00 11.38 103 GLY B O 1
ATOM 2915 N N . TRP B 1 67 ? -70.976 8.275 -26.518 1.00 10.09 104 TRP B N 1
ATOM 2916 C CA . TRP B 1 67 ? -69.662 8.801 -26.919 1.00 9.41 104 TRP B CA 1
ATOM 2917 C C . TRP B 1 67 ? -69.757 10.246 -27.354 1.00 13.56 104 TRP B C 1
ATOM 2918 O O . TRP B 1 67 ? -70.502 10.560 -28.289 1.00 12.15 104 TRP B O 1
ATOM 2929 N N . ARG B 1 68 ? -68.979 11.105 -26.701 1.00 9.42 105 ARG B N 1
ATOM 2930 C CA . ARG B 1 68 ? -68.948 12.549 -26.972 1.00 8.57 105 ARG B CA 1
ATOM 2931 C C . ARG B 1 68 ? -67.640 12.927 -27.636 1.00 10.92 105 ARG B C 1
ATOM 2932 O O . ARG B 1 68 ? -66.572 12.650 -27.081 1.00 9.76 105 ARG B O 1
ATOM 2940 N N . GLU B 1 69 ? -67.713 13.590 -28.796 1.00 8.32 106 GLU B N 1
ATOM 2941 C CA . GLU B 1 69 ? -66.513 13.973 -29.541 1.00 7.98 106 GLU B CA 1
ATOM 2942 C C . GLU B 1 69 ? -65.706 15.100 -28.895 1.00 9.85 106 GLU B C 1
ATOM 2943 O O . GLU B 1 69 ? -66.270 16.047 -28.352 1.00 8.81 106 GLU B O 1
ATOM 2949 N N . HIS B 1 70 ? -64.378 15.035 -29.093 1.00 7.31 107 HIS B N 1
ATOM 2950 C CA . HIS B 1 70 ? -63.516 16.156 -28.803 1.00 7.25 107 HIS B CA 1
ATOM 2951 C C . HIS B 1 70 ? -63.977 17.268 -29.761 1.00 10.15 107 HIS B C 1
ATOM 2952 O O . HIS B 1 70 ? -63.937 17.071 -30.985 1.00 10.80 107 HIS B O 1
ATOM 2959 N N . ASN B 1 71 ? -64.441 18.408 -29.223 1.00 8.60 108 ASN B N 1
ATOM 2960 C CA . ASN B 1 71 ? -65.061 19.433 -30.067 1.00 9.62 108 ASN B CA 1
ATOM 2961 C C . ASN B 1 71 ? -64.208 19.817 -31.269 1.00 11.70 108 ASN B C 1
ATOM 2962 O O . ASN B 1 71 ? -63.016 20.086 -31.129 1.00 11.45 108 ASN B O 1
ATOM 2967 N N . GLU B 1 72 ? -64.836 19.811 -32.456 1.00 13.50 109 GLU B N 1
ATOM 2968 C CA . GLU B 1 72 ? -64.270 20.185 -33.767 1.00 14.45 109 GLU B CA 1
ATOM 2969 C C . GLU B 1 72 ? -63.291 19.126 -34.311 1.00 16.88 109 GLU B C 1
ATOM 2970 O O . GLU B 1 72 ? -63.472 18.629 -35.431 1.00 17.23 109 GLU B O 1
ATOM 2976 N N . VAL B 1 73 ? -62.266 18.774 -33.529 1.00 12.48 110 VAL B N 1
ATOM 2977 C CA . VAL B 1 73 ? -61.188 17.883 -33.996 1.00 11.61 110 VAL B CA 1
ATOM 2978 C C . VAL B 1 73 ? -61.641 16.407 -34.112 1.00 13.93 110 VAL B C 1
ATOM 2979 O O . VAL B 1 73 ? -61.217 15.714 -35.050 1.00 14.01 110 VAL B O 1
ATOM 2983 N N . LYS B 1 74 ? -62.487 15.924 -33.155 1.00 11.27 111 LYS B N 1
ATOM 2984 C CA A LYS B 1 74 ? -63.049 14.567 -33.161 0.50 10.08 111 LYS B CA 1
ATOM 2985 C CA B LYS B 1 74 ? -63.045 14.562 -33.185 0.50 10.53 111 LYS B CA 1
ATOM 2986 C C . LYS B 1 74 ? -61.940 13.490 -33.267 1.00 12.97 111 LYS B C 1
ATOM 2987 O O . LYS B 1 74 ? -62.132 12.438 -33.896 1.00 13.15 111 LYS B O 1
ATOM 2998 N N . ASP B 1 75 ? -60.783 13.728 -32.614 1.00 9.09 112 ASP B N 1
ATOM 2999 C CA . ASP B 1 75 ? -59.697 12.740 -32.607 1.00 8.81 112 ASP B CA 1
ATOM 3000 C C . ASP B 1 75 ? -59.990 11.717 -31.522 1.00 13.97 112 ASP B C 1
ATOM 3001 O O . ASP B 1 75 ? -59.798 10.517 -31.741 1.00 15.68 112 ASP B O 1
ATOM 3006 N N . SER B 1 76 ? -60.516 12.174 -30.382 1.00 8.51 113 SER B N 1
ATOM 3007 C CA . SER B 1 76 ? -60.927 11.280 -29.321 1.00 7.49 113 SER B CA 1
ATOM 3008 C C . SER B 1 76 ? -62.396 11.485 -29.020 1.00 9.18 113 SER B C 1
ATOM 3009 O O . SER B 1 76 ? -62.932 12.555 -29.311 1.00 8.98 113 SER B O 1
ATOM 3012 N N . TYR B 1 77 ? -63.046 10.452 -28.493 1.00 6.61 114 TYR B N 1
ATOM 3013 C CA . TYR B 1 77 ? -64.395 10.513 -27.969 1.00 6.35 114 TYR B CA 1
ATOM 3014 C C . TYR B 1 77 ? -64.326 10.045 -26.529 1.00 8.90 114 TYR B C 1
ATOM 3015 O O . TYR B 1 77 ? -63.434 9.258 -26.177 1.00 8.60 114 TYR B O 1
ATOM 3024 N N . ILE B 1 78 ? -65.235 10.531 -25.683 1.00 6.35 115 ILE B N 1
ATOM 3025 C CA . ILE B 1 78 ? -65.237 10.172 -24.262 1.00 5.85 115 ILE B CA 1
ATOM 3026 C C . ILE B 1 78 ? -66.650 9.757 -23.867 1.00 9.46 115 ILE B C 1
ATOM 3027 O O . ILE B 1 78 ? -67.617 10.217 -24.476 1.00 9.34 115 ILE B O 1
ATOM 3032 N N . LYS B 1 79 ? -66.752 8.884 -22.878 1.00 7.83 116 LYS B N 1
ATOM 3033 C CA . LYS B 1 79 ? -68.070 8.383 -22.460 1.00 7.55 116 LYS B CA 1
ATOM 3034 C C . LYS B 1 79 ? -68.112 8.174 -20.967 1.00 9.86 116 LYS B C 1
ATOM 3035 O O . LYS B 1 79 ? -67.186 7.600 -20.379 1.00 9.40 116 LYS B O 1
ATOM 3041 N N . ILE B 1 80 ? -69.186 8.659 -20.345 1.00 7.83 117 ILE B N 1
ATOM 3042 C CA . ILE B 1 80 ? -69.326 8.491 -18.900 1.00 7.53 117 ILE B CA 1
ATOM 3043 C C . ILE B 1 80 ? -70.731 8.003 -18.573 1.00 11.13 117 ILE B C 1
ATOM 3044 O O . ILE B 1 80 ? -71.699 8.307 -19.298 1.00 12.43 117 ILE B O 1
ATOM 3049 N N . ASP B 1 81 ? -70.833 7.263 -17.484 1.00 9.15 118 ASP B N 1
ATOM 3050 C CA . ASP B 1 81 ? -72.135 6.865 -16.962 1.00 9.81 118 ASP B CA 1
ATOM 3051 C C . ASP B 1 81 ? -71.983 6.721 -15.446 1.00 13.32 118 ASP B C 1
ATOM 3052 O O . ASP B 1 81 ? -70.944 7.100 -14.887 1.00 12.53 118 ASP B O 1
ATOM 3057 N N . LYS B 1 82 ? -73.021 6.220 -14.767 1.00 11.35 119 LYS B N 1
ATOM 3058 C CA A LYS B 1 82 ? -73.066 6.094 -13.317 0.50 11.28 119 LYS B CA 1
ATOM 3059 C CA B LYS B 1 82 ? -72.980 6.195 -13.317 0.50 10.88 119 LYS B CA 1
ATOM 3060 C C . LYS B 1 82 ? -71.914 5.265 -12.742 1.00 13.43 119 LYS B C 1
ATOM 3061 O O . LYS B 1 82 ? -71.561 5.439 -11.572 1.00 14.62 119 LYS B O 1
ATOM 3072 N N . GLN B 1 83 ? -71.364 4.329 -13.542 1.00 9.45 120 GLN B N 1
ATOM 3073 C CA . GLN B 1 83 ? -70.341 3.427 -13.000 1.00 11.17 120 GLN B CA 1
ATOM 3074 C C . GLN B 1 83 ? -69.015 3.494 -13.720 1.00 13.49 120 GLN B C 1
ATOM 3075 O O . GLN B 1 83 ? -68.049 2.950 -13.198 1.00 12.56 120 GLN B O 1
ATOM 3081 N N . SER B 1 84 ? -68.964 4.053 -14.938 1.00 10.15 121 SER B N 1
ATOM 3082 C CA . SER B 1 84 ? -67.749 3.944 -15.739 1.00 9.20 121 SER B CA 1
ATOM 3083 C C . SER B 1 84 ? -67.380 5.203 -16.482 1.00 9.87 121 SER B C 1
ATOM 3084 O O . SER B 1 84 ? -68.193 6.122 -16.647 1.00 8.85 121 SER B O 1
ATOM 3087 N N . ILE B 1 85 ? -66.116 5.224 -16.960 1.00 7.23 122 ILE B N 1
ATOM 3088 C CA . ILE B 1 85 ? -65.569 6.348 -17.691 1.00 6.94 122 ILE B CA 1
ATOM 3089 C C . ILE B 1 85 ? -64.632 5.772 -18.745 1.00 9.07 122 ILE B C 1
ATOM 3090 O O . ILE B 1 85 ? -63.887 4.831 -18.460 1.00 7.45 122 ILE B O 1
ATOM 3095 N N . ALA B 1 86 ? -64.726 6.267 -19.988 1.00 7.28 123 ALA B N 1
ATOM 3096 C CA . ALA B 1 86 ? -63.986 5.622 -21.063 1.00 7.22 123 ALA B CA 1
ATOM 3097 C C . ALA B 1 86 ? -63.533 6.616 -22.103 1.00 9.08 123 ALA B C 1
ATOM 3098 O O . ALA B 1 86 ? -64.169 7.665 -22.283 1.00 8.08 123 ALA B O 1
ATOM 3100 N N . ALA B 1 87 ? -62.476 6.237 -22.822 1.00 6.55 124 ALA B N 1
ATOM 3101 C CA . ALA B 1 87 ? -61.930 7.018 -23.926 1.00 6.97 124 ALA B CA 1
ATOM 3102 C C . ALA B 1 87 ? -61.859 6.177 -25.165 1.00 9.07 124 ALA B C 1
ATOM 3103 O O . ALA B 1 87 ? -61.656 4.965 -25.083 1.00 7.69 124 ALA B O 1
ATOM 3105 N N . ARG B 1 88 ? -62.045 6.833 -26.322 1.00 6.92 125 ARG B N 1
ATOM 3106 C CA . ARG B 1 88 ? -61.937 6.198 -27.647 1.00 6.65 125 ARG B CA 1
ATOM 3107 C C . ARG B 1 88 ? -60.988 7.027 -28.481 1.00 10.15 125 ARG B C 1
ATOM 3108 O O . ARG B 1 88 ? -61.162 8.242 -28.575 1.00 9.82 125 ARG B O 1
ATOM 3116 N N . TYR B 1 89 ? -60.011 6.381 -29.111 1.00 6.64 126 TYR B N 1
ATOM 3117 C CA . TYR B 1 89 ? -59.064 7.040 -30.008 1.00 6.55 126 TYR B CA 1
ATOM 3118 C C . TYR B 1 89 ? -59.474 6.693 -31.424 1.00 11.91 126 TYR B C 1
ATOM 3119 O O . TYR B 1 89 ? -59.736 5.518 -31.729 1.00 9.35 126 TYR B O 1
ATOM 3128 N N . LYS B 1 90 ? -59.566 7.702 -32.288 1.00 9.82 127 LYS B N 1
ATOM 3129 C CA . LYS B 1 90 ? -59.995 7.494 -33.673 1.00 9.15 127 LYS B CA 1
ATOM 3130 C C . LYS B 1 90 ? -58.786 7.470 -34.616 1.00 10.25 127 LYS B C 1
ATOM 3131 O O . LYS B 1 90 ? -57.692 7.901 -34.243 1.00 10.12 127 LYS B O 1
ATOM 3137 N N . THR B 1 91 ? -58.995 7.021 -35.879 1.00 7.38 128 THR B N 1
ATOM 3138 C CA . THR B 1 91 ? -57.924 6.919 -36.886 1.00 7.49 128 THR B CA 1
ATOM 3139 C C . THR B 1 91 ? -57.303 8.301 -37.226 1.00 11.75 128 THR B C 1
ATOM 3140 O O . THR B 1 91 ? -56.182 8.344 -37.731 1.00 12.10 128 THR B O 1
ATOM 3144 N N . SER B 1 92 ? -58.033 9.402 -36.965 1.00 10.49 129 SER B N 1
ATOM 3145 C CA . SER B 1 92 ? -57.548 10.757 -37.283 1.00 12.03 129 SER B CA 1
ATOM 3146 C C . SER B 1 92 ? -56.710 11.345 -36.145 1.00 14.01 129 SER B C 1
ATOM 3147 O O . SER B 1 92 ? -56.158 12.455 -36.291 1.00 14.01 129 SER B O 1
ATOM 3150 N N . THR B 1 93 ? -56.550 10.587 -35.031 1.00 9.90 130 THR B N 1
ATOM 3151 C CA . THR B 1 93 ? -55.693 11.039 -33.927 1.00 9.87 130 THR B CA 1
ATOM 3152 C C . THR B 1 93 ? -54.272 11.280 -34.444 1.00 12.48 130 THR B C 1
ATOM 3153 O O . THR B 1 93 ? -53.762 10.444 -35.191 1.00 12.08 130 THR B O 1
ATOM 3157 N N . THR B 1 94 ? -53.621 12.397 -34.024 1.00 8.49 131 THR B N 1
ATOM 3158 C CA . THR B 1 94 ? -52.213 12.639 -34.334 1.00 8.26 131 THR B CA 1
ATOM 3159 C C . THR B 1 94 ? -51.418 12.063 -33.176 1.00 11.38 131 THR B C 1
ATOM 3160 O O . THR B 1 94 ? -51.479 12.593 -32.061 1.00 10.91 131 THR B O 1
ATOM 3164 N N . ALA B 1 95 ? -50.709 10.951 -33.420 1.00 9.56 132 ALA B N 1
ATOM 3165 C CA . ALA B 1 95 ? -49.955 10.312 -32.361 1.00 10.77 132 ALA B CA 1
ATOM 3166 C C . ALA B 1 95 ? -48.551 10.928 -32.208 1.00 12.13 132 ALA B C 1
ATOM 3167 O O . ALA B 1 95 ? -47.991 11.446 -33.181 1.00 13.43 132 ALA B O 1
ATOM 3169 N N . PRO B 1 96 ? -47.944 10.844 -31.005 1.00 9.82 133 PRO B N 1
ATOM 3170 C CA . PRO B 1 96 ? -48.533 10.329 -29.754 1.00 8.78 133 PRO B CA 1
ATOM 3171 C C . PRO B 1 96 ? -49.571 11.305 -29.206 1.00 9.41 133 PRO B C 1
ATOM 3172 O O . PRO B 1 96 ? -49.479 12.510 -29.435 1.00 9.17 133 PRO B O 1
ATOM 3176 N N . TYR B 1 97 ? -50.559 10.766 -28.474 1.00 7.06 134 TYR B N 1
ATOM 3177 C CA . TYR B 1 97 ? -51.674 11.568 -27.963 1.00 5.92 134 TYR B CA 1
ATOM 3178 C C . TYR B 1 97 ? -52.246 10.886 -26.755 1.00 8.46 134 TYR B C 1
ATOM 3179 O O . TYR B 1 97 ? -52.318 9.657 -26.736 1.00 8.10 134 TYR B O 1
ATOM 3188 N N . SER B 1 98 ? -52.682 11.667 -25.766 1.00 6.01 135 SER B N 1
ATOM 3189 C CA . SER B 1 98 ? -53.194 11.086 -24.538 1.00 5.06 135 SER B CA 1
ATOM 3190 C C . SER B 1 98 ? -54.461 11.761 -24.091 1.00 8.02 135 SER B C 1
ATOM 3191 O O . SER B 1 98 ? -54.523 12.987 -24.090 1.00 7.13 135 SER B O 1
ATOM 3194 N N . VAL B 1 99 ? -55.424 10.967 -23.605 1.00 5.99 136 VAL B N 1
ATOM 3195 C CA . VAL B 1 99 ? -56.632 11.456 -22.926 1.00 5.83 136 VAL B CA 1
ATOM 3196 C C . VAL B 1 99 ? -56.495 11.057 -21.445 1.00 7.81 136 VAL B C 1
ATOM 3197 O O . VAL B 1 99 ? -56.089 9.923 -21.131 1.00 7.40 136 VAL B O 1
ATOM 3201 N N . ALA B 1 100 ? -56.852 11.968 -20.540 1.00 5.06 137 ALA B N 1
ATOM 3202 C CA . ALA B 1 100 ? -56.823 11.674 -19.110 1.00 5.46 137 ALA B CA 1
ATOM 3203 C C . ALA B 1 100 ? -58.103 12.144 -18.480 1.00 7.23 137 ALA B C 1
ATOM 3204 O O . ALA B 1 100 ? -58.621 13.204 -18.841 1.00 6.78 137 ALA B O 1
ATOM 3206 N N . PHE B 1 101 ? -58.578 11.380 -17.494 1.00 5.02 138 PHE B N 1
ATOM 3207 C CA . PHE B 1 101 ? -59.741 11.742 -16.705 1.00 4.58 138 PHE B CA 1
ATOM 3208 C C . PHE B 1 101 ? -59.359 11.989 -15.275 1.00 7.71 138 PHE B C 1
ATOM 3209 O O . PHE B 1 101 ? -58.399 11.379 -14.768 1.00 7.41 138 PHE B O 1
ATOM 3217 N N . LYS B 1 102 ? -60.085 12.893 -14.617 1.00 5.23 139 LYS B N 1
ATOM 3218 C CA . LYS B 1 102 ? -59.922 13.095 -13.169 1.00 4.18 139 LYS B CA 1
ATOM 3219 C C . LYS B 1 102 ? -61.232 12.740 -12.504 1.00 7.08 139 LYS B C 1
ATOM 3220 O O . LYS B 1 102 ? -62.278 13.327 -12.804 1.00 7.96 139 LYS B O 1
ATOM 3226 N N . VAL B 1 103 ? -61.168 11.785 -11.593 1.00 5.83 140 VAL B N 1
ATOM 3227 C CA . VAL B 1 103 ? -62.323 11.434 -10.779 1.00 6.05 140 VAL B CA 1
ATOM 3228 C C . VAL B 1 103 ? -62.058 11.985 -9.402 1.00 8.41 140 VAL B C 1
ATOM 3229 O O . VAL B 1 103 ? -61.044 11.627 -8.766 1.00 8.12 140 VAL B O 1
ATOM 3233 N N . ASN B 1 104 ? -62.898 12.934 -8.984 1.00 6.53 141 ASN B N 1
ATOM 3234 C CA . ASN B 1 104 ? -62.673 13.628 -7.729 1.00 7.28 141 ASN B CA 1
ATOM 3235 C C . ASN B 1 104 ? -63.041 12.795 -6.515 1.00 8.05 141 ASN B C 1
ATOM 3236 O O . ASN B 1 104 ? -63.921 11.918 -6.548 1.00 8.55 141 ASN B O 1
ATOM 3241 N N . THR B 1 105 ? -62.356 13.124 -5.427 1.00 6.22 142 THR B N 1
ATOM 3242 C CA . THR B 1 105 ? -62.700 12.607 -4.103 1.00 7.24 142 THR B CA 1
ATOM 3243 C C . THR B 1 105 ? -63.416 13.686 -3.302 1.00 10.24 142 THR B C 1
ATOM 3244 O O . THR B 1 105 ? -63.410 14.859 -3.678 1.00 10.17 142 THR B O 1
ATOM 3248 N N . LYS B 1 106 ? -63.990 13.293 -2.163 1.00 9.53 143 LYS B N 1
ATOM 3249 C CA . LYS B 1 106 ? -64.499 14.234 -1.178 1.00 9.97 143 LYS B CA 1
ATOM 3250 C C . LYS B 1 106 ? -63.266 14.816 -0.455 1.00 11.94 143 LYS B C 1
ATOM 3251 O O . LYS B 1 106 ? -62.131 14.404 -0.747 1.00 12.30 143 LYS B O 1
ATOM 3257 N N . SER B 1 107 ? -63.454 15.776 0.477 1.00 9.52 144 SER B N 1
ATOM 3258 C CA A SER B 1 107 ? -62.337 16.403 1.171 0.50 9.97 144 SER B CA 1
ATOM 3259 C CA B SER B 1 107 ? -62.316 16.394 1.162 0.50 10.18 144 SER B CA 1
ATOM 3260 C C . SER B 1 107 ? -61.534 15.377 1.977 1.00 13.71 144 SER B C 1
ATOM 3261 O O . SER B 1 107 ? -62.111 14.645 2.791 1.00 16.37 144 SER B O 1
ATOM 3266 N N . LEU B 1 108 ? -60.226 15.309 1.730 1.00 9.69 145 LEU B N 1
ATOM 3267 C CA . LEU B 1 108 ? -59.347 14.390 2.442 1.00 8.69 145 LEU B CA 1
ATOM 3268 C C . LEU B 1 108 ? -58.656 15.100 3.594 1.00 11.38 145 LEU B C 1
ATOM 3269 O O . LEU B 1 108 ? -58.636 16.336 3.646 1.00 12.50 145 LEU B O 1
ATOM 3274 N N . ILE B 1 109 ? -58.097 14.334 4.519 1.00 8.57 146 ILE B N 1
ATOM 3275 C CA . ILE B 1 109 ? -57.382 14.904 5.667 1.00 8.93 146 ILE B CA 1
ATOM 3276 C C . ILE B 1 109 ? -55.896 14.791 5.398 1.00 12.84 146 ILE B C 1
ATOM 3277 O O . ILE B 1 109 ? -55.438 13.743 4.895 1.00 11.75 146 ILE B O 1
ATOM 3282 N N . LYS B 1 110 ? -55.121 15.845 5.748 1.00 11.32 147 LYS B N 1
ATOM 3283 C CA . LYS B 1 110 ? -53.686 15.829 5.536 1.00 10.90 147 LYS B CA 1
ATOM 3284 C C . LYS B 1 110 ? -53.020 14.723 6.339 1.00 12.28 147 LYS B C 1
ATOM 3285 O O . LYS B 1 110 ? -53.338 14.541 7.525 1.00 10.52 147 LYS B O 1
ATOM 3291 N N . ASP B 1 111 ? -52.096 13.991 5.700 1.00 9.59 148 ASP B N 1
ATOM 3292 C CA . ASP B 1 111 ? -51.254 12.983 6.328 1.00 9.26 148 ASP B CA 1
ATOM 3293 C C . ASP B 1 111 ? -52.031 11.714 6.716 1.00 14.45 148 ASP B C 1
ATOM 3294 O O . ASP B 1 111 ? -51.508 10.877 7.462 1.00 17.25 148 ASP B O 1
ATOM 3299 N N . HIS B 1 112 ? -53.241 11.525 6.134 1.00 9.63 149 HIS B N 1
ATOM 3300 C CA . HIS B 1 112 ? -53.978 10.273 6.277 1.00 7.66 149 HIS B CA 1
ATOM 3301 C C . HIS B 1 112 ? -53.605 9.396 5.090 1.00 11.28 149 HIS B C 1
ATOM 3302 O O . HIS B 1 112 ? -53.077 9.903 4.091 1.00 9.26 149 HIS B O 1
ATOM 3309 N N . ASP B 1 113 ? -53.814 8.081 5.235 1.00 7.57 150 ASP B N 1
ATOM 3310 C CA . ASP B 1 113 ? -53.564 7.052 4.220 1.00 7.62 150 ASP B CA 1
ATOM 3311 C C . ASP B 1 113 ? -54.880 6.619 3.623 1.00 8.85 150 ASP B C 1
ATOM 3312 O O . ASP B 1 113 ? -55.877 6.454 4.366 1.00 8.59 150 ASP B O 1
ATOM 3317 N N . TYR B 1 114 ? -54.907 6.467 2.295 1.00 7.92 151 TYR B N 1
ATOM 3318 C CA . TYR B 1 114 ? -56.130 6.094 1.563 1.00 8.19 151 TYR B CA 1
ATOM 3319 C C . TYR B 1 114 ? -55.874 4.927 0.640 1.00 10.89 151 TYR B C 1
ATOM 3320 O O . TYR B 1 114 ? -54.727 4.658 0.246 1.00 9.20 151 TYR B O 1
ATOM 3329 N N . LYS B 1 115 ? -56.953 4.217 0.319 1.00 8.21 152 LYS B N 1
ATOM 3330 C CA . LYS B 1 115 ? -56.930 3.067 -0.560 1.00 7.73 152 LYS B CA 1
ATOM 3331 C C . LYS B 1 115 ? -57.995 3.253 -1.610 1.00 10.20 152 LYS B C 1
ATOM 3332 O O . LYS B 1 115 ? -59.190 3.267 -1.281 1.00 9.64 152 LYS B O 1
ATOM 3338 N N . ILE B 1 116 ? -57.559 3.414 -2.866 1.00 8.09 153 ILE B N 1
ATOM 3339 C CA . ILE B 1 116 ? -58.438 3.519 -4.023 1.00 6.31 153 ILE B CA 1
ATOM 3340 C C . ILE B 1 116 ? -58.578 2.143 -4.629 1.00 8.90 153 ILE B C 1
ATOM 3341 O O . ILE B 1 116 ? -57.584 1.427 -4.766 1.00 8.88 153 ILE B O 1
ATOM 3346 N N . THR B 1 117 ? -59.794 1.792 -5.054 1.00 7.58 154 THR B N 1
ATOM 3347 C CA . THR B 1 117 ? -60.025 0.558 -5.791 1.00 7.39 154 THR B CA 1
ATOM 3348 C C . THR B 1 117 ? -60.862 0.891 -7.000 1.00 9.66 154 THR B C 1
ATOM 3349 O O . THR B 1 117 ? -61.716 1.773 -6.937 1.00 8.85 154 THR B O 1
ATOM 3353 N N . PHE B 1 118 ? -60.623 0.175 -8.098 1.00 6.95 155 PHE B N 1
ATOM 3354 C CA . PHE B 1 118 ? -61.444 0.282 -9.290 1.00 6.72 155 PHE B CA 1
ATOM 3355 C C . PHE B 1 118 ? -61.173 -0.909 -10.157 1.00 10.01 155 PHE B C 1
ATOM 3356 O O . PHE B 1 118 ? -60.240 -1.679 -9.893 1.00 9.41 155 PHE B O 1
ATOM 3364 N N . GLU B 1 119 ? -61.950 -1.027 -11.238 1.00 8.71 156 GLU B N 1
ATOM 3365 C CA . GLU B 1 119 ? -61.697 -2.069 -12.199 1.00 7.87 156 GLU B CA 1
ATOM 3366 C C . GLU B 1 119 ? -61.116 -1.484 -13.460 1.00 9.90 156 GLU B C 1
ATOM 3367 O O . GLU B 1 119 ? -61.697 -0.531 -14.029 1.00 8.64 156 GLU B O 1
ATOM 3373 N N . GLN B 1 120 ? -60.006 -2.058 -13.906 1.00 7.08 157 GLN B N 1
ATOM 3374 C CA . GLN B 1 120 ? -59.484 -1.738 -15.213 1.00 5.96 157 GLN B CA 1
ATOM 3375 C C . GLN B 1 120 ? -60.258 -2.591 -16.204 1.00 8.62 157 GLN B C 1
ATOM 3376 O O . GLN B 1 120 ? -60.086 -3.828 -16.211 1.00 8.67 157 GLN B O 1
ATOM 3382 N N . GLY B 1 121 ? -61.120 -1.950 -16.986 1.00 6.77 158 GLY B N 1
ATOM 3383 C CA . GLY B 1 121 ? -61.877 -2.631 -18.037 1.00 7.15 158 GLY B CA 1
ATOM 3384 C C . GLY B 1 121 ? -61.018 -2.768 -19.288 1.00 8.63 158 GLY B C 1
ATOM 3385 O O . GLY B 1 121 ? -59.776 -2.680 -19.251 1.00 8.19 158 GLY B O 1
ATOM 3386 N N . GLN B 1 122 ? -61.690 -2.967 -20.417 1.00 6.61 159 GLN B N 1
ATOM 3387 C CA . GLN B 1 122 ? -61.022 -3.190 -21.707 1.00 5.28 159 GLN B CA 1
ATOM 3388 C C . GLN B 1 122 ? -59.913 -2.173 -21.983 1.00 7.60 159 GLN B C 1
ATOM 3389 O O . GLN B 1 122 ? -60.066 -0.973 -21.723 1.00 7.80 159 GLN B O 1
ATOM 3395 N N . ILE B 1 123 ? -58.822 -2.670 -22.546 1.00 6.95 160 ILE B N 1
ATOM 3396 C CA . ILE B 1 123 ? -57.724 -1.838 -23.031 1.00 6.18 160 ILE B CA 1
ATOM 3397 C C . ILE B 1 123 ? -57.487 -2.274 -24.462 1.00 9.11 160 ILE B C 1
ATOM 3398 O O . ILE B 1 123 ? -56.982 -3.374 -24.698 1.00 8.01 160 ILE B O 1
ATOM 3403 N N . ALA B 1 124 ? -57.805 -1.417 -25.425 1.00 6.97 161 ALA B N 1
ATOM 3404 C CA . ALA B 1 124 ? -57.561 -1.779 -26.818 1.00 6.06 161 ALA B CA 1
ATOM 3405 C C . ALA B 1 124 ? -56.085 -2.018 -27.111 1.00 9.34 161 ALA B C 1
ATOM 3406 O O . ALA B 1 124 ? -55.217 -1.379 -26.501 1.00 7.65 161 ALA B O 1
ATOM 3408 N N . SER B 1 125 ? -55.807 -2.889 -28.082 1.00 6.20 162 SER B N 1
ATOM 3409 C CA . SER B 1 125 ? -54.454 -3.057 -28.569 1.00 7.19 162 SER B CA 1
ATOM 3410 C C . SER B 1 125 ? -53.919 -1.660 -29.026 1.00 8.56 162 SER B C 1
ATOM 3411 O O . SER B 1 125 ? -54.634 -0.927 -29.727 1.00 8.58 162 SER B O 1
ATOM 3414 N N . GLY B 1 126 ? -52.713 -1.305 -28.576 1.00 8.17 163 GLY B N 1
ATOM 3415 C CA . GLY B 1 126 ? -52.123 -0.015 -28.917 1.00 7.88 163 GLY B CA 1
ATOM 3416 C C . GLY B 1 126 ? -52.285 1.036 -27.839 1.00 10.19 163 GLY B C 1
ATOM 3417 O O . GLY B 1 126 ? -51.576 2.048 -27.871 1.00 10.74 163 GLY B O 1
ATOM 3418 N N . ILE B 1 127 ? -53.197 0.818 -26.863 1.00 7.26 164 ILE B N 1
ATOM 3419 C CA . ILE B 1 127 ? -53.354 1.792 -25.759 1.00 5.65 164 ILE B CA 1
ATOM 3420 C C . ILE B 1 127 ? -52.467 1.393 -24.572 1.00 8.33 164 ILE B C 1
ATOM 3421 O O . ILE B 1 127 ? -52.441 0.220 -24.158 1.00 9.41 164 ILE B O 1
ATOM 3426 N N . THR B 1 128 ? -51.754 2.389 -23.999 1.00 6.53 165 THR B N 1
ATOM 3427 C CA . THR B 1 128 ? -50.992 2.175 -22.760 1.00 6.11 165 THR B CA 1
ATOM 3428 C C . THR B 1 128 ? -51.623 3.063 -21.709 1.00 7.99 165 THR B C 1
ATOM 3429 O O . THR B 1 128 ? -52.286 4.041 -22.043 1.00 7.46 165 THR B O 1
ATOM 3433 N N . VAL B 1 129 ? -51.495 2.655 -20.440 1.00 5.62 166 VAL B N 1
ATOM 3434 C CA . VAL B 1 129 ? -52.254 3.239 -19.341 1.00 5.27 166 VAL B CA 1
ATOM 3435 C C . VAL B 1 129 ? -51.357 3.585 -18.160 1.00 7.19 166 VAL B C 1
ATOM 3436 O O . VAL B 1 129 ? -50.418 2.842 -17.830 1.00 7.97 166 VAL B O 1
ATOM 3440 N N . ASP B 1 130 ? -51.706 4.685 -17.491 1.00 5.64 167 ASP B N 1
ATOM 3441 C CA . ASP B 1 130 ? -51.059 5.116 -16.254 1.00 4.63 167 ASP B CA 1
ATOM 3442 C C . ASP B 1 130 ? -52.130 5.525 -15.249 1.00 6.52 167 ASP B C 1
ATOM 3443 O O . ASP B 1 130 ? -53.242 5.907 -15.645 1.00 6.91 167 ASP B O 1
ATOM 3448 N N . TYR B 1 131 ? -51.803 5.433 -13.973 1.00 6.26 168 TYR B N 1
ATOM 3449 C CA . TYR B 1 131 ? -52.681 5.856 -12.879 1.00 5.28 168 TYR B CA 1
ATOM 3450 C C . TYR B 1 131 ? -51.887 6.763 -11.983 1.00 6.75 168 TYR B C 1
ATOM 3451 O O . TYR B 1 131 ? -50.767 6.402 -11.603 1.00 7.52 168 TYR B O 1
ATOM 3460 N N . ARG B 1 132 ? -52.457 7.930 -11.655 1.00 6.10 169 ARG B N 1
ATOM 3461 C CA . ARG B 1 132 ? -51.786 8.896 -10.790 1.00 6.72 169 ARG B CA 1
ATOM 3462 C C . ARG B 1 132 ? -52.748 9.487 -9.812 1.00 7.92 169 ARG B C 1
ATOM 3463 O O . ARG B 1 132 ? -53.960 9.417 -10.043 1.00 7.07 169 ARG B O 1
ATOM 3471 N N . ILE B 1 133 ? -52.215 10.126 -8.770 1.00 6.47 170 ILE B N 1
ATOM 3472 C CA . ILE B 1 133 ? -53.000 10.973 -7.891 1.00 5.87 170 ILE B CA 1
ATOM 3473 C C . ILE B 1 133 ? -52.780 12.407 -8.384 1.00 8.18 170 ILE B C 1
ATOM 3474 O O . ILE B 1 133 ? -51.678 12.733 -8.856 1.00 8.07 170 ILE B O 1
ATOM 3479 N N . GLY B 1 134 ? -53.810 13.242 -8.316 1.00 6.38 171 GLY B N 1
ATOM 3480 C CA . GLY B 1 134 ? -53.620 14.621 -8.749 1.00 6.70 171 GLY B CA 1
ATOM 3481 C C . GLY B 1 134 ? -54.424 15.603 -7.930 1.00 8.20 171 GLY B C 1
ATOM 3482 O O . GLY B 1 134 ? -55.184 15.227 -7.023 1.00 7.47 171 GLY B O 1
ATOM 3483 N N . SER B 1 135 ? -54.283 16.884 -8.285 1.00 6.35 172 SER B N 1
ATOM 3484 C CA . SER B 1 135 ? -55.154 17.875 -7.711 1.00 7.05 172 SER B CA 1
ATOM 3485 C C . SER B 1 135 ? -56.595 17.560 -8.123 1.00 7.77 172 SER B C 1
ATOM 3486 O O . SER B 1 135 ? -56.843 16.873 -9.122 1.00 7.50 172 SER B O 1
ATOM 3489 N N . ALA B 1 136 ? -57.549 18.076 -7.371 1.00 7.69 173 ALA B N 1
ATOM 3490 C CA . ALA B 1 136 ? -58.942 17.901 -7.759 1.00 8.21 173 ALA B CA 1
ATOM 3491 C C . ALA B 1 136 ? -59.192 18.562 -9.096 1.00 8.66 173 ALA B C 1
ATOM 3492 O O . ALA B 1 136 ? -58.561 19.595 -9.425 1.00 8.79 173 ALA B O 1
ATOM 3494 N N . PHE B 1 137 ? -60.136 18.013 -9.852 1.00 7.61 174 PHE B N 1
ATOM 3495 C CA . PHE B 1 137 ? -60.643 18.688 -11.030 1.00 7.01 174 PHE B CA 1
ATOM 3496 C C . PHE B 1 137 ? -61.331 19.948 -10.502 1.00 9.35 174 PHE B C 1
ATOM 3497 O O . PHE B 1 137 ? -62.158 19.844 -9.580 1.00 9.32 174 PHE B O 1
ATOM 3505 N N . ASN B 1 138 ? -60.986 21.123 -11.071 1.00 8.05 175 ASN B N 1
ATOM 3506 C CA . ASN B 1 138 ? -61.469 22.423 -10.602 1.00 8.39 175 ASN B CA 1
ATOM 3507 C C . ASN B 1 138 ? -62.877 22.812 -11.083 1.00 10.92 175 ASN B C 1
ATOM 3508 O O . ASN B 1 138 ? -63.302 23.952 -10.834 1.00 10.41 175 ASN B O 1
ATOM 3513 N N . LYS B 1 139 ? -63.602 21.885 -11.732 1.00 9.16 176 LYS B N 1
ATOM 3514 C CA . LYS B 1 139 ? -65.007 22.124 -12.137 1.00 8.50 176 LYS B CA 1
ATOM 3515 C C . LYS B 1 139 ? -65.140 23.373 -13.048 1.00 12.55 176 LYS B C 1
ATOM 3516 O O . LYS B 1 139 ? -66.037 24.217 -12.892 1.00 12.94 176 LYS B O 1
ATOM 3522 N N . THR B 1 140 ? -64.231 23.469 -14.028 1.00 8.15 177 THR B N 1
ATOM 3523 C CA . THR B 1 140 ? -64.193 24.554 -14.985 1.00 7.17 177 THR B CA 1
ATOM 3524 C C . THR B 1 140 ? -63.531 24.086 -16.261 1.00 8.58 177 THR B C 1
ATOM 3525 O O . THR B 1 140 ? -62.574 23.306 -16.198 1.00 8.59 177 THR B O 1
ATOM 3529 N N . THR B 1 141 ? -63.996 24.625 -17.419 1.00 8.23 178 THR B N 1
ATOM 3530 C CA . THR B 1 141 ? -63.381 24.292 -18.706 1.00 7.41 178 THR B CA 1
ATOM 3531 C C . THR B 1 141 ? -61.952 24.888 -18.812 1.00 7.88 178 THR B C 1
ATOM 3532 O O . THR B 1 141 ? -61.226 24.557 -19.751 1.00 9.48 178 THR B O 1
ATOM 3536 N N . ASP B 1 142 ? -61.561 25.782 -17.864 1.00 6.39 179 ASP B N 1
ATOM 3537 C CA . ASP B 1 142 ? -60.213 26.354 -17.838 1.00 6.50 179 ASP B CA 1
ATOM 3538 C C . ASP B 1 142 ? -59.211 25.458 -17.108 1.00 8.24 179 ASP B C 1
ATOM 3539 O O . ASP B 1 142 ? -58.019 25.797 -17.060 1.00 7.93 179 ASP B O 1
ATOM 3544 N N . ASP B 1 143 ? -59.679 24.335 -16.534 1.00 7.44 180 ASP B N 1
ATOM 3545 C CA . ASP B 1 143 ? -58.751 23.518 -15.779 1.00 6.44 180 ASP B CA 1
ATOM 3546 C C . ASP B 1 143 ? -57.678 22.882 -16.662 1.00 8.11 180 ASP B C 1
ATOM 3547 O O . ASP B 1 143 ? -57.849 22.696 -17.869 1.00 6.54 180 ASP B O 1
ATOM 3552 N N . SER B 1 144 ? -56.543 22.580 -16.025 1.00 6.05 181 SER B N 1
ATOM 3553 C CA . SER B 1 144 ? -55.395 21.941 -16.666 1.00 6.02 181 SER B CA 1
ATOM 3554 C C . SER B 1 144 ? -54.636 21.208 -15.593 1.00 8.61 181 SER B C 1
ATOM 3555 O O . SER B 1 144 ? -54.901 21.400 -14.408 1.00 7.28 181 SER B O 1
ATOM 3558 N N . PHE B 1 145 ? -53.720 20.339 -15.984 1.00 5.77 182 PHE B N 1
ATOM 3559 C CA . PHE B 1 145 ? -52.925 19.680 -14.940 1.00 5.09 182 PHE B CA 1
ATOM 3560 C C . PHE B 1 145 ? -51.674 19.124 -15.579 1.00 7.09 182 PHE B C 1
ATOM 3561 O O . PHE B 1 145 ? -51.562 19.072 -16.812 1.00 7.03 182 PHE B O 1
ATOM 3569 N N . LYS B 1 146 ? -50.736 18.730 -14.727 1.00 7.47 183 LYS B N 1
ATOM 3570 C CA . LYS B 1 146 ? -49.519 18.041 -15.166 1.00 6.24 183 LYS B CA 1
ATOM 3571 C C . LYS B 1 146 ? -49.415 16.726 -14.424 1.00 7.03 183 LYS B C 1
ATOM 3572 O O . LYS B 1 146 ? -49.788 16.661 -13.240 1.00 6.74 183 LYS B O 1
ATOM 3578 N N . ILE B 1 147 ? -48.912 15.679 -15.084 1.00 5.63 184 ILE B N 1
ATOM 3579 C CA . ILE B 1 147 ? -48.701 14.395 -14.382 1.00 6.17 184 ILE B CA 1
ATOM 3580 C C . ILE B 1 147 ? -47.820 14.651 -13.155 1.00 7.45 184 ILE B C 1
ATOM 3581 O O . ILE B 1 147 ? -48.098 14.143 -12.065 1.00 8.94 184 ILE B O 1
ATOM 3586 N N . SER B 1 148 ? -46.782 15.504 -13.343 1.00 5.93 185 SER B N 1
ATOM 3587 C CA . SER B 1 148 ? -45.797 15.852 -12.315 1.00 7.23 185 SER B CA 1
ATOM 3588 C C . SER B 1 148 ? -46.399 16.595 -11.117 1.00 8.49 185 SER B C 1
ATOM 3589 O O . SER B 1 148 ? -45.699 16.788 -10.114 1.00 12.06 185 SER B O 1
ATOM 3592 N N . ASP B 1 149 ? -47.694 16.980 -11.160 1.00 5.54 186 ASP B N 1
ATOM 3593 C CA . ASP B 1 149 ? -48.359 17.524 -9.982 1.00 4.72 186 ASP B CA 1
ATOM 3594 C C . ASP B 1 149 ? -48.407 16.516 -8.823 1.00 7.55 186 ASP B C 1
ATOM 3595 O O . ASP B 1 149 ? -48.592 16.900 -7.677 1.00 8.02 186 ASP B O 1
ATOM 3600 N N . GLU B 1 150 ? -48.384 15.214 -9.152 1.00 6.93 187 GLU B N 1
ATOM 3601 C CA . GLU B 1 150 ? -48.645 14.156 -8.192 1.00 5.98 187 GLU B CA 1
ATOM 3602 C C . GLU B 1 150 ? -47.841 14.333 -6.881 1.00 7.71 187 GLU B C 1
ATOM 3603 O O . GLU B 1 150 ? -48.441 14.256 -5.803 1.00 8.46 187 GLU B O 1
ATOM 3609 N N . SER B 1 151 ? -46.534 14.634 -6.991 1.00 7.38 188 SER B N 1
ATOM 3610 C CA . SER B 1 151 ? -45.678 14.719 -5.804 1.00 7.53 188 SER B CA 1
ATOM 3611 C C . SER B 1 151 ? -46.002 15.924 -4.899 1.00 11.01 188 SER B C 1
ATOM 3612 O O . SER B 1 151 ? -45.449 15.999 -3.792 1.00 11.81 188 SER B O 1
ATOM 3615 N N . LYS B 1 152 ? -46.856 16.857 -5.355 1.00 7.67 189 LYS B N 1
ATOM 3616 C CA . LYS B 1 152 ? -47.247 18.003 -4.512 1.00 7.90 189 LYS B CA 1
ATOM 3617 C C . LYS B 1 152 ? -48.486 17.652 -3.679 1.00 11.87 189 LYS B C 1
ATOM 3618 O O . LYS B 1 152 ? -48.820 18.373 -2.730 1.00 14.35 189 LYS B O 1
ATOM 3624 N N . TYR B 1 153 ? -49.190 16.563 -4.045 1.00 8.38 190 TYR B N 1
ATOM 3625 C CA . TYR B 1 153 ? -50.441 16.219 -3.384 1.00 8.50 190 TYR B CA 1
ATOM 3626 C C . TYR B 1 153 ? -50.392 14.898 -2.656 1.00 11.34 190 TYR B C 1
ATOM 3627 O O . TYR B 1 153 ? -51.095 14.727 -1.655 1.00 11.16 190 TYR B O 1
ATOM 3636 N N . ALA B 1 154 ? -49.641 13.934 -3.197 1.00 8.22 191 ALA B N 1
ATOM 3637 C CA . ALA B 1 154 ? -49.634 12.585 -2.647 1.00 8.99 191 ALA B CA 1
ATOM 3638 C C . ALA B 1 154 ? -48.235 12.049 -2.537 1.00 11.17 191 ALA B C 1
ATOM 3639 O O . ALA B 1 154 ? -47.387 12.353 -3.393 1.00 10.42 191 ALA B O 1
ATOM 3641 N N . SER B 1 155 ? -48.016 11.232 -1.502 1.00 6.86 192 SER B N 1
ATOM 3642 C CA A SER B 1 155 ? -46.715 10.603 -1.274 0.50 7.33 192 SER B CA 1
ATOM 3643 C CA B SER B 1 155 ? -46.733 10.608 -1.205 0.50 6.82 192 SER B CA 1
ATOM 3644 C C . SER B 1 155 ? -46.871 9.093 -1.161 1.00 8.91 192 SER B C 1
ATOM 3645 O O . SER B 1 155 ? -47.960 8.577 -0.826 1.00 8.72 192 SER B O 1
ATOM 3650 N N . ASN B 1 156 ? -45.781 8.379 -1.478 1.00 7.53 193 ASN B N 1
ATOM 3651 C CA . ASN B 1 156 ? -45.739 6.921 -1.413 1.00 6.67 193 ASN B CA 1
ATOM 3652 C C . ASN B 1 156 ? -46.897 6.278 -2.194 1.00 10.20 193 ASN B C 1
ATOM 3653 O O . ASN B 1 156 ? -47.563 5.355 -1.704 1.00 9.67 193 ASN B O 1
ATOM 3658 N N . VAL B 1 157 ? -47.130 6.780 -3.409 1.00 7.62 194 VAL B N 1
ATOM 3659 C CA . VAL B 1 157 ? -48.210 6.248 -4.258 1.00 6.97 194 VAL B CA 1
ATOM 3660 C C . VAL B 1 157 ? -47.807 4.868 -4.730 1.00 9.88 194 VAL B C 1
ATOM 3661 O O . VAL B 1 157 ? -46.710 4.706 -5.266 1.00 10.61 194 VAL B O 1
ATOM 3665 N N . LYS B 1 158 ? -48.697 3.869 -4.547 1.00 7.05 195 LYS B N 1
ATOM 3666 C CA A LYS B 1 158 ? -48.373 2.518 -4.977 0.50 6.47 195 LYS B CA 1
ATOM 3667 C CA B LYS B 1 158 ? -48.379 2.508 -4.966 0.50 6.37 195 LYS B CA 1
ATOM 3668 C C . LYS B 1 158 ? -49.559 1.813 -5.581 1.00 10.06 195 LYS B C 1
ATOM 3669 O O . LYS B 1 158 ? -50.586 1.668 -4.914 1.00 10.08 195 LYS B O 1
ATOM 3680 N N . ILE B 1 159 ? -49.402 1.357 -6.843 1.00 7.39 196 ILE B N 1
ATOM 3681 C CA . ILE B 1 159 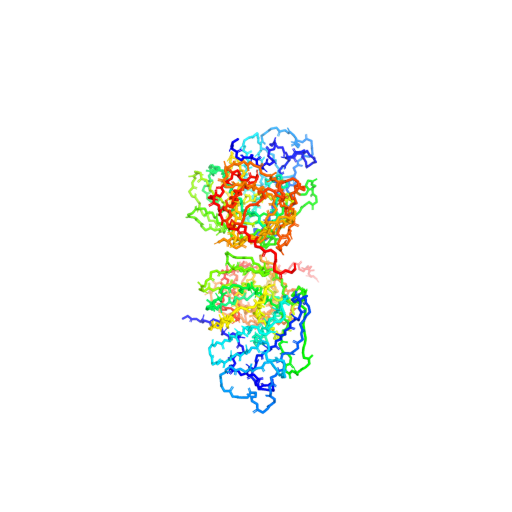? -50.393 0.501 -7.474 1.00 7.45 196 ILE B CA 1
ATOM 3682 C C . ILE B 1 159 ? -50.010 -0.888 -6.971 1.00 11.22 196 ILE B C 1
ATOM 3683 O O . ILE B 1 159 ? -48.860 -1.282 -7.188 1.00 11.07 196 ILE B O 1
ATOM 3688 N N . GLU B 1 160 ? -50.901 -1.620 -6.310 1.00 9.14 197 GLU B N 1
ATOM 3689 C CA . GLU B 1 160 ? -50.553 -2.952 -5.817 1.00 8.95 197 GLU B CA 1
ATOM 3690 C C . GLU B 1 160 ? -50.059 -3.844 -6.977 1.00 10.85 197 GLU B C 1
ATOM 3691 O O . GLU B 1 160 ? -50.749 -3.990 -8.005 1.00 11.03 197 GLU B O 1
ATOM 3697 N N . GLY B 1 161 ? -48.852 -4.402 -6.796 1.00 10.74 198 GLY B N 1
ATOM 3698 C CA . GLY B 1 161 ? -48.193 -5.302 -7.746 1.00 11.27 198 GLY B CA 1
ATOM 3699 C C . GLY B 1 161 ? -47.725 -4.756 -9.087 1.00 13.91 198 GLY B C 1
ATOM 3700 O O . GLY B 1 161 ? -47.251 -5.542 -9.926 1.00 14.20 198 GLY B O 1
ATOM 3701 N N . GLU B 1 162 ? -47.846 -3.411 -9.312 1.00 9.00 199 GLU B N 1
ATOM 3702 C CA A GLU B 1 162 ? -47.504 -2.776 -10.586 0.25 8.87 199 GLU B CA 1
ATOM 3703 C CA B GLU B 1 162 ? -47.516 -2.765 -10.583 0.25 8.79 199 GLU B CA 1
ATOM 3704 C CA C GLU B 1 162 ? -47.352 -2.884 -10.585 0.50 9.13 199 GLU B CA 1
ATOM 3705 C C . GLU B 1 162 ? -46.747 -1.485 -10.421 1.00 12.79 199 GLU B C 1
ATOM 3706 O O . GLU B 1 162 ? -46.842 -0.858 -9.367 1.00 13.09 199 GLU B O 1
ATOM 3722 N N . GLU B 1 163 ? -46.047 -1.062 -11.482 1.00 10.16 200 GLU B N 1
ATOM 3723 C CA . GLU B 1 163 ? -45.368 0.212 -11.505 1.00 9.74 200 GLU B CA 1
ATOM 3724 C C . GLU B 1 163 ? -46.254 1.265 -12.140 1.00 10.05 200 GLU B C 1
ATOM 3725 O O . GLU B 1 163 ? -47.110 0.963 -13.003 1.00 10.07 200 GLU B O 1
ATOM 3731 N N . GLN B 1 164 ? -45.984 2.529 -11.789 1.00 7.57 201 GLN B N 1
ATOM 3732 C CA . GLN B 1 164 ? -46.618 3.654 -12.467 1.00 6.94 201 GLN B CA 1
ATOM 3733 C C . GLN B 1 164 ? -45.838 3.935 -13.761 1.00 10.25 201 GLN B C 1
ATOM 3734 O O . GLN B 1 164 ? -44.778 3.331 -14.011 1.00 10.92 201 GLN B O 1
ATOM 3740 N N . GLY B 1 165 ? -46.381 4.822 -14.594 1.00 6.82 202 GLY B N 1
ATOM 3741 C CA . GLY B 1 165 ? -45.829 5.111 -15.909 1.00 7.83 202 GLY B CA 1
ATOM 3742 C C . GLY B 1 165 ? -46.689 4.409 -16.941 1.00 9.60 202 GLY B C 1
ATOM 3743 O O . GLY B 1 165 ? -47.275 3.363 -16.644 1.00 9.31 202 GLY B O 1
ATOM 3744 N N . PHE B 1 166 ? -46.792 4.962 -18.156 1.00 7.85 203 PHE B N 1
ATOM 3745 C CA . PHE B 1 166 ? -47.625 4.309 -19.170 1.00 6.57 203 PHE B CA 1
ATOM 3746 C C . PHE B 1 166 ? -47.061 2.971 -19.576 1.00 10.33 203 PHE B C 1
ATOM 3747 O O . PHE B 1 166 ? -45.858 2.861 -19.894 1.00 10.38 203 PHE B O 1
ATOM 3755 N N . LYS B 1 167 ? -47.927 1.956 -19.553 1.00 8.17 204 LYS B N 1
ATOM 3756 C CA . LYS B 1 167 ? -47.547 0.627 -20.018 1.00 8.63 204 LYS B CA 1
ATOM 3757 C C . LYS B 1 167 ? -48.802 -0.191 -20.338 1.00 10.77 204 LYS B C 1
ATOM 3758 O O . LYS B 1 167 ? -49.932 0.223 -20.037 1.00 10.09 204 LYS B O 1
ATOM 3764 N N . GLN B 1 168 ? -48.585 -1.370 -20.951 1.00 9.18 205 GLN B N 1
ATOM 3765 C CA A GLN B 1 168 ? -49.680 -2.304 -21.138 0.50 8.42 205 GLN B CA 1
ATOM 3766 C CA B GLN B 1 168 ? -49.677 -2.306 -21.170 0.50 9.21 205 GLN B CA 1
ATOM 3767 C C . GLN B 1 168 ? -49.982 -2.855 -19.764 1.00 12.33 205 GLN B C 1
ATOM 3768 O O . GLN B 1 168 ? -49.043 -3.065 -18.950 1.00 12.84 205 GLN B O 1
ATOM 3779 N N . ARG B 1 169 ? -51.239 -2.995 -19.435 1.00 9.06 206 ARG B N 1
ATOM 3780 C CA . ARG B 1 169 ? -51.607 -3.518 -18.125 1.00 8.05 206 ARG B CA 1
ATOM 3781 C C . ARG B 1 169 ? -52.570 -4.672 -18.252 1.00 10.34 206 ARG B C 1
ATOM 3782 O O . ARG B 1 169 ? -53.339 -4.730 -19.219 1.00 10.48 206 ARG B O 1
ATOM 3790 N N . GLU B 1 170 ? -52.594 -5.536 -17.240 1.00 9.42 207 GLU B N 1
ATOM 3791 C CA . GLU B 1 170 ? -53.613 -6.570 -17.158 1.00 9.30 207 GLU B CA 1
ATOM 3792 C C . GLU B 1 170 ? -54.965 -5.915 -16.824 1.00 11.56 207 GLU B C 1
ATOM 3793 O O . GLU B 1 170 ? -55.003 -4.946 -16.055 1.00 10.80 207 GLU B O 1
ATOM 3799 N N . GLN B 1 171 ? -56.054 -6.453 -17.358 1.00 7.72 208 GLN B N 1
ATOM 3800 C CA . GLN B 1 171 ? -57.400 -5.979 -17.022 1.00 7.18 208 GLN B CA 1
ATOM 3801 C C . GLN B 1 171 ? -57.825 -6.638 -15.727 1.00 11.90 208 GLN B C 1
ATOM 3802 O O . GLN B 1 171 ? -57.395 -7.760 -15.464 1.00 12.12 208 GLN B O 1
ATOM 3808 N N . GLY B 1 172 ? -58.648 -5.966 -14.933 1.00 8.82 209 GLY B N 1
ATOM 3809 C CA . GLY B 1 172 ? -59.078 -6.544 -13.663 1.00 8.96 209 GLY B CA 1
ATOM 3810 C C . GLY B 1 172 ? -59.011 -5.548 -12.525 1.00 11.00 209 GLY B C 1
ATOM 3811 O O . GLY B 1 172 ? -58.881 -4.334 -12.750 1.00 9.53 209 GLY B O 1
ATOM 3812 N N . ASP B 1 173 ? -59.196 -6.038 -11.288 1.00 8.29 210 ASP B N 1
ATOM 3813 C CA . ASP B 1 173 ? -59.226 -5.144 -10.130 1.00 6.23 210 ASP B CA 1
ATOM 3814 C C . ASP B 1 173 ? -57.880 -4.512 -9.873 1.00 8.50 210 ASP B C 1
ATOM 3815 O O . ASP B 1 173 ? -56.839 -5.199 -9.920 1.00 9.92 210 ASP B O 1
ATOM 3820 N N . LYS B 1 174 ? -57.910 -3.216 -9.552 1.00 6.71 211 LYS B N 1
ATOM 3821 C CA . LYS B 1 174 ? -56.716 -2.437 -9.208 1.00 7.27 211 LYS B CA 1
ATOM 3822 C C . LYS B 1 174 ? -56.864 -1.842 -7.822 1.00 8.62 211 LYS B C 1
ATOM 3823 O O . LYS B 1 174 ? -57.976 -1.468 -7.425 1.00 7.89 211 LYS B O 1
ATOM 3829 N N . THR B 1 175 ? -55.735 -1.726 -7.103 1.00 8.51 212 THR B N 1
ATOM 3830 C CA . THR B 1 175 ? -55.688 -1.080 -5.784 1.00 7.44 212 THR B CA 1
ATOM 3831 C C . THR B 1 175 ? -54.551 -0.069 -5.807 1.00 10.25 212 THR B C 1
ATOM 3832 O O . THR B 1 175 ? -53.455 -0.416 -6.236 1.00 10.38 212 THR B O 1
ATOM 3836 N N . ILE B 1 176 ? -54.815 1.179 -5.385 1.00 7.59 213 ILE B N 1
ATOM 3837 C CA . ILE B 1 176 ? -53.765 2.201 -5.285 1.00 7.06 213 ILE B CA 1
ATOM 3838 C C . ILE B 1 176 ? -53.813 2.795 -3.909 1.00 10.83 213 ILE B C 1
ATOM 3839 O O . ILE B 1 176 ? -54.874 3.263 -3.476 1.00 11.29 213 ILE B O 1
ATOM 3844 N N . SER B 1 177 ? -52.688 2.775 -3.209 1.00 8.18 214 SER B N 1
ATOM 3845 C CA . SER B 1 177 ? -52.619 3.361 -1.866 1.00 8.52 214 SER B CA 1
ATOM 3846 C C . SER B 1 177 ? -51.714 4.580 -1.900 1.00 10.91 214 SER B C 1
ATOM 3847 O O . SER B 1 177 ? -50.812 4.645 -2.738 1.00 9.19 214 SER B O 1
ATOM 3850 N N . PHE B 1 178 ? -51.990 5.570 -1.041 1.00 8.48 215 PHE B N 1
ATOM 3851 C CA . PHE B 1 178 ? -51.161 6.778 -0.970 1.00 7.94 215 PHE B CA 1
ATOM 3852 C C . PHE B 1 178 ? -51.444 7.493 0.325 1.00 10.18 215 PHE B C 1
ATOM 3853 O O . PHE B 1 178 ? -52.491 7.258 0.952 1.00 9.27 215 PHE B O 1
ATOM 3861 N N . ARG B 1 179 ? -50.537 8.421 0.679 1.00 7.41 216 ARG B N 1
ATOM 3862 C CA . ARG B 1 179 ? -50.678 9.324 1.809 1.00 7.15 216 ARG B CA 1
ATOM 3863 C C . ARG B 1 179 ? -50.861 10.741 1.281 1.00 9.72 216 ARG B C 1
ATOM 3864 O O . ARG B 1 179 ? -50.169 11.139 0.337 1.00 9.80 216 ARG B O 1
ATOM 3872 N N . THR B 1 180 ? -51.778 11.496 1.864 1.00 7.31 217 THR B N 1
ATOM 3873 C CA . THR B 1 180 ? -51.979 12.886 1.408 1.00 7.00 217 THR B CA 1
ATOM 3874 C C . THR B 1 180 ? -50.921 13.835 1.968 1.00 10.63 217 THR B C 1
ATOM 3875 O O . THR B 1 180 ? -50.451 13.683 3.118 1.00 9.83 217 THR B O 1
ATOM 3879 N N . LEU B 1 181 ? -50.572 14.841 1.163 1.00 10.61 218 LEU B N 1
ATOM 3880 C CA . LEU B 1 181 ? -49.638 15.891 1.583 1.00 11.42 218 LEU B CA 1
ATOM 3881 C C . LEU B 1 181 ? -50.389 17.157 1.972 1.00 16.41 218 LEU B C 1
ATOM 3882 O O . LEU B 1 181 ? -49.794 18.074 2.552 1.00 17.45 218 LEU B O 1
ATOM 3887 N N . LYS B 1 182 ? -51.680 17.218 1.622 1.00 13.64 219 LYS B N 1
ATOM 3888 C CA . LYS B 1 182 ? -52.590 18.349 1.838 1.00 14.11 219 LYS B CA 1
ATOM 3889 C C . LYS B 1 182 ? -53.952 17.872 2.269 1.00 15.77 219 LYS B C 1
ATOM 3890 O O . LYS B 1 182 ? -54.287 16.712 2.040 1.00 14.23 219 LYS B O 1
ATOM 3896 N N . GLU B 1 183 ? -54.789 18.778 2.791 1.00 13.03 220 GLU B N 1
ATOM 3897 C CA . GLU B 1 183 ? -56.172 18.456 3.064 1.00 14.16 220 GLU B CA 1
ATOM 3898 C C . GLU B 1 183 ? -57.000 18.936 1.870 1.00 17.64 220 GLU B C 1
ATOM 3899 O O . GLU B 1 183 ? -56.524 19.751 1.059 1.00 20.25 220 GLU B O 1
ATOM 3905 N N . GLY B 1 184 ? -58.220 18.464 1.797 1.00 12.63 221 GLY B N 1
ATOM 3906 C CA . GLY B 1 184 ? -59.132 18.859 0.740 1.00 12.46 221 GLY B CA 1
ATOM 3907 C C . GLY B 1 184 ? -59.279 17.786 -0.326 1.00 13.72 221 GLY B C 1
ATOM 3908 O O . GLY B 1 184 ? -58.615 16.742 -0.266 1.00 12.63 221 GLY B O 1
ATOM 3909 N N . PRO B 1 185 ? -60.165 18.038 -1.313 1.00 11.03 222 PRO B N 1
ATOM 3910 C CA . PRO B 1 185 ? -60.401 17.039 -2.384 1.00 10.55 222 PRO B CA 1
ATOM 3911 C C . PRO B 1 185 ? -59.183 16.873 -3.272 1.00 9.77 222 PRO B C 1
ATOM 3912 O O . PRO B 1 185 ? -58.403 17.805 -3.445 1.00 10.33 222 PRO B O 1
ATOM 3916 N N . MET B 1 186 ? -59.000 15.656 -3.792 1.00 7.53 223 MET B N 1
ATOM 3917 C CA . MET B 1 186 ? -57.956 15.323 -4.757 1.00 6.68 223 MET B CA 1
ATOM 3918 C C . MET B 1 186 ? -58.614 14.526 -5.862 1.00 10.27 223 MET B C 1
ATOM 3919 O O . MET B 1 186 ? -59.843 14.475 -5.922 1.00 9.26 223 MET B O 1
ATOM 3924 N N . SER B 1 187 ? -57.830 13.958 -6.781 1.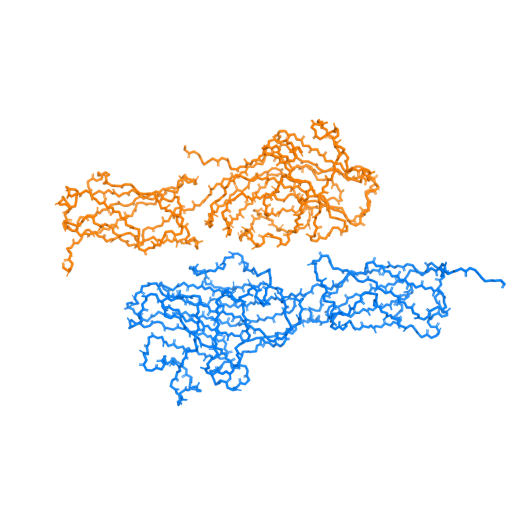00 6.23 224 SER B N 1
ATOM 3925 C CA . SER B 1 187 ? -58.433 13.133 -7.807 1.00 5.98 224 SER B CA 1
ATOM 3926 C C . SER B 1 187 ? -57.597 11.902 -8.088 1.00 8.35 224 SER B C 1
ATOM 3927 O O . SER B 1 187 ? -56.368 11.872 -7.869 1.00 8.63 224 SER B O 1
ATOM 3930 N N . LEU B 1 188 ? -58.280 10.872 -8.544 1.00 5.70 225 LEU B N 1
ATOM 3931 C CA . LEU B 1 188 ? -57.661 9.726 -9.206 1.00 5.82 225 LEU B CA 1
ATOM 3932 C C . LEU B 1 188 ? -57.565 10.121 -10.676 1.00 7.72 225 LEU B C 1
ATOM 3933 O O . LEU B 1 188 ? -58.590 10.504 -11.290 1.00 7.89 225 LEU B O 1
ATOM 3938 N N . VAL B 1 189 ? -56.351 10.065 -11.230 1.00 5.36 226 VAL B N 1
ATOM 3939 C CA . VAL B 1 189 ? -56.091 10.432 -12.617 1.00 4.47 226 VAL B CA 1
ATOM 3940 C C . VAL B 1 189 ? -55.941 9.157 -13.413 1.00 8.09 226 VAL B C 1
ATOM 3941 O O . VAL B 1 189 ? -55.062 8.347 -13.116 1.00 7.65 226 VAL B O 1
ATOM 3945 N N . LEU B 1 190 ? -56.848 8.954 -14.373 1.00 5.90 227 LEU B N 1
ATOM 3946 C CA . LEU B 1 190 ? -56.854 7.741 -15.194 1.00 4.89 227 LEU B CA 1
ATOM 3947 C C . LEU B 1 190 ? -56.357 8.112 -16.576 1.00 7.66 227 LEU B C 1
ATOM 3948 O O . LEU B 1 190 ? -57.083 8.763 -17.331 1.00 6.71 227 LEU B O 1
ATOM 3953 N N . LEU B 1 191 ? -55.098 7.763 -16.896 1.00 6.38 228 LEU B N 1
ATOM 3954 C CA . LEU B 1 191 ? -54.479 8.244 -18.136 1.00 5.46 228 LEU B CA 1
ATOM 3955 C C . LEU B 1 191 ? -54.316 7.144 -19.140 1.00 7.23 228 LEU B C 1
ATOM 3956 O O . LEU B 1 191 ? -53.994 6.022 -18.771 1.00 6.87 228 LEU B O 1
ATOM 3961 N N . SER B 1 192 ? -54.495 7.468 -20.404 1.00 4.99 229 SER B N 1
ATOM 3962 C CA . SER B 1 192 ? -54.221 6.489 -21.459 1.00 5.58 229 SER B CA 1
ATOM 3963 C C . SER B 1 192 ? -53.586 7.210 -22.631 1.00 7.90 229 SER B C 1
ATOM 3964 O O . SER B 1 192 ? -53.636 8.460 -22.729 1.00 6.94 229 SER B O 1
ATOM 3967 N N . LYS B 1 193 ? -52.948 6.446 -23.509 1.00 5.68 230 LYS B N 1
ATOM 3968 C CA . LYS B 1 193 ? -52.342 7.091 -24.662 1.00 6.40 230 LYS B CA 1
ATOM 3969 C C . LYS B 1 193 ? -52.131 6.124 -25.803 1.00 8.71 230 LYS B C 1
ATOM 3970 O O . LYS B 1 193 ? -52.115 4.918 -25.591 1.00 7.96 230 LYS B O 1
ATOM 3976 N N . VAL B 1 194 ? -51.954 6.682 -27.009 1.00 6.11 231 VAL B N 1
ATOM 3977 C CA . VAL B 1 194 ? -51.564 5.918 -28.199 1.00 5.40 231 VAL B CA 1
ATOM 3978 C C . VAL B 1 194 ? -50.231 6.483 -28.686 1.00 10.52 231 VAL B C 1
ATOM 3979 O O . VAL B 1 194 ? -50.006 7.692 -28.574 1.00 8.52 231 VAL B O 1
ATOM 3983 N N . GLU B 1 195 ? -49.327 5.610 -29.162 1.00 8.49 232 GLU B N 1
ATOM 3984 C CA . GLU B 1 195 ? -48.006 6.028 -29.662 1.00 9.54 232 GLU B CA 1
ATOM 3985 C C . GLU B 1 195 ? -47.954 6.038 -31.160 1.00 14.19 232 GLU B C 1
ATOM 3986 O O . GLU B 1 195 ? -47.005 6.588 -31.734 1.00 14.56 232 GLU B O 1
ATOM 3992 N N . LYS B 1 196 ? -48.910 5.367 -31.802 1.00 11.58 233 LYS B N 1
ATOM 3993 C CA . LYS B 1 196 ? -48.997 5.352 -33.249 1.00 12.39 233 LYS B CA 1
ATOM 3994 C C . LYS B 1 196 ? -50.425 5.630 -33.665 1.00 10.77 233 LYS B C 1
ATOM 3995 O O . LYS B 1 196 ? -51.350 5.491 -32.855 1.00 9.35 233 LYS B O 1
ATOM 4001 N N . LYS B 1 197 ? -50.596 6.106 -34.895 1.00 9.46 234 LYS B N 1
ATOM 4002 C CA A LYS B 1 197 ? -51.919 6.436 -35.386 0.50 8.64 234 LYS B CA 1
ATOM 4003 C CA B LYS B 1 197 ? -51.927 6.417 -35.404 0.50 8.67 234 LYS B CA 1
ATOM 4004 C C . LYS B 1 197 ? -52.825 5.184 -35.385 1.00 10.66 234 LYS B C 1
ATOM 4005 O O . LYS B 1 197 ? -52.446 4.159 -35.961 1.00 10.72 234 LYS B O 1
ATOM 4016 N N . PRO B 1 198 ? -54.026 5.263 -34.758 1.00 7.73 235 PRO B N 1
ATOM 4017 C CA . PRO B 1 198 ? -54.941 4.104 -34.778 1.00 6.98 235 PRO B CA 1
ATOM 4018 C C . PRO B 1 198 ? -55.381 3.725 -36.191 1.00 11.01 235 PRO B C 1
ATOM 4019 O O . PRO B 1 198 ? -55.454 4.569 -37.105 1.00 10.85 235 PRO B O 1
ATOM 4023 N N . GLN B 1 199 ? -55.697 2.423 -36.359 1.00 9.74 236 GLN B N 1
ATOM 4024 C CA . GLN B 1 199 ? -56.215 1.893 -37.618 1.00 10.60 236 GLN B CA 1
ATOM 4025 C C . GLN B 1 199 ? -57.709 1.551 -37.491 1.00 12.54 236 GLN B C 1
ATOM 4026 O O . GLN B 1 199 ? -58.350 1.120 -38.448 1.00 12.03 236 GLN B O 1
ATOM 4032 N N . GLY B 1 200 ? -58.252 1.788 -36.301 1.00 10.76 237 GLY B N 1
ATOM 4033 C CA . GLY B 1 200 ? -59.667 1.624 -36.008 1.00 10.16 237 GLY B CA 1
ATOM 4034 C C . GLY B 1 200 ? -59.950 2.264 -34.670 1.00 11.28 237 GLY B C 1
ATOM 4035 O O . GLY B 1 200 ? -59.024 2.788 -34.043 1.00 11.65 237 GLY B O 1
ATOM 4036 N N . ASP B 1 201 ? -61.198 2.203 -34.213 1.00 9.00 238 ASP B N 1
ATOM 4037 C CA . ASP B 1 201 ? -61.563 2.781 -32.910 1.00 7.26 238 ASP B CA 1
ATOM 4038 C C . ASP B 1 201 ? -60.870 2.016 -31.801 1.00 10.52 238 ASP B C 1
ATOM 4039 O O . ASP B 1 201 ? -61.004 0.784 -31.753 1.00 10.50 238 ASP B O 1
ATOM 4044 N N . LEU B 1 202 ? -60.149 2.722 -30.910 1.00 6.72 239 LEU B N 1
ATOM 4045 C CA . LEU B 1 202 ? -59.462 2.063 -29.802 1.00 6.08 239 LEU B CA 1
ATOM 4046 C C . LEU B 1 202 ? -60.047 2.528 -28.479 1.00 8.08 239 LEU B C 1
ATOM 4047 O O . LEU B 1 202 ? -59.877 3.696 -28.119 1.00 6.84 239 LEU B O 1
ATOM 4052 N N . ASP B 1 203 ? -60.716 1.622 -27.754 1.00 6.64 240 ASP B N 1
ATOM 4053 C CA . ASP B 1 203 ? -61.398 1.995 -26.517 1.00 6.03 240 ASP B CA 1
ATOM 4054 C C . ASP B 1 203 ? -60.683 1.515 -25.263 1.00 8.84 240 ASP B C 1
ATOM 4055 O O . ASP B 1 203 ? -60.097 0.417 -25.241 1.00 8.15 240 ASP B O 1
ATOM 4060 N N . VAL B 1 204 ? -60.758 2.329 -24.211 1.00 6.90 241 VAL B N 1
ATOM 4061 C CA . VAL B 1 204 ? -60.228 1.965 -22.888 1.00 6.00 241 VAL B CA 1
ATOM 4062 C C . VAL B 1 204 ? -61.296 2.363 -21.868 1.00 9.04 241 VAL B C 1
ATOM 4063 O O . VAL B 1 204 ? -61.860 3.463 -21.963 1.00 7.93 241 VAL B O 1
ATOM 4067 N N . GLU B 1 205 ? -61.569 1.481 -20.882 1.00 6.32 242 GLU B N 1
ATOM 4068 C CA A GLU B 1 205 ? -62.623 1.725 -19.902 0.50 5.82 242 GLU B CA 1
ATOM 4069 C CA B GLU B 1 205 ? -62.617 1.732 -19.905 0.50 6.17 242 GLU B CA 1
ATOM 4070 C C . GLU B 1 205 ? -62.147 1.494 -18.480 1.00 8.37 242 GLU B C 1
ATOM 4071 O O . GLU B 1 205 ? -61.405 0.537 -18.226 1.00 7.74 242 GLU B O 1
ATOM 4082 N N . PHE B 1 206 ? -62.621 2.341 -17.566 1.00 6.41 243 PHE B N 1
ATOM 4083 C CA . PHE B 1 206 ? -62.350 2.232 -16.127 1.00 6.22 243 PHE B CA 1
ATOM 4084 C C . PHE B 1 206 ? -63.678 2.251 -15.415 1.00 9.37 243 PHE B C 1
ATOM 4085 O O . PHE B 1 206 ? -64.564 2.988 -15.833 1.00 8.45 243 PHE B O 1
ATOM 4093 N N . LYS B 1 207 ? -63.853 1.463 -14.340 1.00 8.44 244 LYS B N 1
ATOM 4094 C CA . LYS B 1 207 ? -65.180 1.472 -13.703 1.00 7.78 244 LYS B CA 1
ATOM 4095 C C . LYS B 1 207 ? -65.132 1.114 -12.231 1.00 9.56 244 LYS B C 1
ATOM 4096 O O . LYS B 1 207 ? -64.109 0.632 -11.722 1.00 8.93 244 LYS B O 1
ATOM 4102 N N . ASN B 1 208 ? -66.262 1.376 -11.554 1.00 9.30 245 ASN B N 1
ATOM 4103 C CA . ASN B 1 208 ? -66.513 1.013 -10.150 1.00 8.69 245 ASN B CA 1
ATOM 4104 C C . ASN B 1 208 ? -65.400 1.558 -9.231 1.00 10.38 245 ASN B C 1
ATOM 4105 O O . ASN B 1 208 ? -64.665 0.818 -8.560 1.00 11.15 245 ASN B O 1
ATOM 4110 N N . LEU B 1 209 ? -65.336 2.880 -9.223 1.00 9.88 246 LEU B N 1
ATOM 4111 C CA A LEU B 1 209 ? -64.320 3.659 -8.527 0.50 9.63 246 LEU B CA 1
ATOM 4112 C CA B LEU B 1 209 ? -64.317 3.640 -8.509 0.50 10.42 246 LEU B CA 1
ATOM 4113 C C . LEU B 1 209 ? -64.707 3.908 -7.072 1.00 14.71 246 LEU B C 1
ATOM 4114 O O . LEU B 1 209 ? -65.812 4.394 -6.800 1.00 16.83 246 LEU B O 1
ATOM 4123 N N . LYS B 1 210 ? -63.800 3.580 -6.142 1.00 9.09 247 LYS B N 1
ATOM 4124 C CA . LYS B 1 210 ? -64.035 3.792 -4.723 1.00 8.82 247 LYS B CA 1
ATOM 4125 C C . LYS B 1 210 ? -62.775 4.255 -4.031 1.00 9.33 247 LYS B C 1
ATOM 4126 O O . LYS B 1 210 ? -61.682 3.913 -4.471 1.00 8.67 247 LYS B O 1
ATOM 4132 N N . ILE B 1 211 ? -62.920 4.978 -2.903 1.00 7.38 248 ILE B N 1
ATOM 4133 C CA . ILE B 1 211 ? -61.753 5.323 -2.093 1.00 6.38 248 ILE B CA 1
ATOM 4134 C C . ILE B 1 211 ? -62.165 5.292 -0.625 1.00 10.16 248 ILE B C 1
ATOM 4135 O O . ILE B 1 211 ? -63.226 5.810 -0.281 1.00 10.00 248 ILE B O 1
ATOM 4140 N N . ILE B 1 212 ? -61.305 4.703 0.243 1.00 8.02 249 ILE B N 1
ATOM 4141 C CA . ILE B 1 212 ? -61.585 4.715 1.672 1.00 7.51 249 ILE B CA 1
ATOM 4142 C C . ILE B 1 212 ? -60.352 5.156 2.425 1.00 9.87 249 ILE B C 1
ATOM 4143 O O . ILE B 1 212 ? -59.235 4.964 1.953 1.00 8.00 249 ILE B O 1
ATOM 4148 N N . ASP B 1 213 ? -60.569 5.726 3.601 1.00 7.38 250 ASP B N 1
ATOM 4149 C CA . ASP B 1 213 ? -59.496 6.067 4.517 1.00 6.69 250 ASP B CA 1
ATOM 4150 C C . ASP B 1 213 ? -59.058 4.778 5.205 1.00 9.47 250 ASP B C 1
ATOM 4151 O O . ASP B 1 213 ? -59.914 4.017 5.686 1.00 9.85 250 ASP B O 1
ATOM 4156 N N . VAL B 1 214 ? -57.731 4.514 5.219 1.00 6.70 251 VAL B N 1
ATOM 4157 C CA . VAL B 1 214 ? -57.186 3.299 5.835 1.00 6.79 251 VAL B CA 1
ATOM 4158 C C . VAL B 1 214 ? -56.124 3.661 6.874 1.00 10.22 251 VAL B C 1
ATOM 4159 O O . VAL B 1 214 ? -55.316 2.801 7.241 1.00 11.24 251 VAL B O 1
ATOM 4163 N N . THR B 1 215 ? -56.189 4.900 7.405 1.00 8.22 252 THR B N 1
ATOM 4164 C CA . THR B 1 215 ? -55.200 5.374 8.369 1.00 7.91 252 THR B CA 1
ATOM 4165 C C . THR B 1 215 ? -55.197 4.543 9.641 1.00 11.49 252 THR B C 1
ATOM 4166 O O . THR B 1 215 ? -56.253 4.253 10.197 1.00 10.39 252 THR B O 1
ATOM 4170 N N . ASN B 1 216 ? -53.989 4.171 10.099 1.00 10.28 253 ASN B N 1
ATOM 4171 C CA . ASN B 1 216 ? -53.890 3.443 11.362 1.00 10.08 253 ASN B CA 1
ATOM 4172 C C . ASN B 1 216 ? -54.002 4.420 12.508 1.00 12.11 253 ASN B C 1
ATOM 4173 O O . ASN B 1 216 ? -53.379 5.488 12.474 1.00 11.37 253 ASN B O 1
ATOM 4178 N N . PRO B 1 217 ? -54.741 4.064 13.569 1.00 12.74 254 PRO B N 1
ATOM 4179 C CA . PRO B 1 217 ? -54.802 4.968 14.725 1.00 12.31 254 PRO B CA 1
ATOM 4180 C C . PRO B 1 217 ? -53.430 5.151 15.357 1.00 13.82 254 PRO B C 1
ATOM 4181 O O . PRO B 1 217 ? -52.558 4.269 15.241 1.00 13.27 254 PRO B O 1
ATOM 4185 N N . SER B 1 218 ? -53.240 6.291 16.011 1.00 11.62 255 SER B N 1
ATOM 4186 C CA . SER B 1 218 ? -52.011 6.555 16.752 1.00 10.69 255 SER B CA 1
ATOM 4187 C C . SER B 1 218 ? -51.898 5.569 17.932 1.00 14.24 255 SER B C 1
ATOM 4188 O O . SER B 1 218 ? -52.830 4.812 18.248 1.00 12.89 255 SER B O 1
ATOM 4191 N N . GLN B 1 219 ? -50.738 5.596 18.567 1.00 11.19 256 GLN B N 1
ATOM 4192 C CA . GLN B 1 219 ? -50.438 4.743 19.715 1.00 11.54 256 GLN B CA 1
ATOM 4193 C C . GLN B 1 219 ? -50.130 5.608 20.912 1.00 13.00 256 GLN B C 1
ATOM 4194 O O . GLN B 1 219 ? -49.581 6.692 20.746 1.00 12.88 256 GLN B O 1
ATOM 4200 N N . LEU B 1 220 ? -50.423 5.116 22.126 1.00 11.25 257 LEU B N 1
ATOM 4201 C CA . LEU B 1 220 ? -50.034 5.845 23.319 1.00 11.02 257 LEU B CA 1
ATOM 4202 C C . LEU B 1 220 ? -48.578 5.547 23.638 1.00 13.41 257 LEU B C 1
ATOM 4203 O O . LEU B 1 220 ? -48.228 4.416 23.968 1.00 13.88 257 LEU B O 1
ATOM 4208 N N . ASP B 1 221 ? -47.748 6.567 23.531 1.00 12.12 258 ASP B N 1
ATOM 4209 C CA . ASP B 1 221 ? -46.341 6.435 23.882 1.00 12.53 258 ASP B CA 1
ATOM 4210 C C . ASP B 1 221 ? -46.170 6.605 25.387 1.00 16.47 258 ASP B C 1
ATOM 4211 O O . ASP B 1 221 ? -45.414 5.863 26.017 1.00 15.09 258 ASP B O 1
ATOM 4216 N N . LYS B 1 222 ? -46.868 7.601 25.957 1.00 13.93 259 LYS B N 1
ATOM 4217 C CA . LYS B 1 222 ? -46.749 7.920 27.384 1.00 12.60 259 LYS B CA 1
ATOM 4218 C C . LYS B 1 222 ? -48.012 8.595 27.897 1.00 16.09 259 LYS B C 1
ATOM 4219 O O . LYS B 1 222 ? -48.538 9.493 27.260 1.00 15.97 259 LYS B O 1
ATOM 4225 N N . GLY B 1 223 ? -48.458 8.170 29.065 1.00 13.77 260 GLY B N 1
ATOM 4226 C CA . GLY B 1 223 ? -49.583 8.801 29.733 1.00 13.45 260 GLY B CA 1
ATOM 4227 C C . GLY B 1 223 ? -49.116 9.336 31.077 1.00 15.95 260 GLY B C 1
ATOM 4228 O O . GLY B 1 223 ? -48.296 8.689 31.735 1.00 15.45 260 GLY B O 1
ATOM 4229 N N . VAL B 1 224 ? -49.589 10.548 31.454 1.00 12.57 261 VAL B N 1
ATOM 4230 C CA . VAL B 1 224 ? -49.254 11.189 32.732 1.00 13.49 261 VAL B CA 1
ATOM 4231 C C . VAL B 1 224 ? -50.544 11.592 33.424 1.00 16.15 261 VAL B C 1
ATOM 4232 O O . VAL B 1 224 ? -51.337 12.364 32.871 1.00 15.40 261 VAL B O 1
ATOM 4236 N N . ALA B 1 225 ? -50.764 11.060 34.639 1.00 12.41 262 ALA B N 1
ATOM 4237 C CA . ALA B 1 225 ? -51.915 11.434 35.450 1.00 12.88 262 ALA B CA 1
ATOM 4238 C C . ALA B 1 225 ? -51.508 11.394 36.909 1.00 17.34 262 ALA B C 1
ATOM 4239 O O . ALA B 1 225 ? -50.660 10.582 37.297 1.00 15.64 262 ALA B O 1
ATOM 4241 N N . TYR B 1 226 ? -52.058 12.322 37.693 1.00 15.41 263 TYR B N 1
ATOM 4242 C CA . TYR B 1 226 ? -51.746 12.426 39.123 1.00 15.71 263 TYR B CA 1
ATOM 4243 C C . TYR B 1 226 ? -53.013 12.457 39.938 1.00 17.00 263 TYR B C 1
ATOM 4244 O O . TYR B 1 226 ? -53.981 13.107 39.526 1.00 16.66 263 TYR B O 1
ATOM 4253 N N . VAL B 1 227 ? -53.004 11.807 41.128 1.00 14.74 264 VAL B N 1
ATOM 4254 C CA . VAL B 1 227 ? -54.168 11.817 42.028 1.00 14.22 264 VAL B CA 1
ATOM 4255 C C . VAL B 1 227 ? -54.538 13.270 42.340 1.00 19.63 264 VAL B C 1
ATOM 4256 O O . VAL B 1 227 ? -53.652 14.090 42.611 1.00 19.30 264 VAL B O 1
ATOM 4260 N N . GLY B 1 228 ? -55.822 13.573 42.199 1.00 17.64 265 GLY B N 1
ATOM 4261 C CA . GLY B 1 228 ? -56.372 14.897 42.480 1.00 19.02 265 GLY B CA 1
ATOM 4262 C C . GLY B 1 228 ? -56.136 15.973 41.441 1.00 24.56 265 GLY B C 1
ATOM 4263 O O . GLY B 1 228 ? -56.533 17.125 41.656 1.00 24.87 265 GLY B O 1
ATOM 4264 N N . ASN B 1 229 ? -55.522 15.611 40.295 1.00 18.85 266 ASN B N 1
ATOM 4265 C CA . ASN B 1 229 ? -55.252 16.549 39.209 1.00 17.93 266 ASN B CA 1
ATOM 4266 C C . ASN B 1 229 ? -56.164 16.243 38.014 1.00 21.38 266 ASN B C 1
ATOM 4267 O O . ASN B 1 229 ? -56.199 15.117 37.538 1.00 19.79 266 ASN B O 1
ATOM 4272 N N . LYS B 1 230 ? -56.936 17.244 37.563 1.00 18.38 267 LYS B N 1
ATOM 4273 C CA . LYS B 1 230 ? -57.879 17.101 36.454 1.00 17.34 267 LYS B CA 1
ATOM 4274 C C . LYS B 1 230 ? -57.195 16.955 35.096 1.00 20.86 267 LYS B C 1
ATOM 4275 O O . LYS B 1 230 ? -57.831 16.473 34.161 1.00 20.44 267 LYS B O 1
ATOM 4281 N N . ASN B 1 231 ? -55.925 17.370 34.979 1.00 18.57 268 ASN B N 1
ATOM 4282 C CA . ASN B 1 231 ? -55.198 17.374 33.709 1.00 19.35 268 ASN B CA 1
ATOM 4283 C C . ASN B 1 231 ? -54.461 16.065 33.456 1.00 20.34 268 ASN B C 1
ATOM 4284 O O . ASN B 1 231 ? -53.512 15.738 34.183 1.00 19.10 268 ASN B O 1
ATOM 4289 N N . VAL B 1 232 ? -54.890 15.327 32.408 1.00 15.56 269 VAL B N 1
ATOM 4290 C CA . VAL B 1 232 ? -54.233 14.087 31.976 1.00 15.23 269 VAL B CA 1
ATOM 4291 C C . VAL B 1 232 ? -53.476 14.383 30.679 1.00 19.54 269 VAL B C 1
ATOM 4292 O O . VAL B 1 232 ? -54.072 14.939 29.750 1.00 21.02 269 VAL B O 1
ATOM 4296 N N . GLN B 1 233 ? -52.165 14.080 30.636 1.00 16.01 270 GLN B N 1
ATOM 4297 C CA . GLN B 1 233 ? -51.372 14.356 29.432 1.00 15.55 270 GLN B CA 1
ATOM 4298 C C . GLN B 1 233 ? -51.041 13.080 28.693 1.00 16.05 270 GLN B C 1
ATOM 4299 O O . GLN B 1 233 ? -50.412 12.184 29.263 1.00 13.83 270 GLN B O 1
ATOM 4305 N N . LEU B 1 234 ? -51.413 13.020 27.406 1.00 12.88 271 LEU B N 1
ATOM 4306 C CA . LEU B 1 234 ? -51.129 11.833 26.600 1.00 13.33 271 LEU B CA 1
ATOM 4307 C C . LEU B 1 234 ? -50.231 12.175 25.437 1.00 19.49 271 LEU B C 1
ATOM 4308 O O . LEU B 1 234 ? -50.532 13.103 24.682 1.00 20.81 271 LEU B O 1
ATOM 4313 N N . THR B 1 235 ? -49.140 11.431 25.297 1.00 14.54 272 THR B N 1
ATOM 4314 C CA . THR B 1 235 ? -48.182 11.598 24.202 1.00 14.32 272 THR B CA 1
ATOM 4315 C C . THR B 1 235 ? -48.479 10.526 23.171 1.00 16.74 272 THR B C 1
ATOM 4316 O O . THR B 1 235 ? -48.400 9.329 23.460 1.00 15.52 272 THR B O 1
ATOM 4320 N N . LEU B 1 236 ? -48.834 10.959 21.964 1.00 13.15 273 LEU B N 1
ATOM 4321 C CA . LEU B 1 236 ? -49.145 10.038 20.881 1.00 13.04 273 LEU B CA 1
ATOM 4322 C C . LEU B 1 236 ? -47.950 9.812 19.986 1.00 15.68 273 LEU B C 1
ATOM 4323 O O . LEU B 1 236 ? -47.144 10.729 19.763 1.00 16.37 273 LEU B O 1
ATOM 4328 N N . LYS B 1 237 ? -47.859 8.594 19.452 1.00 13.82 274 LYS B N 1
ATOM 4329 C CA . LYS B 1 237 ? -46.813 8.237 18.487 1.00 13.92 274 LYS B CA 1
ATOM 4330 C C . LYS B 1 237 ? -47.426 7.369 17.419 1.00 17.70 274 LYS B C 1
ATOM 4331 O O . LYS B 1 237 ? -48.576 6.944 17.525 1.00 16.57 274 LYS B O 1
ATOM 4337 N N . SER B 1 238 ? -46.628 7.084 16.389 1.00 14.70 275 SER B N 1
ATOM 4338 C CA A SER B 1 238 ? -47.035 6.203 15.296 0.50 13.53 275 SER B CA 1
ATOM 4339 C CA B SER B 1 238 ? -47.032 6.216 15.293 0.50 14.56 275 SER B CA 1
ATOM 4340 C C . SER B 1 238 ? -45.857 5.343 14.908 1.00 16.85 275 SER B C 1
ATOM 4341 O O . SER B 1 238 ? -44.715 5.657 15.286 1.00 17.48 275 SER B O 1
ATOM 4346 N N . ASP B 1 239 ? -46.112 4.253 14.169 1.00 13.51 276 ASP B N 1
ATOM 4347 C CA . ASP B 1 239 ? -45.007 3.418 13.720 1.00 13.26 276 ASP B CA 1
ATOM 4348 C C . ASP B 1 239 ? -44.960 3.395 12.176 1.00 14.95 276 ASP B C 1
ATOM 4349 O O . ASP B 1 239 ? -44.214 2.608 11.587 1.00 14.83 276 ASP B O 1
ATOM 4354 N N . ASP B 1 240 ? -45.702 4.315 11.534 1.00 12.80 277 ASP B N 1
ATOM 4355 C CA . ASP B 1 240 ? -45.764 4.370 10.080 1.00 11.98 277 ASP B CA 1
ATOM 4356 C C . ASP B 1 240 ? -45.514 5.793 9.529 1.00 14.82 277 ASP B C 1
ATOM 4357 O O . ASP B 1 240 ? -45.884 6.074 8.382 1.00 14.15 277 ASP B O 1
ATOM 4362 N N . GLY B 1 241 ? -44.864 6.660 10.324 1.00 11.64 278 GLY B N 1
ATOM 4363 C CA . GLY B 1 241 ? -44.522 8.013 9.901 1.00 11.23 278 GLY B CA 1
ATOM 4364 C C . GLY B 1 241 ? -45.620 9.058 9.983 1.00 13.26 278 GLY B C 1
ATOM 4365 O O . GLY B 1 241 ? -45.347 10.220 9.709 1.00 12.95 278 GLY B O 1
ATOM 4366 N N . ARG B 1 242 ? -46.866 8.684 10.369 1.00 10.12 279 ARG B N 1
ATOM 4367 C CA A ARG B 1 242 ? -47.955 9.645 10.515 0.50 9.48 279 ARG B CA 1
ATOM 4368 C CA B ARG B 1 242 ? -47.929 9.689 10.484 0.50 9.35 279 ARG B CA 1
ATOM 4369 C C . ARG B 1 242 ? -47.637 10.633 11.650 1.00 12.64 279 ARG B C 1
ATOM 4370 O O . ARG B 1 242 ? -47.210 10.187 12.729 1.00 13.16 279 ARG B O 1
ATOM 4385 N N . THR B 1 243 ? -47.838 11.932 11.418 1.00 11.47 280 THR B N 1
ATOM 4386 C CA . THR B 1 243 ? -47.600 12.967 12.444 1.00 11.06 280 THR B CA 1
ATOM 4387 C C . THR B 1 243 ? -48.869 13.783 12.693 1.00 14.41 280 THR B C 1
ATOM 4388 O O . THR B 1 243 ? -48.974 14.382 13.763 1.00 14.50 280 THR B O 1
ATOM 4392 N N . ASN B 1 244 ? -49.833 13.811 11.734 1.00 10.83 281 ASN B N 1
ATOM 4393 C CA . ASN B 1 244 ? -51.095 14.505 11.946 1.00 9.77 281 ASN B CA 1
ATOM 4394 C C . ASN B 1 244 ? -52.096 13.519 12.530 1.00 13.77 281 ASN B C 1
ATOM 4395 O O . ASN B 1 244 ? -52.620 12.658 11.807 1.00 11.30 281 ASN B O 1
ATOM 4400 N N . PHE B 1 245 ? -52.370 13.638 13.847 1.00 11.30 282 PHE B N 1
ATOM 4401 C CA . PHE B 1 245 ? -53.255 12.672 14.497 1.00 10.35 282 PHE B CA 1
ATOM 4402 C C . PHE B 1 245 ? -54.733 13.099 14.439 1.00 13.50 282 PHE B C 1
ATOM 4403 O O . PHE B 1 245 ? -55.596 12.454 15.041 1.00 11.96 282 PHE B O 1
ATOM 4411 N N . GLU B 1 246 ? -55.037 14.126 13.605 1.00 9.95 283 GLU B N 1
ATOM 4412 C CA . GLU B 1 246 ? -56.398 14.596 13.377 1.00 10.39 283 GLU B CA 1
ATOM 4413 C C . GLU B 1 246 ? -57.363 13.419 13.110 1.00 10.64 283 GLU B C 1
ATOM 4414 O O . GLU B 1 246 ? -57.069 12.541 12.277 1.00 11.35 283 GLU B O 1
ATOM 4420 N N . GLY B 1 247 ? -58.495 13.408 13.805 1.00 9.21 284 GLY B N 1
ATOM 4421 C CA . GLY B 1 247 ? -59.526 12.408 13.590 1.00 9.09 284 GLY B CA 1
ATOM 4422 C C . GLY B 1 247 ? -59.443 11.233 14.534 1.00 13.40 284 GLY B C 1
ATOM 4423 O O . GLY B 1 247 ? -60.371 10.425 14.574 1.00 13.89 284 GLY B O 1
ATOM 4424 N N . ASP B 1 248 ? -58.326 11.111 15.292 1.00 9.98 285 ASP B N 1
ATOM 4425 C CA . ASP B 1 248 ? -58.230 10.027 16.271 1.00 10.12 285 ASP B CA 1
ATOM 4426 C C . ASP B 1 248 ? -59.073 10.359 17.495 1.00 13.39 285 ASP B C 1
ATOM 4427 O O . ASP B 1 248 ? -58.957 11.464 18.039 1.00 13.87 285 ASP B O 1
ATOM 4432 N N . GLU B 1 249 ? -59.909 9.416 17.908 1.00 10.92 286 GLU B N 1
ATOM 4433 C CA . GLU B 1 249 ? -60.798 9.543 19.074 1.00 9.74 286 GLU B CA 1
ATOM 4434 C C . GLU B 1 249 ? -60.146 8.787 20.241 1.00 12.45 286 GLU B C 1
ATOM 4435 O O . GLU B 1 249 ? -60.019 7.570 20.165 1.00 11.73 286 GLU B O 1
ATOM 4441 N N . ILE B 1 250 ? -59.742 9.504 21.295 1.00 9.94 287 ILE B N 1
ATOM 4442 C CA . ILE B 1 250 ? -59.084 8.907 22.472 1.00 9.21 287 ILE B CA 1
ATOM 4443 C C . ILE B 1 250 ? -60.112 8.712 23.556 1.00 14.82 287 ILE B C 1
ATOM 4444 O O . ILE B 1 250 ? -60.747 9.700 23.948 1.00 14.48 287 ILE B O 1
ATOM 4449 N N . SER B 1 251 ? -60.293 7.461 24.021 1.00 11.05 288 SER B N 1
ATOM 4450 C CA . SER B 1 251 ? -61.186 7.127 25.143 1.00 10.58 288 SER B CA 1
ATOM 4451 C C . SER B 1 251 ? -60.307 6.753 26.327 1.00 13.70 288 SER B C 1
ATOM 4452 O O . SER B 1 251 ? -59.405 5.925 26.173 1.00 12.25 288 SER B O 1
ATOM 4455 N N . LEU B 1 252 ? -60.508 7.414 27.473 1.00 11.49 289 LEU B N 1
ATOM 4456 C CA . LEU B 1 252 ? -59.735 7.189 28.693 1.00 10.04 289 LEU B CA 1
ATOM 4457 C C . LEU B 1 252 ? -60.638 6.543 29.732 1.00 12.94 289 LEU B C 1
ATOM 4458 O O . LEU B 1 252 ? -61.716 7.076 30.000 1.00 12.46 289 LEU B O 1
ATOM 4463 N N . PHE B 1 253 ? -60.204 5.416 30.303 1.00 9.59 290 PHE B N 1
ATOM 4464 C CA . PHE B 1 253 ? -60.992 4.671 31.290 1.00 10.01 290 PHE B CA 1
ATOM 4465 C C . PHE B 1 253 ? -60.225 4.508 32.565 1.00 13.81 290 PHE B C 1
ATOM 4466 O O . PHE B 1 253 ? -58.988 4.509 32.526 1.00 11.59 290 PHE B O 1
ATOM 4474 N N . ASN B 1 254 ? -60.929 4.330 33.700 1.00 10.62 291 ASN B N 1
ATOM 4475 C CA . ASN B 1 254 ? -60.220 4.037 34.942 1.00 10.14 291 ASN B CA 1
ATOM 4476 C C . ASN B 1 254 ? -59.943 2.507 34.973 1.00 13.80 291 ASN B C 1
ATOM 4477 O O . ASN B 1 254 ? -60.358 1.763 34.049 1.00 12.64 291 ASN B O 1
ATOM 4482 N N . SER B 1 255 ? -59.262 2.038 36.037 1.00 10.31 292 SER B N 1
ATOM 4483 C CA . SER B 1 255 ? -58.866 0.619 36.137 1.00 10.75 292 SER B CA 1
ATOM 4484 C C . SER B 1 255 ? -60.062 -0.340 36.256 1.00 13.11 292 SER B C 1
ATOM 4485 O O . SER B 1 255 ? -59.931 -1.527 35.937 1.00 14.76 292 SER B O 1
ATOM 4488 N N . ARG B 1 256 ? -61.236 0.176 36.647 1.00 9.93 293 ARG B N 1
ATOM 4489 C CA . ARG B 1 256 ? -62.460 -0.618 36.734 1.00 10.20 293 ARG B CA 1
ATOM 4490 C C . ARG B 1 256 ? -63.193 -0.689 35.371 1.00 16.03 293 ARG B C 1
ATOM 4491 O O . ARG B 1 256 ? -64.246 -1.332 35.273 1.00 17.98 293 ARG B O 1
ATOM 4499 N N . GLY B 1 257 ? -62.629 -0.042 34.355 1.00 13.68 294 GLY B N 1
ATOM 4500 C CA . GLY B 1 257 ? -63.170 -0.053 32.993 1.00 14.22 294 GLY B CA 1
ATOM 4501 C C . GLY B 1 257 ? -64.264 0.971 32.749 1.00 18.98 294 GLY B C 1
ATOM 4502 O O . GLY B 1 257 ? -64.940 0.915 31.715 1.00 20.31 294 GLY B O 1
ATOM 4503 N N . GLU B 1 258 ? -64.443 1.922 33.684 1.00 13.98 295 GLU B N 1
ATOM 4504 C CA . GLU B 1 258 ? -65.442 2.990 33.557 1.00 13.51 295 GLU B CA 1
ATOM 4505 C C . GLU B 1 258 ? -64.895 4.102 32.670 1.00 14.62 295 GLU B C 1
ATOM 4506 O O . GLU B 1 258 ? -63.773 4.566 32.879 1.00 13.13 295 GLU B O 1
ATOM 4512 N N . LEU B 1 259 ? -65.680 4.520 31.660 1.00 13.81 296 LEU B N 1
ATOM 4513 C CA . LEU B 1 259 ? -65.243 5.593 30.764 1.00 13.45 296 LEU B CA 1
ATOM 4514 C C . LEU B 1 259 ? -65.164 6.924 31.524 1.00 16.89 296 LEU B C 1
ATOM 4515 O O . LEU B 1 259 ? -66.134 7.306 32.196 1.00 17.05 296 LEU B O 1
ATOM 4520 N N . LEU B 1 260 ? -64.007 7.600 31.463 1.00 12.98 297 LEU B N 1
ATOM 4521 C CA . LEU B 1 260 ? -63.822 8.885 32.119 1.00 12.76 297 LEU B CA 1
ATOM 4522 C C . LEU B 1 260 ? -64.128 10.022 31.152 1.00 17.52 297 LEU B C 1
ATOM 4523 O O . LEU B 1 260 ? -65.041 10.822 31.386 1.00 17.79 297 LEU B O 1
ATOM 4528 N N . GLN B 1 261 ? -63.355 10.092 30.063 1.00 14.08 298 GLN B N 1
ATOM 4529 C CA . GLN B 1 261 ? -63.480 11.163 29.071 1.00 13.44 298 GLN B CA 1
ATOM 4530 C C . GLN B 1 261 ? -63.153 10.641 27.690 1.00 16.79 298 GLN B C 1
ATOM 4531 O O . GLN B 1 261 ? -62.421 9.663 27.559 1.00 14.88 298 GLN B O 1
ATOM 4537 N N . THR B 1 262 ? -63.694 11.298 26.666 1.00 15.84 299 THR B N 1
ATOM 4538 C CA . THR B 1 262 ? -63.433 11.021 25.250 1.00 15.70 299 THR B CA 1
ATOM 4539 C C . THR B 1 262 ? -63.047 12.342 24.606 1.00 20.32 299 THR B C 1
ATOM 4540 O O . THR B 1 262 ? -63.723 13.353 24.847 1.00 20.57 299 THR B O 1
ATOM 4544 N N . VAL B 1 263 ? -61.946 12.358 23.841 1.00 15.32 300 VAL B N 1
ATOM 4545 C CA . VAL B 1 263 ? -61.533 13.558 23.089 1.00 14.59 300 VAL B CA 1
ATOM 4546 C C . VAL B 1 263 ? -61.237 13.152 21.637 1.00 18.76 300 VAL B C 1
ATOM 4547 O O . VAL B 1 263 ? -60.819 12.014 21.402 1.00 16.96 300 VAL B O 1
ATOM 4551 N N . THR B 1 264 ? -61.476 14.067 20.677 1.00 14.82 301 THR B N 1
ATOM 4552 C CA . THR B 1 264 ? -61.121 13.845 19.269 1.00 14.73 301 THR B CA 1
ATOM 4553 C C . THR B 1 264 ? -59.970 14.804 18.958 1.00 19.09 301 THR B C 1
ATOM 4554 O O . THR B 1 264 ? -60.073 16.009 19.223 1.00 19.33 301 THR B O 1
ATOM 4558 N N . VAL B 1 265 ? -58.854 14.272 18.424 1.00 14.19 302 VAL B N 1
ATOM 4559 C CA . VAL B 1 265 ? -57.664 15.054 18.111 1.00 13.03 302 VAL B CA 1
ATOM 4560 C C . VAL B 1 265 ? -57.947 15.972 16.896 1.00 16.44 302 VAL B C 1
ATOM 4561 O O . VAL B 1 265 ? -58.579 15.553 15.925 1.00 13.96 302 VAL B O 1
ATOM 4565 N N . THR B 1 266 ? -57.502 17.235 16.992 1.00 15.71 303 THR B N 1
ATOM 4566 C CA . THR B 1 266 ? -57.711 18.224 15.932 1.00 15.41 303 THR B CA 1
ATOM 4567 C C . THR B 1 266 ? -56.491 18.301 14.999 1.00 18.46 303 THR B C 1
ATOM 4568 O O . THR B 1 266 ? -55.456 17.668 15.248 1.00 17.10 303 THR B O 1
ATOM 4572 N N . LYS B 1 267 ? -56.621 19.076 13.899 1.00 17.78 304 LYS B N 1
ATOM 4573 C CA . LYS B 1 267 ? -55.564 19.196 12.888 1.00 17.09 304 LYS B CA 1
ATOM 4574 C C . LYS B 1 267 ? -54.211 19.625 13.478 1.00 20.16 304 LYS B C 1
ATOM 4575 O O . LYS B 1 267 ? -54.094 20.710 14.093 1.00 19.97 304 LYS B O 1
ATOM 4581 N N . ASP B 1 268 ? -53.184 18.767 13.258 1.00 15.52 305 ASP B N 1
ATOM 4582 C CA . ASP B 1 268 ? -51.788 18.931 13.667 1.00 15.42 305 ASP B CA 1
ATOM 4583 C C . ASP B 1 268 ? -51.646 19.238 15.171 1.00 20.71 305 ASP B C 1
ATOM 4584 O O . ASP B 1 268 ? -50.717 19.948 15.583 1.00 22.11 305 ASP B O 1
ATOM 4589 N N . GLN B 1 269 ? -52.560 18.690 15.982 1.00 16.96 306 GLN B N 1
ATOM 4590 C CA . GLN B 1 269 ? -52.533 18.909 17.423 1.00 16.74 306 GLN B CA 1
ATOM 4591 C C . GLN B 1 269 ? -51.246 18.345 17.987 1.00 20.99 306 GLN B C 1
ATOM 4592 O O . GLN B 1 269 ? -50.914 17.181 17.741 1.00 19.30 306 GLN B O 1
ATOM 4598 N N . GLN B 1 270 ? -50.457 19.208 18.651 1.00 19.60 307 GLN B N 1
ATOM 4599 C CA . GLN B 1 270 ? -49.158 18.810 19.171 1.00 19.60 307 GLN B CA 1
ATOM 4600 C C . GLN B 1 270 ? -49.267 18.073 20.495 1.00 21.37 307 GLN B C 1
ATOM 4601 O O . GLN B 1 270 ? -50.247 18.248 21.233 1.00 21.10 307 GLN B O 1
ATOM 4607 N N . ASN B 1 271 ? -48.247 17.264 20.779 1.00 19.36 308 ASN B N 1
ATOM 4608 C CA . ASN B 1 271 ? -48.129 16.532 22.039 1.00 19.33 308 ASN B CA 1
ATOM 4609 C C . ASN B 1 271 ? -47.725 17.512 23.139 1.00 23.83 308 ASN B C 1
ATOM 4610 O O . ASN B 1 271 ? -46.931 18.423 22.871 1.00 21.71 308 ASN B O 1
ATOM 4615 N N . PRO B 1 272 ? -48.233 17.340 24.374 1.00 21.91 309 PRO B N 1
ATOM 4616 C CA . PRO B 1 272 ? -49.184 16.296 24.807 1.00 20.83 309 PRO B CA 1
ATOM 4617 C C . PRO B 1 272 ? -50.641 16.622 24.489 1.00 21.50 309 PRO B C 1
ATOM 4618 O O . PRO B 1 272 ? -51.054 17.776 24.498 1.00 21.94 309 PRO B O 1
ATOM 4622 N N . ILE B 1 273 ? -51.434 15.581 24.252 1.00 17.84 310 ILE B N 1
ATOM 4623 C CA . ILE B 1 273 ? -52.872 15.740 24.087 1.00 17.73 310 ILE B CA 1
ATOM 4624 C C . ILE B 1 273 ? -53.436 15.826 25.496 1.00 23.37 310 ILE B C 1
ATOM 4625 O O . ILE B 1 273 ? -53.229 14.917 26.297 1.00 22.36 310 ILE B O 1
ATOM 4630 N N . SER B 1 274 ? -54.116 16.922 25.805 1.00 20.58 311 SER B N 1
ATOM 4631 C CA . SER B 1 274 ? -54.679 17.083 27.132 1.00 20.66 311 SER B CA 1
ATOM 4632 C C . SER B 1 274 ? -56.100 16.562 27.204 1.00 22.97 311 SER B C 1
ATOM 4633 O O . SER B 1 274 ? -56.916 16.767 26.293 1.00 22.71 311 SER B O 1
ATOM 4636 N N . ILE B 1 275 ? -56.399 15.881 28.316 1.00 17.97 312 ILE B N 1
ATOM 4637 C CA . ILE B 1 275 ? -57.738 15.422 28.628 1.00 17.08 312 ILE B CA 1
ATOM 4638 C C . ILE B 1 275 ? -58.077 16.042 29.981 1.00 20.35 312 ILE B C 1
ATOM 4639 O O . ILE B 1 275 ? -57.234 16.009 30.881 1.00 21.58 312 ILE B O 1
ATOM 4644 N N . THR B 1 276 ? -59.271 16.659 30.108 1.00 16.78 313 THR B N 1
ATOM 4645 C CA . THR B 1 276 ? -59.647 17.271 31.379 1.00 17.59 313 THR B CA 1
ATOM 4646 C C . THR B 1 276 ? -60.697 16.420 32.062 1.00 19.83 313 THR B C 1
ATOM 4647 O O . THR B 1 276 ? -61.769 16.155 31.512 1.00 18.83 313 THR B O 1
ATOM 4651 N N . LEU B 1 277 ? -60.350 15.920 33.245 1.00 16.45 314 LEU B N 1
ATOM 4652 C CA . LEU B 1 277 ? -61.279 15.151 34.047 1.00 16.08 314 LEU B CA 1
ATOM 4653 C C . LEU B 1 277 ? -62.168 16.099 34.817 1.00 20.85 314 LEU B C 1
ATOM 4654 O O . LEU B 1 277 ? -61.777 17.244 35.031 1.00 21.63 314 LEU B O 1
ATOM 4659 N N . SER B 1 278 ? -63.290 15.603 35.317 1.00 18.69 315 SER B N 1
ATOM 4660 C CA . SER B 1 278 ? -64.102 16.390 36.244 1.00 19.67 315 SER B CA 1
ATOM 4661 C C . SER B 1 278 ? -63.367 16.421 37.608 1.00 24.67 315 SER B C 1
ATOM 4662 O O . SER B 1 278 ? -62.459 15.604 37.858 1.00 22.64 315 SER B O 1
ATOM 4665 N N . GLU B 1 279 ? -63.764 17.337 38.505 1.00 22.69 316 GLU B N 1
ATOM 4666 C CA . GLU B 1 279 ? -63.139 17.407 39.822 1.00 22.58 316 GLU B CA 1
ATOM 4667 C C . GLU B 1 279 ? -63.339 16.077 40.565 1.00 22.51 316 GLU B C 1
ATOM 4668 O O . GLU B 1 279 ? -62.372 15.567 41.144 1.00 21.52 316 GLU B O 1
ATOM 4674 N N . ASP B 1 280 ? -64.557 15.479 40.462 1.00 17.95 317 ASP B N 1
ATOM 4675 C CA . ASP B 1 280 ? -64.890 14.196 41.103 1.00 18.29 317 ASP B CA 1
ATOM 4676 C C . ASP B 1 280 ? -64.006 13.057 40.569 1.00 21.83 317 ASP B C 1
ATOM 4677 O O . ASP B 1 280 ? -63.466 12.273 41.358 1.00 20.57 317 ASP B O 1
ATOM 4682 N N . GLN B 1 281 ? -63.850 12.976 39.235 1.00 17.52 318 GLN B N 1
ATOM 4683 C CA . GLN B 1 281 ? -63.005 11.954 38.616 1.00 15.41 318 GLN B CA 1
ATOM 4684 C C . GLN B 1 281 ? -61.564 12.098 39.083 1.00 16.88 318 GLN B C 1
ATOM 4685 O O . GLN B 1 281 ? -60.941 11.089 39.417 1.00 16.82 318 GLN B O 1
ATOM 4691 N N . ALA B 1 282 ? -61.032 13.339 39.111 1.00 14.72 319 ALA B N 1
ATOM 4692 C CA . ALA B 1 282 ? -59.651 13.600 39.522 1.00 15.02 319 ALA B CA 1
ATOM 4693 C C . ALA B 1 282 ? -59.414 13.156 40.956 1.00 17.92 319 ALA B C 1
ATOM 4694 O O . ALA B 1 282 ? -58.399 12.506 41.236 1.00 17.43 319 ALA B O 1
ATOM 4696 N N . LYS B 1 283 ? -60.377 13.459 41.856 1.00 14.85 320 LYS B N 1
ATOM 4697 C CA . LYS B 1 283 ? -60.262 13.110 43.278 1.00 15.08 320 LYS B CA 1
ATOM 4698 C C . LYS B 1 283 ? -60.419 11.611 43.517 1.00 17.57 320 LYS B C 1
ATOM 4699 O O . LYS B 1 283 ? -59.967 11.122 44.564 1.00 18.71 320 LYS B O 1
ATOM 4705 N N . SER B 1 284 ? -61.064 10.889 42.568 1.00 14.46 321 SER B N 1
ATOM 4706 C CA A SER B 1 284 ? -61.303 9.448 42.695 0.50 14.10 321 SER B CA 1
ATOM 4707 C CA B SER B 1 284 ? -61.315 9.444 42.662 0.50 13.96 321 SER B CA 1
ATOM 4708 C C . SER B 1 284 ? -60.122 8.613 42.185 1.00 17.04 321 SER B C 1
ATOM 4709 O O . SER B 1 284 ? -60.090 7.403 42.436 1.00 16.28 321 SER B O 1
ATOM 4714 N N . LEU B 1 285 ? -59.165 9.242 41.460 1.00 13.94 322 LEU B N 1
ATOM 4715 C CA . LEU B 1 285 ? -57.990 8.512 40.961 1.00 11.15 322 LEU B CA 1
ATOM 4716 C C . LEU B 1 285 ? -57.202 7.909 42.122 1.00 15.31 322 LEU B C 1
ATOM 4717 O O . LEU B 1 285 ? -57.046 8.548 43.175 1.00 14.57 322 LEU B O 1
ATOM 4722 N N . LYS B 1 286 ? -56.699 6.685 41.930 1.00 11.71 323 LYS B N 1
ATOM 4723 C CA . LYS B 1 286 ? -55.943 6.026 42.986 1.00 12.10 323 LYS B CA 1
ATOM 4724 C C . LYS B 1 286 ? -54.471 5.953 42.611 1.00 16.52 323 LYS B C 1
ATOM 4725 O O . LYS B 1 286 ? -54.125 5.783 41.430 1.00 15.88 323 LYS B O 1
ATOM 4731 N N . ASN B 1 287 ? -53.594 6.068 43.609 1.00 12.86 324 ASN B N 1
ATOM 4732 C CA . ASN B 1 287 ? -52.167 5.951 43.345 1.00 11.78 324 ASN B CA 1
ATOM 4733 C C . ASN B 1 287 ? -51.865 4.584 42.700 1.00 14.95 324 ASN B C 1
ATOM 4734 O O . ASN B 1 287 ? -52.437 3.583 43.114 1.00 15.92 324 ASN B O 1
ATOM 4739 N N . LYS B 1 288 ? -51.050 4.567 41.628 1.00 13.53 325 LYS B N 1
ATOM 4740 C CA . LYS B 1 288 ? -50.614 3.361 40.901 1.00 13.98 325 LYS B CA 1
ATOM 4741 C C . LYS B 1 288 ? -51.743 2.688 40.102 1.00 17.04 325 LYS B C 1
ATOM 4742 O O . LYS B 1 288 ? -51.515 1.654 39.458 1.00 17.10 325 LYS B O 1
ATOM 4748 N N . GLU B 1 289 ? -52.950 3.291 40.086 1.00 15.66 326 GLU B N 1
ATOM 4749 C CA . GLU B 1 289 ? -54.068 2.764 39.310 1.00 14.81 326 GLU B CA 1
ATOM 4750 C C . GLU B 1 289 ? -53.716 2.760 37.802 1.00 14.67 326 GLU B C 1
ATOM 4751 O O . GLU B 1 289 ? -53.170 3.745 37.307 1.00 13.40 326 GLU B O 1
ATOM 4757 N N . LYS B 1 290 ? -54.052 1.681 37.098 1.00 12.29 327 LYS B N 1
ATOM 4758 C CA A LYS B 1 290 ? -53.756 1.612 35.668 0.50 11.24 327 LYS B CA 1
ATOM 4759 C CA B LYS B 1 290 ? -53.769 1.557 35.666 0.50 11.00 327 LYS B CA 1
ATOM 4760 C C . LYS B 1 290 ? -54.928 2.112 34.853 1.00 13.93 327 LYS B C 1
ATOM 4761 O O . LYS B 1 290 ? -55.973 1.464 34.779 1.00 15.62 327 LYS B O 1
ATOM 4772 N N . LEU B 1 291 ? -54.759 3.291 34.264 1.00 11.03 328 LEU B N 1
ATOM 4773 C CA . LEU B 1 291 ? -55.795 3.836 33.387 1.00 9.55 328 LEU B CA 1
ATOM 4774 C C . LEU B 1 291 ? -55.617 3.188 32.043 1.00 12.67 328 LEU B C 1
ATOM 4775 O O . LEU B 1 291 ? -54.497 2.785 31.707 1.00 11.50 328 LEU B O 1
ATOM 4780 N N . LYS B 1 292 ? -56.700 3.094 31.279 1.00 8.90 329 LYS B N 1
ATOM 4781 C CA . LYS B 1 292 ? -56.696 2.493 29.961 1.00 9.18 329 LYS B CA 1
ATOM 4782 C C . LYS B 1 292 ? -56.999 3.554 28.913 1.00 12.38 329 LYS B C 1
ATOM 4783 O O . LYS B 1 292 ? -57.845 4.426 29.116 1.00 11.38 329 LYS B O 1
ATOM 4789 N N . VAL B 1 293 ? -56.277 3.491 27.794 1.00 9.06 330 VAL B N 1
ATOM 4790 C CA . VAL B 1 293 ? -56.500 4.360 26.643 1.00 9.36 330 VAL B CA 1
ATOM 4791 C C . VAL B 1 293 ? -56.798 3.461 25.451 1.00 11.55 330 VAL B C 1
ATOM 4792 O O . VAL B 1 293 ? -56.047 2.512 25.172 1.00 10.53 330 VAL B O 1
ATOM 4796 N N . SER B 1 294 ? -57.876 3.773 24.723 1.00 9.00 331 SER B N 1
ATOM 4797 C CA . SER B 1 294 ? -58.250 3.105 23.471 1.00 8.84 331 SER B CA 1
ATOM 4798 C C . SER B 1 294 ? -58.375 4.207 22.409 1.00 12.39 331 SER B C 1
ATOM 4799 O O . SER B 1 294 ? -59.005 5.238 22.671 1.00 11.09 331 SER B O 1
ATOM 4802 N N . ILE B 1 295 ? -57.725 4.025 21.237 1.00 9.84 332 ILE B N 1
ATOM 4803 C CA . ILE B 1 295 ? -57.741 5.064 20.203 1.00 9.74 332 ILE B CA 1
ATOM 4804 C C . ILE B 1 295 ? -58.427 4.539 18.961 1.00 12.81 332 ILE B C 1
ATOM 4805 O O . ILE B 1 295 ? -58.000 3.530 18.405 1.00 12.46 332 ILE B O 1
ATOM 4810 N N . LYS B 1 296 ? -59.486 5.225 18.527 1.00 10.37 333 LYS B N 1
ATOM 4811 C CA . LYS B 1 296 ? -60.206 4.835 17.327 1.00 9.19 333 LYS B CA 1
ATOM 4812 C C . LYS B 1 296 ? -59.990 5.884 16.247 1.00 11.39 333 LYS B C 1
ATOM 4813 O O . LYS B 1 296 ? -60.184 7.072 16.491 1.00 11.04 333 LYS B O 1
ATOM 4819 N N . GLN B 1 297 ? -59.514 5.444 15.062 1.00 9.60 334 GLN B N 1
ATOM 4820 C CA . GLN B 1 297 ? -59.344 6.371 13.958 1.00 8.67 334 GLN B CA 1
ATOM 4821 C C . GLN B 1 297 ? -60.753 6.559 13.385 1.00 11.25 334 GLN B C 1
ATOM 4822 O O . GLN B 1 297 ? -61.346 5.607 12.892 1.00 10.80 334 GLN B O 1
ATOM 4828 N N . LYS B 1 298 ? -61.320 7.762 13.581 1.00 10.24 335 LYS B N 1
ATOM 4829 C CA . LYS B 1 298 ? -62.721 7.994 13.246 1.00 10.13 335 LYS B CA 1
ATOM 4830 C C . LYS B 1 298 ? -63.051 7.842 11.759 1.00 12.75 335 LYS B C 1
ATOM 4831 O O . LYS B 1 298 ? -64.177 7.476 11.428 1.00 13.41 335 LYS B O 1
ATOM 4837 N N . GLN B 1 299 ? -62.080 8.095 10.870 1.00 9.91 336 GLN B N 1
ATOM 4838 C CA . GLN B 1 299 ? -62.385 7.992 9.445 1.00 8.87 336 GLN B CA 1
ATOM 4839 C C . GLN B 1 299 ? -62.180 6.569 8.920 1.00 12.03 336 GLN B C 1
ATOM 4840 O O . GLN B 1 299 ? -63.012 6.062 8.156 1.00 13.72 336 GLN B O 1
ATOM 4846 N N . SER B 1 300 ? -61.076 5.911 9.306 1.00 9.68 337 SER B N 1
ATOM 4847 C CA . SER B 1 300 ? -60.819 4.567 8.820 1.00 8.93 337 SER B CA 1
ATOM 4848 C C . SER B 1 300 ? -61.573 3.497 9.601 1.00 10.28 337 SER B C 1
ATOM 4849 O O . SER B 1 300 ? -61.652 2.362 9.157 1.00 10.35 337 SER B O 1
ATOM 4852 N N . LYS B 1 301 ? -62.067 3.854 10.813 1.00 9.93 338 LYS B N 1
ATOM 4853 C CA . LYS B 1 301 ? -62.806 2.994 11.745 1.00 10.29 338 LYS B CA 1
ATOM 4854 C C . LYS B 1 301 ? -61.878 1.970 12.416 1.00 15.46 338 LYS B C 1
ATOM 4855 O O . LYS B 1 301 ? -62.367 1.041 13.067 1.00 18.29 338 LYS B O 1
ATOM 4861 N N . LYS B 1 302 ? -60.556 2.120 12.256 1.00 11.27 339 LYS B N 1
ATOM 4862 C CA . LYS B 1 302 ? -59.609 1.187 12.869 1.00 10.54 339 LYS B CA 1
ATOM 4863 C C . LYS B 1 302 ? -59.355 1.557 14.322 1.00 13.77 339 LYS B C 1
ATOM 4864 O O . LYS B 1 302 ? -59.116 2.727 14.624 1.00 13.00 339 LYS B O 1
ATOM 4870 N N . THR B 1 303 ? -59.427 0.556 15.233 1.00 12.30 340 THR B N 1
ATOM 4871 C CA . THR B 1 303 ? -59.208 0.801 16.660 1.00 11.58 340 THR B CA 1
ATOM 4872 C C . THR B 1 303 ? -57.875 0.189 17.085 1.00 14.12 340 THR B C 1
ATOM 4873 O O . THR B 1 303 ? -57.512 -0.919 16.644 1.00 14.39 340 THR B O 1
ATOM 4877 N N . SER B 1 304 ? -57.153 0.918 17.960 1.00 10.69 341 SER B N 1
ATOM 4878 C CA . SER B 1 304 ? -55.848 0.497 18.471 1.00 9.89 341 SER B CA 1
ATOM 4879 C C . SER B 1 304 ? -56.004 -0.639 19.452 1.00 13.82 341 SER B C 1
ATOM 4880 O O . SER B 1 304 ? -57.113 -0.942 19.903 1.00 12.51 341 SER B O 1
ATOM 4883 N N . LYS B 1 305 ? -54.865 -1.187 19.872 1.00 12.87 342 LYS B N 1
ATOM 4884 C CA . LYS B 1 305 ? -54.902 -2.092 21.000 1.00 13.16 342 LYS B CA 1
ATOM 4885 C C . LYS B 1 305 ? -55.128 -1.221 22.239 1.00 15.41 342 LYS B C 1
ATOM 4886 O O . LYS B 1 305 ? -54.985 0.006 22.169 1.00 14.37 342 LYS B O 1
ATOM 4892 N N . ASP B 1 306 ? -55.451 -1.837 23.361 1.00 12.35 343 ASP B N 1
ATOM 4893 C CA . ASP B 1 306 ? -55.568 -1.090 24.606 1.00 10.33 343 ASP B CA 1
ATOM 4894 C C . ASP B 1 306 ? -54.192 -0.750 25.111 1.00 13.41 343 ASP B C 1
ATOM 4895 O O . ASP B 1 306 ? -53.299 -1.616 25.085 1.00 14.81 343 ASP B O 1
ATOM 4900 N N . PHE B 1 307 ? -54.015 0.511 25.554 1.00 10.42 344 PHE B N 1
ATOM 4901 C CA . PHE B 1 307 ? -52.779 0.998 26.169 1.00 9.86 344 PHE B CA 1
ATOM 4902 C C . PHE B 1 307 ? -53.063 1.277 27.626 1.00 12.96 344 PHE B C 1
ATOM 4903 O O . PHE B 1 307 ? -54.194 1.624 27.969 1.00 13.39 344 PHE B O 1
ATOM 4911 N N . PHE B 1 308 ? -52.045 1.164 28.474 1.00 10.79 345 PHE B N 1
ATOM 4912 C CA . PHE B 1 308 ? -52.217 1.407 29.912 1.00 10.17 345 PHE B CA 1
ATOM 4913 C C . PHE B 1 308 ? -51.107 2.240 30.460 1.00 12.98 345 PHE B C 1
ATOM 4914 O O . PHE B 1 308 ? -50.007 2.257 29.919 1.00 12.57 345 PHE B O 1
ATOM 4922 N N . PHE B 1 309 ? -51.384 2.951 31.541 1.00 10.94 346 PHE B N 1
ATOM 4923 C CA . PHE B 1 309 ? -50.362 3.711 32.252 1.00 10.25 346 PHE B CA 1
ATOM 4924 C C . PHE B 1 309 ? -50.832 3.931 33.679 1.00 13.60 346 PHE B C 1
ATOM 4925 O O . PHE B 1 309 ? -52.033 3.960 33.930 1.00 13.61 346 PHE B O 1
ATOM 4933 N N . GLU B 1 310 ? -49.870 4.106 34.593 1.00 11.92 347 GLU B N 1
ATOM 4934 C CA . GLU B 1 310 ? -50.166 4.285 36.000 1.00 11.39 347 GLU B CA 1
ATOM 4935 C C . GLU B 1 310 ? -50.354 5.745 36.410 1.00 13.90 347 GLU B C 1
ATOM 4936 O O . GLU B 1 310 ? -49.579 6.625 36.020 1.00 13.54 347 GLU B O 1
ATOM 4942 N N . VAL B 1 311 ? -51.334 5.971 37.292 1.00 11.61 348 VAL B N 1
ATOM 4943 C CA . VAL B 1 311 ? -51.547 7.259 37.956 1.00 11.31 348 VAL B CA 1
ATOM 4944 C C . VAL B 1 311 ? -50.402 7.382 38.976 1.00 14.40 348 VAL B C 1
ATOM 4945 O O . VAL B 1 311 ? -50.010 6.362 39.558 1.00 13.56 348 VAL B O 1
ATOM 4949 N N . GLY B 1 312 ? -49.864 8.586 39.154 1.00 13.56 349 GLY B N 1
ATOM 4950 C CA . GLY B 1 312 ? -48.801 8.820 40.120 1.00 14.28 349 GLY B CA 1
ATOM 4951 C C . GLY B 1 312 ? -49.167 9.927 41.084 1.00 19.57 349 GLY B C 1
ATOM 4952 O O . GLY B 1 312 ? -50.330 10.344 41.152 1.00 17.57 349 GLY B O 1
ATOM 4953 N N . ILE B 1 313 ? -48.173 10.383 41.853 1.00 20.10 350 ILE B N 1
ATOM 4954 C CA . ILE B 1 313 ? -48.316 11.485 42.810 1.00 21.06 350 ILE B CA 1
ATOM 4955 C C . ILE B 1 313 ? -47.647 12.705 42.189 1.00 25.59 350 ILE B C 1
ATOM 4956 O O . ILE B 1 313 ? -46.504 12.606 41.716 1.00 23.84 350 ILE B O 1
ATOM 4961 N N . ASP B 1 314 ? -48.355 13.846 42.182 1.00 24.99 351 ASP B N 1
ATOM 4962 C CA . ASP B 1 314 ? -47.863 15.110 41.622 1.00 27.00 351 ASP B CA 1
ATOM 4963 C C . ASP B 1 314 ? -46.515 15.503 42.279 1.00 35.42 351 ASP B C 1
ATOM 4964 O O . ASP B 1 314 ? -46.469 15.684 43.498 1.00 35.12 351 ASP B O 1
ATOM 4969 N N . PRO B 1 315 ? -45.403 15.570 41.503 1.00 35.17 352 PRO B N 1
ATOM 4970 C CA . PRO B 1 315 ? -44.097 15.892 42.118 1.00 36.13 352 PRO B CA 1
ATOM 4971 C C . PRO B 1 315 ? -43.907 17.374 42.487 1.00 44.16 352 PRO B C 1
ATOM 4972 O O . PRO B 1 315 ? -42.875 17.712 43.076 1.00 44.74 352 PRO B O 1
ATOM 4976 N N . LYS B 1 316 ? -44.882 18.252 42.153 1.00 41.64 353 LYS B N 1
ATOM 4977 C CA . LYS B 1 316 ? -44.812 19.687 42.447 1.00 72.97 353 LYS B CA 1
ATOM 4978 C C . LYS B 1 316 ? -45.851 20.098 43.493 1.00 106.55 353 LYS B C 1
ATOM 4979 O O . LYS B 1 316 ? -47.006 19.681 43.427 1.00 71.48 353 LYS B O 1
#

Radius of gyration: 29.57 Å; Cα contacts (8 Å, |Δi|>4): 1794; chains: 2; bounding box: 67×42×106 Å

Solvent-accessible surface area: 28178 Å² total; per-residue (Å²): 149,111,147,32,102,77,35,18,23,34,132,17,28,5,58,27,90,23,90,4,1,0,0,5,0,30,5,114,39,23,74,61,55,2,80,10,0,86,10,28,94,193,30,29,156,106,125,28,59,33,50,10,52,153,81,103,4,0,44,0,47,17,68,176,108,9,0,3,0,50,0,56,67,68,0,78,29,54,0,0,0,0,1,1,0,15,4,98,72,2,28,62,21,0,26,2,78,1,40,5,56,3,8,93,29,23,100,39,1,26,0,1,0,50,3,6,28,18,4,82,83,51,77,122,15,63,16,106,27,75,29,19,84,123,42,5,33,53,24,72,6,94,41,30,12,47,21,39,12,95,25,142,106,31,124,10,36,2,36,6,29,1,80,93,91,12,72,4,1,0,2,1,0,1,31,1,93,119,103,6,173,31,73,30,28,0,34,0,68,49,15,117,0,49,2,34,0,64,10,0,32,16,78,126,15,44,3,51,56,52,43,78,90,0,81,0,24,5,79,22,51,42,44,5,103,0,15,34,4,0,42,0,16,0,38,23,60,182,40,95,101,21,53,62,41,59,3,86,100,53,56,130,67,61,2,66,0,87,4,53,114,112,41,1,170,78,12,102,81,138,14,120,0,50,0,20,0,51,0,74,57,6,64,81,84,19,160,76,36,110,23,98,1,24,116,47,114,156,142,142,92,242,194,139,32,98,70,32,15,29,33,129,18,17,5,67,31,82,25,88,3,1,0,0,6,0,39,2,178,18,14,35,21,52,2,76,14,0,92,11,15,93,180,26,33,147,116,118,29,58,25,48,11,53,152,82,98,12,0,43,0,46,18,61,162,92,8,0,3,0,49,0,56,70,69,0,106,30,53,8,0,0,0,1,0,0,13,4,107,82,2,30,59,9,0,25,2,76,1,41,5,57,3,8,95,29,22,107,43,3,28,0,1,0,43,3,2,18,15,4,97,81,45,67,127,12,64,11,106,31,46,28,8,22,81,48,4,10,83,27,91,1,123,76,39,125,47,23,52,92,144,21,148,106,31,123,13,30,0,46,7,22,1,57,94,93,12,68,2,1,0,2,1,0,1,31,1,93,160,105,6,170,31,73,30,27,0,32,0,68,54,15,103,0,48,1,33,0,67,19,0,43,15,64,109,12,37,2,56,59,40,45,91,62,0,66,0,34,5,86,14,119,45,14,2,65,1,14,33,4,0,42,0,16,0,38,24,61,181,40,97,102,22,53,63,40,61,3,87,98,52,60,126,68,61,2,58,0,92,3,52,71,111,40,0,139,83,8,102,70,140,16,111,0,51,0,20,0,77,0,86,59,6,63,81,81,20,155,71,22,114,20,86,2,23,129,58,115,125

InterPro domains:
  IPR011439 Domain of unknown function DUF1542 [PF07564] (613-674)
  IPR011439 Domain of unknown function DUF1542 [PF07564] (686-755)
  IPR011439 Domain of unknown function DUF1542 [PF07564] (767-836)
  IPR011439 Domain of unknown function DUF1542 [PF07564] (848-917)
  IPR011439 Domain of unknown function DUF1542 [PF07564] (929-998)
  IPR011439 Domain of unknown function DUF1542 [PF07564] (1010-1079)
  IPR019931 LPXTG cell wall anchor motif [PF00746] (1089-1129)
  IPR019931 LPXTG cell wall anchor motif [PS50847] (1096-1130)

B-factor: mean 17.14, std 11.68, range [3.44, 106.55]

Sequence (599 aa):
EELPDDDLMMNFKGTWEVSSADDGSSGRFFSKGATDSSYVFHLLIPAKDVVKKPGWREHNEVVKDSYIKIDKQSIAARYKTSTTAPYSVAFKVNTKSSLIKDHDYKKITFEQGQIASSGITVDYRIGSAFNKTTDDSSFKKKISDESKYYASNVKIEGEEQGFKQREQGDKTIISSFRTLKEGPMMSLVLLSKVEKKPQGDLDVEEFKNLLKIIDVTNPSQQLDKGVAYVGNKNNVQLTLKKSSDDDGRRTNFEGDEEISLFNSRGELLQTVTVTKDQQNPISITLSEDQAKSLKNKEKLKVSIKQKQSKKTTSKKDFFFEVGIDPKVEAKKELPDDDLMNFKGTWEVSADGSSGRFFSKGATDSSYVFHLIPAKDVKKPGWREHNEVKKDSYIKIDKKQSIAARYKTSTTAPYSVAFKVNTKSSLIKDHDYKITFEQGQIASGITVDYRIGSAFNKTTDDSFKISDESKYASSNVKKIEGEEEEQGFKQQREQGDKTISFRTLKEGPMSLVLLSKVEKKKPQGDLDVEEFKNLLKIIDVTNPSQLDKGVAYVGNKNVQLTLKSSDDGRRTNFEGDEISLFNSRGELLQTVTVTKDQQNPISITLSEDQAKSSLKNKEKKLKVSIKQKQSKKTSKDFFFEVGIDPK

Foldseek 3Di:
DDAFDWFWFAQWFQQLPDTQHKFKWKDAQPAQKIWGQDFPPVCRGPADWTARPPQRQKTWGTDRWKIKIKGFLSRDPFMKMKMWGKTFWDAAFFKKKKKWWWDDFFPQKWKFKAKFAGSPSDNGDMGGRVCRVVFWDPWDKVPDDGDTGDDDTTMIMIMTTTRDTTMITIMIMMTGHDRDPGMTMTMMTDMTMATQGAAWDFPAWEAAAQAQKIWTATHHPVDGQFNAQKKKWKAWLVRHTFDIDGGHGNDHGTDIGGGDSVVSNPADAQTWMWIKIARRRRRHIDDIDIDGHHHPPPDDDD/DAFDWFWLAQWFCQLQDTFHKFKWKDDQPAQKTAGQDFPPVCRGPADWTARPPQRQKTWGTDRWKIKIKGFLSHDPFMKMKMWTKGFKAAAFFKKKKKWWWDDFFPQKWKFKAKAAHQPSDNGDMGGSVRRVVFWDPWDWPPDDGDTDDDDTTMIMIMTGTRDTTMITIMIMMTGHDRDPGMTMTMMTRITMATQGAAWDFPDWEAAAQAQKIWTATHHDPPRQFNAQKKKWKAWLVRHTFDIDGGHGNRHGTDIDGGDSVVSNPADFQTKMWIKIARRNRRHIDDIDIDGHHHPPD

Organism: Streptococcus pyogenes serotype M49 (strain NZ131) (NCBI:txid471876)

Nearest PDB structures (foldseek):
  4es9-assembly4_D  TM=9.936E-01  e=4.769E-58  Streptococcus pyogenes M49 591
  4gwn-assembly1_A  TM=2.951E-01  e=6.656E-03  Homo sapiens
  1pgr-assembly1_B  TM=3.403E-01  e=2.505E-01  Mus musculus
  3og4-assembly1_B  TM=3.561E-01  e=4.238E-01  Homo sapiens
  8r50-assembly1_A  TM=4.786E-01  e=4.284E+00  Mus musculus

Secondary structure (DSSP, 8-state):
-PPPPP-EE--S---TTSTT--EEEEEET--SEEEE----GGGTT-SS-EEPTTT-SEEEEE-SSEEEEEE-TT--SSEEEEEEEEE-PBPTT-EEEEEEEEEEE-TTEEEEEEEEEPP-SSTT-EEEGGGHHHHEEEEEETTB-SSSB---SEEEEEEEEESSSB-EEEEEEEEESS--SS-EEEEEEEEEEEE-PPPPEEEEEE-BTT--EEEEEEE-TT-----TTEEEEEE-TT--EEEEEE--TTPPSSEEEE--HHHHHH--TT-EEEEEEEETTT--BPPPEEEE-B---PPP--/-PPPP-EE--S---TTSTT--EEEEEETS-SEEEE----GGGTT-SS-EEPTTT-SEEEEE-SSEEEEEE-TT--SSEEEEEEEEESPBPTT-EEEEEEEEEEE-TTEEEEEEEEEPP-SSTT-EEEGGGHHHHEEEEEETTB--SSB----EEEEEEEEESSSB-EEEEEEEEESS--SS-EEEEEEEEEEEE-PPPPEEEEEE-BTT--EEEEEEE-SSS----TTEEEEEE-TT--EEEEEEPPTTPPSSEEEE--HHHHHH--TT-EEEEEEEETTT--BPPPEEEE-B----

CATH classification: 2.60.120.1240 (+1 more: 2.60.40.3580)